Protein 8YI8 (pdb70)

Radius of gyration: 24.71 Å; Cα contacts (8 Å, |Δi|>4): 1166; chains: 4; bounding box: 57×62×88 Å

Solvent-accessible surface area: 26124 Å² total; per-residue (Å²): 157,39,144,53,38,41,86,0,13,64,31,0,40,115,0,5,103,7,19,27,49,60,56,49,128,88,1,26,102,2,1,6,112,87,0,115,15,27,1,8,109,63,155,18,64,12,22,94,72,4,36,91,36,32,102,68,56,23,111,215,68,108,34,33,65,30,44,47,13,29,62,20,8,6,46,15,121,111,30,0,0,0,0,0,2,19,5,10,6,11,33,120,103,79,75,19,98,28,12,23,0,12,0,0,0,0,1,31,36,34,109,168,78,11,62,1,79,45,0,29,18,8,32,9,52,61,22,40,119,64,54,202,41,156,59,58,107,81,0,51,56,34,2,17,116,0,10,45,4,22,35,53,60,54,47,125,74,0,26,123,0,1,10,102,96,0,99,18,25,2,9,112,62,156,18,57,13,22,94,78,4,39,93,36,31,100,61,45,22,106,186,50,98,30,30,105,21,43,22,6,16,52,31,21,4,43,15,120,106,31,0,0,1,1,2,0,27,2,22,8,14,17,126,104,88,95,76,88,81,11,59,0,6,6,0,0,1,0,38,38,35,115,164,87,30,61,0,85,47,1,27,16,7,43,8,59,61,22,30,92,56,21,146,182,34,123,57,71,114,82,0,46,64,40,1,24,97,0,12,99,1,16,32,61,51,55,45,127,82,0,25,93,8,0,12,101,84,0,78,26,43,2,10,90,75,101,18,38,18,18,109,87,6,23,90,39,29,98,54,41,42,138,207,44,53,42,27,86,31,55,32,51,57,111,54,14,9,46,16,120,62,35,0,0,0,1,0,0,59,2,34,6,11,4,92,20,12,90,80,70,76,11,58,0,8,3,0,0,1,1,39,46,18,93,149,88,30,57,0,30,42,2,13,18,11,49,8,61,55,29,22,113,50,18,66,132,22,125,95,88,121,180,43,52,192,199,40,146,58,60,121,86,0,61,66,33,0,33,107,0,12,103,0,22,34,63,51,57,49,125,88,0,24,90,2,0,13,99,79,0,32,17,24,0,9,105,76,50,12,18,12,23,94,55,4,25,86,24,33,80,39,19,38,132,158,46,55,40,25,86,30,55,35,58,62,110,44,15,5,40,15,114,51,31,0,0,3,6,0,2,58,3,36,5,10,6,95,18,12,89,79,72,76,10,59,0,8,13,0,2,1,1,24,33,38,76,79,88,29,62,0,52,22,2,21,20,8,42,8,60,51,27,25,111,50,20,65,129,18,124,95,89,116,188,45,51,197

InterPro domains:
  IPR032710 NTF2-like domain superfamily [SSF54427] (9-138)
  IPR037401 SnoaL-like domain [PF12680] (16-123)

Sequence (547 aa):
EIQTPDQAEAFVAKVFDVLDSYDYTRFGEVLSTDLKYEGGLQKTSGLDNFINDIKASTQRMPGLQTSHSRRYRTELTAEGTIYSEGHSNASLESNPGKVVTVPMIGVFKLDSEDGKIKEMRIYKDRLLPFLALEIQTPDQAEAFVAKVFDVLDSYDYTRFGEEVLSTDDLKYEEGGLQKTSSGLDNFINDIKASTQRRMPGLQTSHSRYRRTELTAEGTIYSEGHSSNASLESNPGKVVTVPMMIGVFKLDSEDGKIKEMRIIYKDRLPFLALHEIQTPDQAEAFVAKVFDVLDSYDYTRFGEVLSSTDLKYEGGLQKTSGLDNFINDIKASTQRMPGLQTSHSRYRTELTAEGTIYSEGHSNASLESNPGKVVTVPMMIGVFKLDSEDGKIKEMRIYKKDRLPFLALHQALPGMKANNNEIQTPDQAEAFVAKVFDVLDSYDYTRFGEVLSTDLKYEGGLQKTSSGLDNFINDIKASTQRMPGLQTSHSRYRTELTAEGTIYSEGHSNASSLESNPGKVVTVPMMIGVFKLDSEDGKIKEMRIYKDRLPFLALHQALPGMKANN

B-factor: mean 21.16, std 9.91, range [7.85, 90.9]

Secondary structure (P-SEA, 3-state):
ccccaaaaaaaaaaaaaaaaacccccccccccccccccccccccccaaaaaaaaaaaaccccbbbbbbbbcbbbbcccbbbbbbbbbbbbbcccccbbbbbbbccccccccccccccbbbbbccccccccc/ccccaaaaaaaaaaaaaaaaacccccccccccccccccccccccccaaaaaaaaaaaaccccbbbbbbcccbbbbcccbbbbbbbbbbbbbcccccbbbbbbbccccccccccccccbbbbbcccccccccc/ccccaaaaaaaaaaaaaaaaacccccccccccccccccccccccccaaaaaaaaaaaaaacccccbbbbbcbbbbcccbbbbbbbbbbbbbcccccbbbbbbbbbbbbbccccccccbbbbbccccccccbbbbcccccccc/ccccaaaaaaaaaaaaaaaaaccccccccccccbbbbbccccccccaaaaaaaaaaaaaacccccbbbbbccccccccbbbbbbbbbbbbbcccccbbbbbbbbbbbbbccccccccbbbbbccccccccbbbbcccccccc

Foldseek 3Di:
DDDFFVSVQVLVQVLQVVVQVLPLVCNVVAADQQAWEAEPPDTDTGSVRVNVVVVVVCPVPAQKGKHWDWDDWGQDPVGKIKTKTKIWIDGNVCRVDIDIWIKIWIFHADPVPRHTRYIYMYTDCVSVVVD/DDDFQVSVVVLVQVQVVVVQVLPLVCNVVAAPQQAWEAEPPDTDGGSVRVNVVSVVVCVVQAQKGKDWDWDDWDQDPVRKIKTKTKIWIAHPVCRVDIDMWIKIWIFHADPPPGHTRYIYIYTDCVSVVVRD/DDDFQVSLQVLVQVQQVVVQVLPLVCNVVAAPQQAFEAEPPDTDGGSVRVNVVVVVVCVVQPQKGKHWDWDDWDQDPVRKIKTKTKIWIAHPQAVVDIDIWIKIWIFHADPPNGHTRYIYMYTDCVSVVPHDDDHRPDDDDD/DPDFQVSVVVLVQVQQVVVQVLPLVCNVVAAPQQAWEAEPPDTDGGSVVVNVVVVVVCVVQPQKGKHWDWDDWDQDPVRKIKTKTKIWIAHPQAVVDIDIWIKIWIFHADPVNGHTRYIYIYTDCVSVVPHDDDHRPDDDDD

Structure (mmCIF, N/CA/C/O backbone):
data_8YI8
#
_entry.id   8YI8
#
_cell.length_a   91.870
_cell.length_b   101.230
_cell.length_c   121.420
_cell.angle_alpha   90.000
_cell.angle_beta   90.000
_cell.angle_gamma   90.000
#
_symmetry.space_group_name_H-M   'C 2 2 21'
#
loop_
_entity.id
_entity.type
_entity.pdbx_description
1 polymer 'Sordarin/hypoxysordarin biosynthesis cluster protein G'
2 non-polymer deoxysordaricin
3 non-polymer '(5R)-5-methyl-5-[[(1R,2R,5R)-2-methyl-5-(3-oxidanylideneprop-1-en-2-yl)cyclopentyl]methyl]-2-propan-2-yl-cyclopenta-1,3-diene-1-carboxylic acid'
4 water water
#
loop_
_atom_site.group_PDB
_atom_site.id
_atom_site.type_symbol
_atom_site.label_atom_id
_atom_site.label_alt_id
_atom_site.label_comp_id
_atom_site.label_asym_id
_atom_site.label_entity_id
_atom_site.label_seq_id
_atom_site.pdbx_PDB_ins_code
_atom_site.Cartn_x
_atom_site.Cartn_y
_atom_site.Cartn_z
_atom_site.occupancy
_atom_site.B_iso_or_equiv
_atom_site.auth_seq_id
_atom_site.auth_comp_id
_atom_site.auth_asym_id
_atom_site.auth_atom_id
_atom_site.pdbx_PDB_model_num
ATOM 1 N N . GLU A 1 5 ? -34.13400 -6.89900 1.45200 1.000 44.98688 5 GLU A N 1
ATOM 2 C CA . GLU A 1 5 ? -33.92300 -6.34800 0.11900 1.000 36.65259 5 GLU A CA 1
ATOM 3 C C . GLU A 1 5 ? -32.42400 -6.27100 -0.22000 1.000 42.58704 5 GLU A C 1
ATOM 4 O O . GLU A 1 5 ? -31.55600 -6.39300 0.64200 1.000 35.20537 5 GLU A O 1
ATOM 10 N N . ILE A 1 6 ? -32.12900 -6.04400 -1.48900 1.000 29.22974 6 ILE A N 1
ATOM 11 C CA . ILE A 1 6 ? -30.76900 -6.18700 -2.00000 1.000 32.46687 6 ILE A CA 1
ATOM 12 C C . ILE A 1 6 ? -29.96300 -4.92100 -1.71900 1.000 28.44190 6 ILE A C 1
ATOM 13 O O . ILE A 1 6 ? -30.38000 -3.81700 -2.08000 1.000 37.84212 6 ILE A O 1
ATOM 18 N N . GLN A 1 7 ? -28.78800 -5.08100 -1.09600 1.000 23.77622 7 GLN A N 1
ATOM 19 C CA . GLN A 1 7 ? -27.88400 -3.96400 -0.83300 1.000 23.04562 7 GLN A CA 1
ATOM 20 C C . GLN A 1 7 ? -26.44900 -4.16600 -1.30100 1.000 28.65300 7 GLN A C 1
ATOM 21 O O . GLN A 1 7 ? -25.71300 -3.17800 -1.40000 1.000 25.60250 7 GLN A O 1
ATOM 27 N N . THR A 1 8 ? -26.01700 -5.38500 -1.59000 1.000 21.83128 8 THR A N 1
ATOM 28 C CA . THR A 1 8 ? -24.64400 -5.66400 -1.96500 1.000 19.37884 8 THR A CA 1
ATOM 29 C C . THR A 1 8 ? -24.64800 -6.46900 -3.25700 1.000 18.89082 8 THR A C 1
ATOM 30 O O . THR A 1 8 ? -25.64800 -7.12700 -3.58100 1.000 18.98204 8 THR A O 1
ATOM 34 N N . PRO A 1 9 ? -23.52900 -6.48400 -3.98000 1.000 18.66500 9 PRO A N 1
ATOM 35 C CA . PRO A 1 9 ? -23.45900 -7.32800 -5.18000 1.000 16.81441 9 PRO A CA 1
ATOM 36 C C . PRO A 1 9 ? -23.58800 -8.80600 -4.88200 1.000 21.86204 9 PRO A C 1
ATOM 37 O O . PRO A 1 9 ? -24.19300 -9.54200 -5.67200 1.000 20.47682 9 PRO A O 1
ATOM 41 N N . ASP A 1 10 ? -23.04500 -9.29000 -3.76000 1.000 21.24218 10 ASP A N 1
ATOM 42 C CA . ASP A 1 10 ? -23.19700 -10.71300 -3.46300 1.000 23.36077 10 ASP A CA 1
ATOM 43 C C . ASP A 1 10 ? -24.67700 -11.05800 -3.20400 1.000 21.21103 10 ASP A C 1
ATOM 44 O O . ASP A 1 10 ? -25.18200 -12.11800 -3.62600 1.000 19.71301 10 ASP A O 1
ATOM 49 N N . GLN A 1 11 ? -25.41300 -10.14500 -2.57200 1.000 19.18988 11 GLN A N 1
ATOM 50 C CA . GLN A 1 11 ? -26.84700 -10.31300 -2.40900 1.000 18.46615 11 GLN A CA 1
ATOM 51 C C . GLN A 1 11 ? -27.59000 -10.24800 -3.74800 1.000 17.69931 11 GLN A C 1
ATOM 52 O O . GLN A 1 11 ? -28.55000 -10.99500 -3.98000 1.000 18.23352 11 GLN A O 1
ATOM 58 N N . ALA A 1 12 ? -27.18900 -9.32600 -4.62500 1.000 17.66274 12 ALA A N 1
ATOM 59 C CA . ALA A 1 12 ? -27.78700 -9.27100 -5.96200 1.000 16.95162 12 ALA A CA 1
ATOM 60 C C . ALA A 1 12 ? -27.56000 -10.57600 -6.70900 1.000 14.86556 12 ALA A C 1
ATOM 61 O O . ALA A 1 12 ? -28.48200 -11.09000 -7.36100 1.000 15.89569 12 ALA A O 1
ATOM 63 N N . GLU A 1 13 ? -26.35700 -11.12400 -6.61900 1.000 15.49087 13 GLU A N 1
ATOM 64 C CA . GLU A 1 13 ? -26.04200 -12.38200 -7.29900 1.000 16.59257 13 GLU A CA 1
ATOM 65 C C . GLU A 1 13 ? -26.90200 -13.52700 -6.78400 1.000 17.98254 13 GLU A C 1
ATOM 66 O O . GLU A 1 13 ? -27.40200 -14.34300 -7.56200 1.000 17.90182 13 GLU A O 1
ATOM 72 N N . ALA A 1 14 ? -27.11600 -13.58500 -5.46300 1.000 17.81491 14 ALA A N 1
ATOM 73 C CA . ALA A 1 14 ? -27.95300 -14.63900 -4.89300 1.000 17.53420 14 ALA A CA 1
ATOM 74 C C . ALA A 1 14 ? -29.38500 -14.51800 -5.36300 1.000 16.95282 14 ALA A C 1
ATOM 75 O O . ALA A 1 14 ? -30.05800 -15.53700 -5.61100 1.000 18.90056 14 ALA A O 1
ATOM 77 N N . PHE A 1 15 ? -29.85900 -13.29200 -5.56000 1.000 15.53994 15 PHE A N 1
ATOM 78 C CA . PHE A 1 15 ? -31.21400 -13.11800 -6.05400 1.000 15.82078 15 PHE A CA 1
ATOM 79 C C . PHE A 1 15 ? -31.31900 -13.55800 -7.51100 1.000 15.99343 15 PHE A C 1
ATOM 80 O O . PHE A 1 15 ? -32.28600 -14.22400 -7.90000 1.000 16.48752 15 PHE A O 1
ATOM 88 N N . VAL A 1 16 ? -30.34000 -13.18400 -8.34000 1.000 14.78407 16 VAL A N 1
ATOM 89 C CA . VAL A 1 16 ? -30.37300 -13.63600 -9.72700 1.000 16.52853 16 VAL A CA 1
ATOM 90 C C . VAL A 1 16 ? -30.37500 -15.15800 -9.78600 1.000 15.19431 16 VAL A C 1
ATOM 91 O O . VAL A 1 16 ? -31.09000 -15.75000 -10.60400 1.000 14.85450 16 VAL A O 1
ATOM 95 N N . ALA A 1 17 ? -29.59000 -15.82000 -8.92500 1.000 16.44692 17 ALA A N 1
ATOM 96 C CA . ALA A 1 17 ? -29.61400 -17.27900 -8.90300 1.000 15.52266 17 ALA A CA 1
ATOM 97 C C . ALA A 1 17 ? -31.00500 -17.82000 -8.59300 1.000 16.53209 17 ALA A C 1
ATOM 98 O O . ALA A 1 17 ? -31.46400 -18.79800 -9.21400 1.000 17.17280 17 ALA A O 1
ATOM 100 N N . LYS A 1 18 ? -31.67400 -17.22200 -7.61500 1.000 17.58325 18 LYS A N 1
ATOM 101 C CA . LYS A 1 18 ? -33.01600 -17.63800 -7.25500 1.000 17.41460 18 LYS A CA 1
ATOM 102 C C . LYS A 1 18 ? -33.98700 -17.39800 -8.40000 1.000 16.48566 18 LYS A C 1
ATOM 103 O O . LYS A 1 18 ? -34.85000 -18.23900 -8.67800 1.000 18.41137 18 LYS A O 1
ATOM 109 N N . VAL A 1 19 ? -33.86200 -16.25400 -9.07700 1.000 15.69373 19 VAL A N 1
ATOM 110 C CA . VAL A 1 19 ? -34.68800 -15.98700 -10.25300 1.000 14.88605 19 VAL A CA 1
ATOM 111 C C . VAL A 1 19 ? -34.52100 -17.08900 -11.29500 1.000 16.80943 19 VAL A C 1
ATOM 112 O O . VAL A 1 19 ? -35.51200 -17.60200 -11.83200 1.000 15.80662 19 VAL A O 1
ATOM 116 N N . PHE A 1 20 ? -33.26700 -17.41000 -11.66900 1.000 14.89283 20 PHE A N 1
ATOM 117 C CA . PHE A 1 20 ? -33.08500 -18.44500 -12.68700 1.000 13.96450 20 PHE A CA 1
ATOM 118 C C . PHE A 1 20 ? -33.55800 -19.80600 -12.20800 1.000 17.02978 20 PHE A C 1
ATOM 119 O O . PHE A 1 20 ? -34.02700 -20.59400 -13.02200 1.000 15.14558 20 PHE A O 1
ATOM 127 N N . ASP A 1 21 ? -33.44900 -20.10700 -10.90800 1.000 15.66484 21 ASP A N 1
ATOM 128 C CA . ASP A 1 21 ? -34.03000 -21.36500 -10.43300 1.000 17.03119 21 ASP A CA 1
ATOM 129 C C . ASP A 1 21 ? -35.53100 -21.41700 -10.70800 1.000 17.13252 21 ASP A C 1
ATOM 130 O O . ASP A 1 21 ? -36.05300 -22.46400 -11.11000 1.000 20.00020 21 ASP A O 1
ATOM 135 N N . VAL A 1 22 ? -36.23600 -20.30400 -10.52600 1.000 15.45472 22 VAL A N 1
ATOM 136 C CA . VAL A 1 22 ? -37.65700 -20.25900 -10.89400 1.000 18.17032 22 VAL A CA 1
ATOM 137 C C . VAL A 1 22 ? -37.83000 -20.40800 -12.40100 1.000 16.36941 22 VAL A C 1
ATOM 138 O O . VAL A 1 22 ? -38.61900 -21.22700 -12.88300 1.000 16.15629 22 VAL A O 1
ATOM 142 N N . LEU A 1 23 ? -37.08200 -19.62400 -13.18600 1.000 13.65838 23 LEU A N 1
ATOM 143 C CA . LEU A 1 23 ? -37.29800 -19.66900 -14.62700 1.000 13.64160 23 LEU A CA 1
ATOM 144 C C . LEU A 1 23 ? -37.02900 -21.06400 -15.19800 1.000 13.48506 23 LEU A C 1
ATOM 145 O O . LEU A 1 23 ? -37.78700 -21.57800 -16.03700 1.000 14.32338 23 LEU A O 1
ATOM 150 N N . ASP A 1 24 ? -35.95500 -21.69600 -14.74800 1.000 13.14070 24 ASP A N 1
ATOM 151 C CA . ASP A 1 24 ? -35.52000 -23.00500 -15.21900 1.000 12.92845 24 ASP A CA 1
ATOM 152 C C . ASP A 1 24 ? -36.44800 -24.12700 -14.78700 1.000 14.18812 24 ASP A C 1
ATOM 153 O O . ASP A 1 24 ? -36.30800 -25.24500 -15.27400 1.000 15.33582 24 ASP A O 1
ATOM 158 N N . SER A 1 25 ? -37.41000 -23.84700 -13.90600 1.000 13.09407 25 SER A N 1
ATOM 159 C CA . SER A 1 25 ? -38.42700 -24.85100 -13.58300 1.000 13.40643 25 SER A CA 1
ATOM 160 C C . SER A 1 25 ? -39.52600 -24.89900 -14.63300 1.000 13.01155 25 SER A C 1
ATOM 161 O O . SER A 1 25 ? -40.22500 -25.91300 -14.73100 1.000 14.76563 25 SER A O 1
ATOM 164 N N . TYR A 1 26 ? -39.69300 -23.83800 -15.42100 1.000 12.82262 26 TYR A N 1
ATOM 165 C CA . TYR A 1 26 ? -40.80200 -23.70000 -16.36900 1.000 13.80893 26 TYR A CA 1
ATOM 166 C C . TYR A 1 26 ? -42.15400 -23.78300 -15.66300 1.000 14.74548 26 TYR A C 1
ATOM 167 O O . TYR A 1 26 ? -43.18300 -24.00500 -16.30900 1.000 16.50722 26 TYR A O 1
ATOM 176 N N . ASP A 1 27 ? -42.17400 -23.58300 -14.35200 1.000 13.95003 27 ASP A N 1
ATOM 177 C CA . ASP A 1 27 ? -43.45900 -23.60200 -13.63400 1.000 14.50297 27 ASP A CA 1
ATOM 178 C C . ASP A 1 27 ? -43.96900 -22.16800 -13.64000 1.000 13.36293 27 ASP A C 1
ATOM 179 O O . ASP A 1 27 ? -43.63700 -21.36100 -12.78800 1.000 12.59614 27 ASP A O 1
ATOM 184 N N . TYR A 1 28 ? -44.77100 -21.87500 -14.66700 1.000 13.02899 28 TYR A N 1
ATOM 185 C CA . TYR A 1 28 ? -45.18100 -20.50100 -14.90600 1.000 12.96972 28 TYR A CA 1
ATOM 186 C C . TYR A 1 28 ? -46.04900 -19.96400 -13.77500 1.000 13.40559 28 TYR A C 1
ATOM 187 O O . TYR A 1 28 ? -46.14200 -18.75000 -13.59900 1.000 14.22826 28 TYR A O 1
ATOM 196 N N . THR A 1 29 ? -46.63900 -20.86900 -12.97100 1.000 12.58621 29 THR A N 1
ATOM 197 C CA . THR A 1 29 ? -47.44400 -20.42800 -11.82600 1.000 12.29057 29 THR A CA 1
ATOM 198 C C . THR A 1 29 ? -46.60300 -19.74400 -10.77600 1.000 13.90175 29 THR A C 1
ATOM 199 O O . THR A 1 29 ? -47.18100 -19.07900 -9.91000 1.000 15.31272 29 THR A O 1
ATOM 203 N N . ARG A 1 30 ? -45.27300 -19.86600 -10.85400 1.000 14.11862 30 ARG A N 1
ATOM 204 C CA . ARG A 1 30 ? -44.38600 -19.24700 -9.87800 1.000 14.99285 30 ARG A CA 1
ATOM 205 C C . ARG A 1 30 ? -43.63900 -18.04800 -10.43600 1.000 15.63262 30 ARG A C 1
ATOM 206 O O . ARG A 1 30 ? -42.91000 -17.39400 -9.68100 1.000 16.38710 30 ARG A O 1
ATOM 214 N N . PHE A 1 31 ? -43.77600 -17.74100 -11.73000 1.000 14.62609 31 PHE A N 1
ATOM 215 C CA . PHE A 1 31 ? -42.95200 -16.67100 -12.28900 1.000 16.25908 31 PHE A CA 1
ATOM 216 C C . PHE A 1 31 ? -43.20700 -15.33000 -11.61800 1.000 15.95137 31 PHE A C 1
ATOM 217 O O . PHE A 1 31 ? -42.26800 -14.53200 -11.42600 1.000 16.63854 31 PHE A O 1
ATOM 225 N N . GLY A 1 32 ? -44.44200 -15.09500 -11.15700 1.000 16.81343 32 GLY A N 1
ATOM 226 C CA . GLY A 1 32 ? -44.77300 -13.86800 -10.46500 1.000 19.29116 32 GLY A CA 1
ATOM 227 C C . GLY A 1 32 ? -44.19700 -13.76200 -9.08400 1.000 15.67235 32 GLY A C 1
ATOM 228 O O . GLY A 1 32 ? -44.28000 -12.67000 -8.50600 1.000 20.80471 32 GLY A O 1
ATOM 229 N N . GLU A 1 33 ? -43.60900 -14.82400 -8.53700 1.000 16.72978 33 GLU A N 1
ATOM 230 C CA . GLU A 1 33 ? -42.87600 -14.66800 -7.27300 1.000 19.14100 33 GLU A CA 1
ATOM 231 C C . GLU A 1 33 ? -41.71600 -13.68500 -7.42700 1.000 23.00098 33 GLU A C 1
ATOM 232 O O . GLU A 1 33 ? -41.35500 -12.99200 -6.46600 1.000 22.99071 33 GLU A O 1
ATOM 238 N N . VAL A 1 34 ? -41.10500 -13.63100 -8.61500 1.000 18.93284 34 VAL A N 1
ATOM 239 C CA . VAL A 1 34 ? -39.88500 -12.85400 -8.82500 1.000 20.20852 34 VAL A CA 1
ATOM 240 C C . VAL A 1 34 ? -39.98400 -11.85100 -9.95800 1.000 16.44646 34 VAL A C 1
ATOM 241 O O . VAL A 1 34 ? -39.11900 -10.95500 -10.05600 1.000 18.29706 34 VAL A O 1
ATOM 245 N N . LEU A 1 35 ? -40.95700 -11.93100 -10.85900 1.000 17.22926 35 LEU A N 1
ATOM 246 C CA . LEU A 1 35 ? -41.04500 -11.03900 -12.00000 1.000 17.72022 35 LEU A CA 1
ATOM 247 C C . LEU A 1 35 ? -42.24900 -10.13800 -11.82600 1.000 20.99687 35 LEU A C 1
ATOM 248 O O . LEU A 1 35 ? -43.31800 -10.60100 -11.42400 1.000 20.24336 35 LEU A O 1
ATOM 253 N N . SER A 1 36 ? -42.07700 -8.88200 -12.18000 1.000 18.92356 36 SER A N 1
ATOM 254 C CA . SER A 1 36 ? -43.14100 -7.90500 -12.06300 1.000 17.54542 36 SER A CA 1
ATOM 255 C C . SER A 1 36 ? -44.20500 -8.15800 -13.11400 1.000 18.11120 36 SER A C 1
ATOM 256 O O . SER A 1 36 ? -43.92800 -8.64000 -14.22400 1.000 17.23717 36 SER A O 1
ATOM 259 N N . THR A 1 37 ? -45.45500 -7.80900 -12.77800 1.000 21.56328 37 THR A N 1
ATOM 260 C CA . THR A 1 37 ? -46.53900 -7.89000 -13.74700 1.000 18.63109 37 THR A CA 1
ATOM 261 C C . THR A 1 37 ? -46.24900 -7.08100 -15.01400 1.000 18.83223 37 THR A C 1
ATOM 262 O O . THR A 1 37 ? -46.75800 -7.40700 -16.08700 1.000 19.27875 37 THR A O 1
ATOM 266 N N . ASP A 1 38 ? -45.46800 -6.01200 -14.91800 1.000 20.88491 38 ASP A N 1
ATOM 267 C CA . ASP A 1 38 ? -45.22100 -5.18000 -16.08900 1.000 24.41457 38 ASP A CA 1
ATOM 268 C C . ASP A 1 38 ? -43.81200 -5.37700 -16.64300 1.000 25.16314 38 ASP A C 1
ATOM 269 O O . ASP A 1 38 ? -43.25400 -4.46900 -17.27200 1.000 23.70283 38 ASP A O 1
ATOM 274 N N . LEU A 1 39 ? -43.26500 -6.58000 -16.44100 1.000 21.54293 39 LEU A N 1
ATOM 275 C CA . LEU A 1 39 ? -41.91600 -6.93700 -16.90000 1.000 17.15948 39 LEU A CA 1
ATOM 276 C C . LEU A 1 39 ? -41.66000 -6.49600 -18.33900 1.000 17.12911 39 LEU A C 1
ATOM 277 O O . LEU A 1 39 ? -42.41900 -6.80900 -19.25300 1.000 18.46721 39 LEU A O 1
ATOM 282 N N . LYS A 1 40 ? -40.52000 -5.83600 -18.54400 1.000 18.72485 40 LYS A N 1
ATOM 283 C CA . LYS A 1 40 ? -40.02100 -5.58100 -19.89900 1.000 16.59948 40 LYS A CA 1
ATOM 284 C C . LYS A 1 40 ? -38.80900 -6.48500 -20.12200 1.000 15.05634 40 LYS A C 1
ATOM 285 O O . LYS A 1 40 ? -37.77200 -6.31700 -19.46400 1.000 15.73801 40 LYS A O 1
ATOM 291 N N . TYR A 1 41 ? -38.96300 -7.44600 -21.02700 1.000 14.99892 41 TYR A N 1
ATOM 292 C CA . TYR A 1 41 ? -37.95100 -8.47300 -21.26400 1.000 13.57648 41 TYR A CA 1
ATOM 293 C C . TYR A 1 41 ? -37.42600 -8.33100 -22.67500 1.000 13.33184 41 TYR A C 1
ATOM 294 O O . TYR A 1 41 ? -38.19700 -8.11800 -23.63500 1.000 13.31429 41 TYR A O 1
ATOM 303 N N . GLU A 1 42 ? -36.11000 -8.48700 -22.81900 1.000 11.71574 42 GLU A N 1
ATOM 304 C CA . GLU A 1 42 ? -35.52600 -8.64700 -24.14700 1.000 11.37772 42 GLU A CA 1
ATOM 305 C C . GLU A 1 42 ? -34.47900 -9.74500 -24.07800 1.000 12.08397 42 GLU A C 1
ATOM 306 O O . GLU A 1 42 ? -33.66200 -9.75300 -23.14500 1.000 11.70696 42 GLU A O 1
ATOM 312 N N . GLY A 1 43 ? -34.50700 -10.65900 -25.05300 1.000 12.01990 43 GLY A N 1
ATOM 313 C CA . GLY A 1 43 ? -33.51600 -11.72200 -25.15700 1.000 11.35650 43 GLY A CA 1
ATOM 314 C C . GLY A 1 43 ? -33.18100 -11.90100 -26.62200 1.000 10.19151 43 GLY A C 1
ATOM 315 O O . GLY A 1 43 ? -33.80300 -12.73200 -27.28900 1.000 11.66461 43 GLY A O 1
ATOM 316 N N . GLY A 1 44 ? -32.20000 -11.13500 -27.11500 1.000 10.28720 44 GLY A N 1
ATOM 317 C CA . GLY A 1 44 ? -31.93900 -11.09400 -28.55000 1.000 11.08204 44 GLY A CA 1
ATOM 318 C C . GLY A 1 44 ? -33.14600 -10.51000 -29.27600 1.000 12.72841 44 GLY A C 1
ATOM 319 O O . GLY A 1 44 ? -33.68300 -9.46900 -28.88700 1.000 12.56764 44 GLY A O 1
ATOM 320 N N . LEU A 1 45 ? -33.65000 -11.25600 -30.26200 1.000 11.60995 45 LEU A N 1
ATOM 321 C CA . LEU A 1 45 ? -34.83300 -10.83000 -31.01500 1.000 12.02491 45 LEU A CA 1
ATOM 322 C C . LEU A 1 45 ? -36.13800 -11.18500 -30.31300 1.000 13.13622 45 LEU A C 1
ATOM 323 O O . LEU A 1 45 ? -37.20700 -10.82100 -30.82600 1.000 15.45976 45 LEU A O 1
ATOM 328 N N . GLN A 1 46 ? -36.09200 -11.84600 -29.13900 1.000 13.02441 46 GLN A N 1
ATOM 329 C CA . GLN A 1 46 ? -37.29500 -12.01500 -28.32500 1.000 11.38036 46 GLN A CA 1
ATOM 330 C C . GLN A 1 46 ? -37.49400 -10.74700 -27.50600 1.000 13.23898 46 GLN A C 1
ATOM 331 O O . GLN A 1 46 ? -36.56400 -10.25300 -26.88600 1.000 13.58605 46 GLN A O 1
ATOM 337 N N . LYS A 1 47 ? -38.70900 -10.21700 -27.47400 1.000 14.36882 47 LYS A N 1
ATOM 338 C CA . LYS A 1 47 ? -38.94200 -8.98800 -26.72000 1.000 14.58987 47 LYS A CA 1
ATOM 339 C C . LYS A 1 47 ? -40.40500 -8.97600 -26.31100 1.000 14.41938 47 LYS A C 1
ATOM 340 O O . LYS A 1 47 ? -41.27300 -9.11800 -27.18500 1.000 17.15970 47 LYS A O 1
ATOM 346 N N . THR A 1 48 ? -40.66500 -8.84600 -25.01700 1.000 15.60358 48 THR A N 1
ATOM 347 C CA . THR A 1 48 ? -42.03900 -8.86400 -24.52000 1.000 16.62246 48 THR A CA 1
ATOM 348 C C . THR A 1 48 ? -42.25000 -7.75400 -23.51000 1.000 15.73035 48 THR A C 1
ATOM 349 O O . THR A 1 48 ? -41.34700 -7.35000 -22.79600 1.000 16.63113 48 THR A O 1
ATOM 353 N N . SER A 1 49 ? -43.52100 -7.33700 -23.36700 1.000 17.86576 49 SER A N 1
ATOM 354 C CA . SER A 1 49 ? -43.91700 -6.41600 -22.30500 1.000 18.81753 49 SER A CA 1
ATOM 355 C C . SER A 1 49 ? -45.10700 -7.02300 -21.58700 1.000 17.83768 49 SER A C 1
ATOM 356 O O . SER A 1 49 ? -46.06100 -7.44600 -22.25100 1.000 20.46454 49 SER A O 1
ATOM 359 N N . GLY A 1 50 ? -45.02500 -7.07400 -20.25900 1.000 17.65799 50 GLY A N 1
ATOM 360 C CA . GLY A 1 50 ? -46.02100 -7.74000 -19.42900 1.000 18.07639 50 GLY A CA 1
ATOM 361 C C . GLY A 1 50 ? -45.64300 -9.18000 -19.10600 1.000 17.99114 50 GLY A C 1
ATOM 362 O O . GLY A 1 50 ? -45.14300 -9.91300 -19.95700 1.000 17.85645 50 GLY A O 1
ATOM 363 N N . LEU A 1 51 ? -45.88700 -9.59700 -17.87300 1.000 18.56745 51 LEU A N 1
ATOM 364 C CA . LEU A 1 51 ? -45.55900 -10.94700 -17.43200 1.000 18.23264 51 LEU A CA 1
ATOM 365 C C . LEU A 1 51 ? -46.34700 -12.00300 -18.19000 1.000 17.36262 51 LEU A C 1
ATOM 366 O O . LEU A 1 51 ? -45.80900 -13.06100 -18.53400 1.000 16.79047 51 LEU A O 1
ATOM 371 N N . ASP A 1 52 ? -47.62900 -11.73100 -18.48200 1.000 19.32029 52 ASP A N 1
ATOM 372 C CA . ASP A 1 52 ? -48.42200 -12.66000 -19.28500 1.000 20.94527 52 ASP A CA 1
ATOM 373 C C . ASP A 1 52 ? -47.77500 -12.92000 -20.64900 1.000 17.09379 52 ASP A C 1
ATOM 374 O O . ASP A 1 52 ? -47.65500 -14.06600 -21.07300 1.000 18.51754 52 ASP A O 1
ATOM 379 N N . ASN A 1 53 ? -47.30900 -11.86700 -21.31400 1.000 19.15349 53 ASN A N 1
ATOM 380 C CA . ASN A 1 53 ? -46.67400 -12.01900 -22.61400 1.000 18.13903 53 ASN A CA 1
ATOM 381 C C . ASN A 1 53 ? -45.31500 -12.70500 -22.52300 1.000 15.87612 53 ASN A C 1
ATOM 382 O O . ASN A 1 53 ? -44.97700 -13.48700 -23.41300 1.000 16.59222 53 ASN A O 1
ATOM 387 N N . PHE A 1 54 ? -44.58100 -12.47400 -21.44000 1.000 15.47950 54 PHE A N 1
ATOM 388 C CA . PHE A 1 54 ? -43.32800 -13.18800 -21.22000 1.000 14.45595 54 PHE A CA 1
ATOM 389 C C . PHE A 1 54 ? -43.57300 -14.68100 -21.09600 1.000 13.64558 54 PHE A C 1
ATOM 390 O O . PHE A 1 54 ? -42.97600 -15.49000 -21.81200 1.000 14.67425 54 PHE A O 1
ATOM 398 N N . ILE A 1 55 ? -44.52800 -15.06800 -20.23300 1.000 14.67123 55 ILE A N 1
ATOM 399 C CA . ILE A 1 55 ? -44.85100 -16.47500 -20.07300 1.000 15.32277 55 ILE A CA 1
ATOM 400 C C . ILE A 1 55 ? -45.23900 -17.10100 -21.41400 1.000 13.25554 55 ILE A C 1
ATOM 401 O O . ILE A 1 55 ? -44.78600 -18.19500 -21.77000 1.000 14.38615 55 ILE A O 1
ATOM 406 N N . ASN A 1 56 ? -46.12800 -16.42300 -22.15600 1.000 14.77804 56 ASN A N 1
ATOM 407 C CA . ASN A 1 56 ? -46.60700 -16.99000 -23.40800 1.000 15.84240 56 ASN A CA 1
ATOM 408 C C . ASN A 1 56 ? -45.47700 -17.13600 -24.42500 1.000 15.57769 56 ASN A C 1
ATOM 409 O O . ASN A 1 56 ? -45.46300 -18.10500 -25.19400 1.000 16.27113 56 ASN A O 1
ATOM 414 N N . ASP A 1 57 ? -44.49900 -16.22400 -24.39400 1.000 16.84819 57 ASP A N 1
ATOM 415 C CA . ASP A 1 57 ? -43.38500 -16.30200 -25.34000 1.000 17.04042 57 ASP A CA 1
ATOM 416 C C . ASP A 1 57 ? -42.45900 -17.45200 -24.98600 1.000 15.59792 57 ASP A C 1
ATOM 417 O O . ASP A 1 57 ? -42.02100 -18.18400 -25.87600 1.000 16.36076 57 ASP A O 1
ATOM 422 N N . ILE A 1 58 ? -42.18000 -17.65600 -23.69100 1.000 15.50668 58 ILE A N 1
ATOM 423 C CA . ILE A 1 58 ? -41.36100 -18.80200 -23.27200 1.000 15.65698 58 ILE A CA 1
ATOM 424 C C . ILE A 1 58 ? -42.07900 -20.10600 -23.58500 1.000 14.90131 58 ILE A C 1
ATOM 425 O O . ILE A 1 58 ? -41.48200 -21.05200 -24.12400 1.000 17.66490 58 ILE A O 1
ATOM 430 N N . LYS A 1 59 ? -43.37000 -20.16700 -23.26000 1.000 17.41611 59 LYS A N 1
ATOM 431 C CA . LYS A 1 59 ? -44.18500 -21.34000 -23.56200 1.000 19.57245 59 LYS A CA 1
ATOM 432 C C . LYS A 1 59 ? -44.10300 -21.66100 -25.05900 1.000 17.18548 59 LYS A C 1
ATOM 433 O O . LYS A 1 59 ? -43.83900 -22.80400 -25.44700 1.000 23.06836 59 LYS A O 1
ATOM 439 N N . ALA A 1 60 ? -44.25500 -20.64300 -25.91400 1.000 18.42950 60 ALA A N 1
ATOM 440 C CA . ALA A 1 60 ? -44.25000 -20.87500 -27.35700 1.000 16.44325 60 ALA A CA 1
ATOM 441 C C . ALA A 1 60 ? -42.86500 -21.29300 -27.84500 1.000 19.29871 60 ALA A C 1
ATOM 442 O O . ALA A 1 60 ? -42.74800 -22.23300 -28.64600 1.000 23.96894 60 ALA A O 1
ATOM 444 N N . SER A 1 61 ? -41.80200 -20.63400 -27.34500 1.000 17.36513 61 SER A N 1
ATOM 445 C CA . SER A 1 61 ? -40.43100 -20.90100 -27.77700 1.000 19.76250 61 SER A CA 1
ATOM 446 C C . SER A 1 61 ? -39.96300 -22.28800 -27.40200 1.000 23.47169 61 SER A C 1
ATOM 447 O O . SER A 1 61 ? -39.02100 -22.80500 -28.02500 1.000 25.83627 61 SER A O 1
ATOM 450 N N . THR A 1 62 ? -40.50000 -22.84100 -26.32100 1.000 19.63045 62 THR A N 1
ATOM 451 C CA . THR A 1 62 ? -40.07800 -24.14300 -25.82100 1.000 21.09884 62 THR A CA 1
ATOM 452 C C . THR A 1 62 ? -40.97100 -25.26600 -26.30500 1.000 22.38946 62 THR A C 1
ATOM 453 O O . THR A 1 62 ? -40.59900 -26.41900 -26.14800 1.000 21.45752 62 THR A O 1
ATOM 457 N N . GLN A 1 63 ? -42.11500 -24.96100 -26.93200 1.000 22.72325 63 GLN A N 1
ATOM 458 C CA . GLN A 1 63 ? -43.01300 -26.03200 -27.37200 1.000 21.92957 63 GLN A CA 1
ATOM 459 C C . GLN A 1 63 ? -42.33700 -26.95000 -28.38000 1.000 24.18224 63 GLN A C 1
ATOM 460 O O . GLN A 1 63 ? -42.65700 -28.13900 -28.43400 1.000 27.82514 63 GLN A O 1
ATOM 466 N N . ARG A 1 64 ? -41.40300 -26.43300 -29.18800 1.000 25.69893 64 ARG A N 1
ATOM 467 C CA . ARG A 1 64 ? -40.62300 -27.27000 -30.09300 1.000 34.19929 64 ARG A CA 1
ATOM 468 C C . ARG A 1 64 ? -39.31600 -27.76200 -29.48700 1.000 39.46390 64 ARG A C 1
ATOM 469 O O . ARG A 1 64 ? -38.41400 -28.17000 -30.23000 1.000 44.73052 64 ARG A O 1
ATOM 477 N N . MET A 1 65 ? -39.20100 -27.75800 -28.16300 1.000 28.69029 65 MET A N 1
ATOM 478 C CA . MET A 1 65 ? -38.07200 -28.36800 -27.46300 1.000 27.29590 65 MET A CA 1
ATOM 479 C C . MET A 1 65 ? -38.58600 -29.23000 -26.32300 1.000 26.50760 65 MET A C 1
ATOM 480 O O . MET A 1 65 ? -38.31300 -28.98200 -25.14300 1.000 29.12221 65 MET A O 1
ATOM 485 N N . PRO A 1 66 ? -39.37700 -30.25000 -26.64100 1.000 36.98603 66 PRO A N 1
ATOM 486 C CA . PRO A 1 66 ? -39.84300 -31.14300 -25.58400 1.000 26.50960 66 PRO A CA 1
ATOM 487 C C . PRO A 1 66 ? -38.64900 -31.80100 -24.89900 1.000 21.71026 66 PRO A C 1
ATOM 488 O O . PRO A 1 66 ? -37.65700 -32.16500 -25.54600 1.000 36.54594 66 PRO A O 1
ATOM 492 N N . GLY A 1 67 ? -38.76300 -31.95800 -23.59000 1.000 27.72773 67 GLY A N 1
ATOM 493 C CA . GLY A 1 67 ? -37.68600 -32.49500 -22.79200 1.000 27.86035 67 GLY A CA 1
ATOM 494 C C . GLY A 1 67 ? -36.58400 -31.51500 -22.46600 1.000 27.51723 67 GLY A C 1
ATOM 495 O O . GLY A 1 67 ? -35.57700 -31.92200 -21.86400 1.000 22.85299 67 GLY A O 1
ATOM 496 N N . LEU A 1 68 ? -36.75400 -30.23400 -22.80500 1.000 22.86032 68 LEU A N 1
ATOM 497 C CA . LEU A 1 68 ? -35.73000 -29.23900 -22.50300 1.000 23.09746 68 LEU A CA 1
ATOM 498 C C . LEU A 1 68 ? -35.46000 -29.17400 -21.01300 1.000 22.59482 68 LEU A C 1
ATOM 499 O O . LEU A 1 68 ? -36.37800 -29.14600 -20.19500 1.000 21.88579 68 LEU A O 1
ATOM 504 N N . GLN A 1 69 ? -34.17800 -29.10100 -20.66700 1.000 19.60676 69 GLN A N 1
ATOM 505 C CA . GLN A 1 69 ? -33.72000 -28.96900 -19.29600 1.000 18.84672 69 GLN A CA 1
ATOM 506 C C . GLN A 1 69 ? -32.70300 -27.84500 -19.31600 1.000 16.99225 69 GLN A C 1
ATOM 507 O O . GLN A 1 69 ? -31.76600 -27.88800 -20.11000 1.000 17.69222 69 GLN A O 1
ATOM 513 N N . THR A 1 70 ? -32.88400 -26.83900 -18.47300 1.000 13.99426 70 THR A N 1
ATOM 514 C CA . THR A 1 70 ? -31.91900 -25.75500 -18.39300 1.000 14.32072 70 THR A CA 1
ATOM 515 C C . THR A 1 70 ? -31.49800 -25.51600 -16.95400 1.000 15.06797 70 THR A C 1
ATOM 516 O O . THR A 1 70 ? -32.22700 -25.80200 -16.00300 1.000 15.32841 70 THR A O 1
ATOM 520 N N . SER A 1 71 ? -30.29900 -24.97100 -16.80000 1.000 13.56101 71 SER A N 1
ATOM 521 C CA . SER A 1 71 ? -29.83000 -24.47100 -15.52700 1.000 14.47712 71 SER A CA 1
ATOM 522 C C . SER A 1 71 ? -28.87800 -23.31800 -15.81000 1.000 12.72466 71 SER A C 1
ATOM 523 O O . SER A 1 71 ? -28.42700 -23.13000 -16.93900 1.000 12.62418 71 SER A O 1
ATOM 526 N N . HIS A 1 72 ? -28.56800 -22.55500 -14.77300 1.000 12.54320 72 HIS A N 1
ATOM 527 C CA . HIS A 1 72 ? -27.70700 -21.39100 -14.87700 1.000 12.77310 72 HIS A CA 1
ATOM 528 C C . HIS A 1 72 ? -26.72200 -21.38500 -13.73900 1.000 12.83559 72 HIS A C 1
ATOM 529 O O . HIS A 1 72 ? -27.02200 -21.84900 -12.63300 1.000 14.69562 72 HIS A O 1
ATOM 536 N N . SER A 1 73 ? -25.57700 -20.79700 -13.99100 1.000 12.28271 73 SER A N 1
ATOM 537 C CA . SER A 1 73 ? -24.59500 -20.51600 -12.96000 1.000 12.98436 73 SER A CA 1
ATOM 538 C C . SER A 1 73 ? -24.20400 -19.05500 -13.05400 1.000 12.36524 73 SER A C 1
ATOM 539 O O . SER A 1 73 ? -24.36800 -18.41100 -14.09400 1.000 12.61963 73 SER A O 1
ATOM 542 N N A ARG A 1 74 ? -23.66100 -18.54900 -11.94300 0.463 13.05817 74 ARG A N 1
ATOM 543 N N B ARG A 1 74 ? -23.68900 -18.49900 -11.95700 0.537 12.97658 74 ARG A N 1
ATOM 544 C CA A ARG A 1 74 ? -23.22500 -17.17000 -11.79500 0.463 14.54940 74 ARG A CA 1
ATOM 545 C CA B ARG A 1 74 ? -23.24900 -17.11100 -11.95600 0.537 14.07991 74 ARG A CA 1
ATOM 546 C C A ARG A 1 74 ? -21.70300 -17.12600 -11.76000 0.463 14.11350 74 ARG A C 1
ATOM 547 C C B ARG A 1 74 ? -21.76800 -17.02600 -11.66200 0.537 14.25994 74 ARG A C 1
ATOM 548 O O A ARG A 1 74 ? -21.06400 -18.00700 -11.16200 0.463 19.12159 74 ARG A O 1
ATOM 549 O O B ARG A 1 74 ? -21.24600 -17.76800 -10.80700 0.537 14.41875 74 ARG A O 1
ATOM 564 N N . TYR A 1 75 ? -21.12600 -16.06900 -12.32800 1.000 16.04607 75 TYR A N 1
ATOM 565 C CA . TYR A 1 75 ? -19.68800 -15.83600 -12.28300 1.000 21.59465 75 TYR A CA 1
ATOM 566 C C . TYR A 1 75 ? -19.34600 -14.50200 -11.62700 1.000 18.81830 75 TYR A C 1
ATOM 567 O O . TYR A 1 75 ? -18.56700 -14.46100 -10.67300 1.000 22.01302 75 TYR A O 1
ATOM 576 N N . ARG A 1 76 ? -19.88800 -13.39400 -12.11800 1.000 15.66082 76 ARG A N 1
ATOM 577 C CA . ARG A 1 76 ? -19.41400 -12.07200 -11.71900 1.000 16.47890 76 ARG A CA 1
ATOM 578 C C . ARG A 1 76 ? -20.57900 -11.10700 -11.82300 1.000 15.09571 76 ARG A C 1
ATOM 579 O O . ARG A 1 76 ? -21.09600 -10.86000 -12.93500 1.000 15.44915 76 ARG A O 1
ATOM 587 N N . THR A 1 77 ? -20.98600 -10.52900 -10.68700 1.000 14.89005 77 THR A N 1
ATOM 588 C CA . THR A 1 77 ? -22.14100 -9.65800 -10.58100 1.000 14.29865 77 THR A CA 1
ATOM 589 C C . THR A 1 77 ? -21.76900 -8.31600 -9.96300 1.000 15.51097 77 THR A C 1
ATOM 590 O O . THR A 1 77 ? -21.03200 -8.26800 -8.97100 1.000 17.62337 77 THR A O 1
ATOM 594 N N . GLU A 1 78 ? -22.27900 -7.23600 -10.53500 1.000 14.91070 78 GLU A N 1
ATOM 595 C CA . GLU A 1 78 ? -22.17200 -5.90500 -9.96100 1.000 15.95481 78 GLU A CA 1
ATOM 596 C C . GLU A 1 78 ? -23.56000 -5.34200 -9.74200 1.000 15.56630 78 GLU A C 1
ATOM 597 O O . GLU A 1 78 ? -24.52800 -5.66200 -10.45000 1.000 16.28118 78 GLU A O 1
ATOM 603 N N . LEU A 1 79 ? -23.66600 -4.53400 -8.68700 1.000 17.85524 79 LEU A N 1
ATOM 604 C CA . LEU A 1 79 ? -24.86400 -3.79600 -8.32500 1.000 17.07299 79 LEU A CA 1
ATOM 605 C C . LEU A 1 79 ? -24.45600 -2.33000 -8.34000 1.000 18.68493 79 LEU A C 1
ATOM 606 O O . LEU A 1 79 ? -23.58600 -1.92200 -7.56200 1.000 19.32396 79 LEU A O 1
ATOM 611 N N . THR A 1 80 ? -25.03100 -1.55000 -9.23100 1.000 15.72700 80 THR A N 1
ATOM 612 C CA . THR A 1 80 ? -24.54400 -0.18400 -9.41500 1.000 16.96994 80 THR A CA 1
ATOM 613 C C . THR A 1 80 ? -25.27600 0.79200 -8.49800 1.000 17.99132 80 THR A C 1
ATOM 614 O O . THR A 1 80 ? -26.30600 0.47200 -7.89400 1.000 18.07845 80 THR A O 1
ATOM 618 N N . ALA A 1 81 ? -24.75700 2.02700 -8.45500 1.000 21.14292 81 ALA A N 1
ATOM 619 C CA . ALA A 1 81 ? -25.30600 3.00800 -7.52500 1.000 22.72647 81 ALA A CA 1
ATOM 620 C C . ALA A 1 81 ? -26.77900 3.25000 -7.80600 1.000 25.84107 81 ALA A C 1
ATOM 621 O O . ALA A 1 81 ? -27.59100 3.36000 -6.87700 1.000 27.34944 81 ALA A O 1
ATOM 623 N N . GLU A 1 82 ? -27.16400 3.22600 -9.08200 1.000 22.65599 82 GLU A N 1
ATOM 624 C CA . GLU A 1 82 ? -28.53400 3.44800 -9.49500 1.000 21.62861 82 GLU A CA 1
ATOM 625 C C . GLU A 1 82 ? -29.37800 2.17800 -9.48000 1.000 18.48890 82 GLU A C 1
ATOM 626 O O . GLU A 1 82 ? -30.53500 2.21400 -9.90900 1.000 24.95280 82 GLU A O 1
ATOM 632 N N . GLY A 1 83 ? -28.82500 1.07600 -8.98800 1.000 18.63755 83 GLY A N 1
ATOM 633 C CA . GLY A 1 83 ? -29.61800 -0.11000 -8.74500 1.000 20.29333 83 GLY A CA 1
ATOM 634 C C . GLY A 1 83 ? -29.63000 -1.12900 -9.85700 1.000 18.16633 83 GLY A C 1
ATOM 635 O O . GLY A 1 83 ? -30.39000 -2.09700 -9.77600 1.000 20.35372 83 GLY A O 1
ATOM 636 N N . THR A 1 84 ? -28.80400 -0.96700 -10.88000 1.000 17.85758 84 THR A N 1
ATOM 637 C CA . THR A 1 84 ? -28.80300 -1.96100 -11.94400 1.000 15.58971 84 THR A CA 1
ATOM 638 C C . THR A 1 84 ? -28.01700 -3.16500 -11.47300 1.000 16.33621 84 THR A C 1
ATOM 639 O O . THR A 1 84 ? -26.94400 -3.04000 -10.88000 1.000 16.76846 84 THR A O 1
ATOM 643 N N . ILE A 1 85 ? -28.53300 -4.35800 -11.76800 1.000 14.46469 85 ILE A N 1
ATOM 644 C CA . ILE A 1 85 ? -27.76900 -5.58100 -11.55700 1.000 14.79600 85 ILE A CA 1
ATOM 645 C C . ILE A 1 85 ? -27.24800 -6.04900 -12.90700 1.000 12.91614 85 ILE A C 1
ATOM 646 O O . ILE A 1 85 ? -28.04300 -6.26700 -13.84100 1.000 13.80520 85 ILE A O 1
ATOM 651 N N . TYR A 1 86 ? -25.93500 -6.20400 -13.00500 1.000 12.61917 86 TYR A N 1
ATOM 652 C CA . TYR A 1 86 ? -25.28800 -6.80900 -14.17100 1.000 11.43788 86 TYR A CA 1
ATOM 653 C C . TYR A 1 86 ? -24.69700 -8.12200 -13.69900 1.000 13.78350 86 TYR A C 1
ATOM 654 O O . TYR A 1 86 ? -23.77700 -8.13000 -12.85600 1.000 14.63394 86 TYR A O 1
ATOM 663 N N . SER A 1 87 ? -25.22100 -9.25500 -14.18300 1.000 12.42368 87 SER A N 1
ATOM 664 C CA . SER A 1 87 ? -24.76200 -10.53700 -13.66300 1.000 12.91186 87 SER A CA 1
ATOM 665 C C . SER A 1 87 ? -24.28400 -11.43800 -14.79400 1.000 11.64347 87 SER A C 1
ATOM 666 O O . SER A 1 87 ? -25.10900 -11.91100 -15.59400 1.000 12.14645 87 SER A O 1
ATOM 669 N N . GLU A 1 88 ? -22.99100 -11.65300 -14.87300 1.000 11.80995 88 GLU A N 1
ATOM 670 C CA . GLU A 1 88 ? -22.39600 -12.54900 -15.86600 1.000 11.69458 88 GLU A CA 1
ATOM 671 C C . GLU A 1 88 ? -22.35900 -13.95600 -15.31000 1.000 13.11723 88 GLU A C 1
ATOM 672 O O . GLU A 1 88 ? -22.04000 -14.17000 -14.11800 1.000 13.83474 88 GLU A O 1
ATOM 678 N N . GLY A 1 89 ? -22.66500 -14.92100 -16.16100 1.000 11.56472 89 GLY A N 1
ATOM 679 C CA . GLY A 1 89 ? -22.66000 -16.31400 -15.77200 1.000 12.36691 89 GLY A CA 1
ATOM 680 C C . GLY A 1 89 ? -22.69900 -17.17800 -16.99900 1.000 11.63362 89 GLY A C 1
ATOM 681 O O . GLY A 1 89 ? -22.17000 -16.81100 -18.04600 1.000 11.65868 89 GLY A O 1
ATOM 682 N N . HIS A 1 90 ? -23.32100 -18.33300 -16.87000 1.000 11.29905 90 HIS A N 1
ATOM 683 C CA . HIS A 1 90 ? -23.43600 -19.28800 -17.96800 1.000 11.60285 90 HIS A CA 1
ATOM 684 C C . HIS A 1 90 ? -24.83000 -19.88900 -17.96500 1.000 10.71239 90 HIS A C 1
ATOM 685 O O . HIS A 1 90 ? -25.46300 -20.06100 -16.90800 1.000 12.29294 90 HIS A O 1
ATOM 692 N N . SER A 1 91 ? -25.28000 -20.26300 -19.15900 1.000 11.65250 91 SER A N 1
ATOM 693 C CA . SER A 1 91 ? -26.56600 -20.89300 -19.39500 1.000 10.76842 91 SER A CA 1
ATOM 694 C C . SER A 1 91 ? -26.30100 -22.29100 -19.94300 1.000 10.96495 91 SER A C 1
ATOM 695 O O . SER A 1 91 ? -25.53900 -22.45600 -20.92300 1.000 11.59915 91 SER A O 1
ATOM 698 N N . ASN A 1 92 ? -26.89700 -23.31400 -19.30200 1.000 11.32467 92 ASN A N 1
ATOM 699 C CA . ASN A 1 92 ? -26.70500 -24.70600 -19.70900 1.000 11.42563 92 ASN A CA 1
ATOM 700 C C . ASN A 1 92 ? -28.02000 -25.27400 -20.21200 1.000 12.39921 92 ASN A C 1
ATOM 701 O O . ASN A 1 92 ? -29.06300 -25.02600 -19.61300 1.000 14.10860 92 ASN A O 1
ATOM 706 N N . ALA A 1 93 ? -27.99600 -26.05000 -21.29000 1.000 11.79566 93 ALA A N 1
ATOM 707 C CA . ALA A 1 93 ? -29.22600 -26.67500 -21.78800 1.000 11.92823 93 ALA A CA 1
ATOM 708 C C . ALA A 1 93 ? -28.93200 -28.09400 -22.26600 1.000 12.43967 93 ALA A C 1
ATOM 709 O O . ALA A 1 93 ? -27.87300 -28.35600 -22.84500 1.000 12.72320 93 ALA A O 1
ATOM 711 N N . SER A 1 94 ? -29.89100 -28.99600 -22.06600 1.000 13.97786 94 SER A N 1
ATOM 712 C CA . SER A 1 94 ? -29.81000 -30.36500 -22.56300 1.000 14.31328 94 SER A CA 1
ATOM 713 C C . SER A 1 94 ? -31.24900 -30.82200 -22.77800 1.000 16.78280 94 SER A C 1
ATOM 714 O O . SER A 1 94 ? -32.21000 -30.15200 -22.38100 1.000 16.38953 94 SER A O 1
ATOM 717 N N . LEU A 1 95 ? -31.39300 -31.97800 -23.41500 1.000 15.34666 95 LEU A N 1
ATOM 718 C CA . LEU A 1 95 ? -32.69300 -32.60400 -23.61900 1.000 17.47157 95 LEU A CA 1
ATOM 719 C C . LEU A 1 95 ? -32.77400 -33.88200 -22.80500 1.000 18.14262 95 LEU A C 1
ATOM 720 O O . LEU A 1 95 ? -31.80400 -34.64300 -22.72900 1.000 19.23073 95 LEU A O 1
ATOM 725 N N . GLU A 1 96 ? -33.95200 -34.12600 -22.22300 1.000 18.05131 96 GLU A N 1
ATOM 726 C CA . GLU A 1 96 ? -34.17800 -35.31900 -21.41900 1.000 23.00054 96 GLU A CA 1
ATOM 727 C C . GLU A 1 96 ? -33.87400 -36.59800 -22.19700 1.000 20.01045 96 GLU A C 1
ATOM 728 O O . GLU A 1 96 ? -33.43200 -37.58700 -21.60100 1.000 23.47572 96 GLU A O 1
ATOM 734 N N . SER A 1 97 ? -34.05600 -36.58800 -23.51500 1.000 18.12833 97 SER A N 1
ATOM 735 C CA . SER A 1 97 ? -33.77800 -37.75200 -24.34100 1.000 22.58244 97 SER A CA 1
ATOM 736 C C . SER A 1 97 ? -32.29000 -38.03100 -24.46400 1.000 27.11128 97 SER A C 1
ATOM 737 O O . SER A 1 97 ? -31.91100 -39.11300 -24.93200 1.000 29.02006 97 SER A O 1
ATOM 740 N N . ASN A 1 98 ? -31.43700 -37.09300 -24.05800 1.000 20.42373 98 ASN A N 1
ATOM 741 C CA . ASN A 1 98 ? -30.00000 -37.28700 -24.22900 1.000 21.85032 98 ASN A CA 1
ATOM 742 C C . ASN A 1 98 ? -29.32600 -36.35800 -23.22300 1.000 17.43610 98 ASN A C 1
ATOM 743 O O . ASN A 1 98 ? -28.69300 -35.37300 -23.62100 1.000 17.78927 98 ASN A O 1
ATOM 748 N N . PRO A 1 99 ? -29.45400 -36.64100 -21.93000 1.000 17.63424 99 PRO A N 1
ATOM 749 C CA . PRO A 1 99 ? -29.06400 -35.64800 -20.91100 1.000 16.94441 99 PRO A CA 1
ATOM 750 C C . PRO A 1 99 ? -27.57400 -35.41600 -20.84600 1.000 16.83615 99 PRO A C 1
ATOM 751 O O . PRO A 1 99 ? -27.13500 -34.39200 -20.31800 1.000 19.99154 99 PRO A O 1
ATOM 755 N N . GLY A 1 100 ? -26.78000 -36.31700 -21.36700 1.000 16.31122 100 GLY A N 1
ATOM 756 C CA . GLY A 1 100 ? -25.33500 -36.11300 -21.30600 1.000 16.16097 100 GLY A CA 1
ATOM 757 C C . GLY A 1 100 ? -24.80700 -35.11900 -22.31500 1.000 14.52931 100 GLY A C 1
ATOM 758 O O . GLY A 1 100 ? -23.64200 -34.70800 -22.23700 1.000 15.31631 100 GLY A O 1
ATOM 759 N N . LYS A 1 101 ? -25.64200 -34.72600 -23.28600 1.000 14.38715 101 LYS A N 1
ATOM 760 C CA . LYS A 1 101 ? -25.24100 -33.72500 -24.27300 1.000 15.24368 101 LYS A CA 1
ATOM 761 C C . LYS A 1 101 ? -25.70500 -32.36300 -23.77300 1.000 13.39152 101 LYS A C 1
ATOM 762 O O . LYS A 1 101 ? -26.88800 -32.01400 -23.86000 1.000 15.27007 101 LYS A O 1
ATOM 768 N N . VAL A 1 102 ? -24.79100 -31.60600 -23.21600 1.000 12.89237 102 VAL A N 1
ATOM 769 C CA . VAL A 1 102 ? -25.08700 -30.32600 -22.60000 1.000 12.95453 102 VAL A CA 1
ATOM 770 C C . VAL A 1 102 ? -24.41100 -29.23400 -23.40300 1.000 12.02101 102 VAL A C 1
ATOM 771 O O . VAL A 1 102 ? -23.22700 -29.32600 -23.73100 1.000 14.30283 102 VAL A O 1
ATOM 775 N N . VAL A 1 103 ? -25.15800 -28.18100 -23.71600 1.000 12.23515 103 VAL A N 1
ATOM 776 C CA . VAL A 1 103 ? -24.60600 -26.99900 -24.37100 1.000 12.36634 103 VAL A CA 1
ATOM 777 C C . VAL A 1 103 ? -24.56800 -25.89200 -23.33200 1.000 11.59717 103 VAL A C 1
ATOM 778 O O . VAL A 1 103 ? -25.60000 -25.53700 -22.75000 1.000 12.35254 103 VAL A O 1
ATOM 782 N N . THR A 1 104 ? -23.38500 -25.34600 -23.09300 1.000 10.90158 104 THR A N 1
ATOM 783 C CA . THR A 1 104 ? -23.20500 -24.26000 -22.14200 1.000 11.83371 104 THR A CA 1
ATOM 784 C C . THR A 1 104 ? -22.60800 -23.06400 -22.86700 1.000 11.53719 104 THR A C 1
ATOM 785 O O . THR A 1 104 ? -21.59600 -23.19400 -23.56000 1.000 12.91164 104 THR A O 1
ATOM 789 N N . VAL A 1 105 ? -23.22200 -21.90400 -22.67100 1.000 11.60028 105 VAL A N 1
ATOM 790 C CA . VAL A 1 105 ? -22.67700 -20.68000 -23.25400 1.000 10.90345 105 VAL A CA 1
ATOM 791 C C . VAL A 1 105 ? -22.58600 -19.61400 -22.17900 1.000 10.77736 105 VAL A C 1
ATOM 792 O O . VAL A 1 105 ? -23.39100 -19.61700 -21.22400 1.000 11.09765 105 VAL A O 1
ATOM 796 N N . PRO A 1 106 ? -21.65600 -18.67300 -22.30800 1.000 10.93825 106 PRO A N 1
ATOM 797 C CA . PRO A 1 106 ? -21.69100 -17.51500 -21.41000 1.000 10.10204 106 PRO A CA 1
ATOM 798 C C . PRO A 1 106 ? -22.97100 -16.69900 -21.59900 1.000 10.76555 106 PRO A C 1
ATOM 799 O O . PRO A 1 106 ? -23.56600 -16.65300 -22.67700 1.000 11.37322 106 PRO A O 1
ATOM 803 N N . MET A 1 107 ? -23.37900 -16.02100 -20.53800 1.000 10.42218 107 MET A N 1
ATOM 804 C CA . MET A 1 107 ? -24.51900 -15.11700 -20.62500 1.000 10.90556 107 MET A CA 1
ATOM 805 C C . MET A 1 107 ? -24.30600 -13.95100 -19.69100 1.000 9.65548 107 MET A C 1
ATOM 806 O O . MET A 1 107 ? -23.46400 -14.02300 -18.76300 1.000 11.57159 107 MET A O 1
ATOM 811 N N . ILE A 1 108 ? -25.04200 -12.88700 -19.92500 1.000 10.39900 108 ILE A N 1
ATOM 812 C CA . ILE A 1 108 ? -25.14500 -11.82000 -18.93200 1.000 11.05791 108 ILE A CA 1
ATOM 813 C C . ILE A 1 108 ? -26.58500 -11.40800 -18.86000 1.000 11.01874 108 ILE A C 1
ATOM 814 O O . ILE A 1 108 ? -27.27900 -11.30400 -19.87700 1.000 11.34530 108 ILE A O 1
ATOM 819 N N . GLY A 1 109 ? -27.05400 -11.12600 -17.66000 1.000 11.08466 109 GLY A N 1
ATOM 820 C CA . GLY A 1 109 ? -28.36500 -10.54600 -17.46700 1.000 11.48952 109 GLY A CA 1
ATOM 821 C C . GLY A 1 109 ? -28.23700 -9.14700 -16.90400 1.000 12.62546 109 GLY A C 1
ATOM 822 O O . GLY A 1 109 ? -27.38200 -8.89400 -16.03200 1.000 12.49172 109 GLY A O 1
ATOM 823 N N . VAL A 1 110 ? -29.08200 -8.25600 -17.40200 1.000 11.41502 110 VAL A N 1
ATOM 824 C CA . VAL A 1 110 ? -29.20500 -6.88900 -16.90600 1.000 12.32499 110 VAL A CA 1
ATOM 825 C C . VAL A 1 110 ? -30.57600 -6.78300 -16.29600 1.000 12.96262 110 VAL A C 1
ATOM 826 O O . VAL A 1 110 ? -31.57700 -7.09800 -16.94400 1.000 12.86257 110 VAL A O 1
ATOM 830 N N . PHE A 1 111 ? -30.62700 -6.37500 -15.03100 1.000 13.11473 111 PHE A N 1
ATOM 831 C CA . PHE A 1 111 ? -31.89800 -6.35900 -14.29900 1.000 13.60395 111 PHE A CA 1
ATOM 832 C C . PHE A 1 111 ? -32.09300 -5.01400 -13.59300 1.000 14.37002 111 PHE A C 1
ATOM 833 O O . PHE A 1 111 ? -31.13900 -4.42300 -13.04400 1.000 14.43453 111 PHE A O 1
ATOM 841 N N . LYS A 1 112 ? -33.34200 -4.57900 -13.59200 1.000 16.36257 112 LYS A N 1
ATOM 842 C CA . LYS A 1 112 ? -33.80200 -3.48100 -12.74500 1.000 17.94910 112 LYS A CA 1
ATOM 843 C C . LYS A 1 112 ? -34.99400 -3.97200 -11.94700 1.000 18.67868 112 LYS A C 1
ATOM 844 O O . LYS A 1 112 ? -35.83300 -4.73000 -12.46400 1.000 20.00926 112 LYS A O 1
ATOM 850 N N . LEU A 1 113 ? -35.06100 -3.52800 -10.69300 1.000 18.54586 113 LEU A N 1
ATOM 851 C CA . LEU A 1 113 ? -36.05100 -4.01000 -9.74900 1.000 22.62747 113 LEU A CA 1
ATOM 852 C C . LEU A 1 113 ? -37.13000 -2.96300 -9.52200 1.000 25.00996 113 LEU A C 1
ATOM 853 O O . LEU A 1 113 ? -36.89400 -1.75600 -9.62000 1.000 24.19491 113 LEU A O 1
ATOM 858 N N . ASP A 1 114 ? -38.31800 -3.46000 -9.20500 1.000 22.96124 114 ASP A N 1
ATOM 859 C CA . ASP A 1 114 ? -39.40000 -2.61600 -8.71700 1.000 26.08886 114 ASP A CA 1
ATOM 860 C C . ASP A 1 114 ? -39.09700 -2.17000 -7.29200 1.000 22.03003 114 ASP A C 1
ATOM 861 O O . ASP A 1 114 ? -38.88200 -3.00000 -6.40700 1.000 27.14201 114 ASP A O 1
ATOM 866 N N . SER A 1 115 ? -39.08500 -0.85200 -7.07700 1.000 32.38765 115 SER A N 1
ATOM 867 C CA . SER A 1 115 ? -38.75200 -0.32600 -5.75300 1.000 38.08293 115 SER A CA 1
ATOM 868 C C . SER A 1 115 ? -39.79000 -0.70600 -4.69400 1.000 38.39579 115 SER A C 1
ATOM 869 O O . SER A 1 115 ? -39.44700 -0.81900 -3.51100 1.000 45.93422 115 SER A O 1
ATOM 872 N N . GLU A 1 116 ? -41.04500 -0.93500 -5.08700 1.000 35.63885 116 GLU A N 1
ATOM 873 C CA . GLU A 1 116 ? -42.07100 -1.27100 -4.10000 1.000 37.23533 116 GLU A CA 1
ATOM 874 C C . GLU A 1 116 ? -41.92800 -2.70300 -3.59300 1.000 40.20980 116 GLU A C 1
ATOM 875 O O . GLU A 1 116 ? -41.97900 -2.94800 -2.38100 1.000 42.28126 116 GLU A O 1
ATOM 881 N N . ASP A 1 117 ? -41.76500 -3.67900 -4.49500 1.000 28.22667 117 ASP A N 1
ATOM 882 C CA . ASP A 1 117 ? -41.74700 -5.06900 -4.04900 1.000 33.45275 117 ASP A CA 1
ATOM 883 C C . ASP A 1 117 ? -40.47600 -5.85300 -4.35600 1.000 24.10008 117 ASP A C 1
ATOM 884 O O . ASP A 1 117 ? -40.42000 -7.04500 -4.02100 1.000 28.56418 117 ASP A O 1
ATOM 889 N N . GLY A 1 118 ? -39.46000 -5.23800 -4.97600 1.000 28.83707 118 GLY A N 1
ATOM 890 C CA . GLY A 1 118 ? -38.21300 -5.95200 -5.23900 1.000 27.55377 118 GLY A CA 1
ATOM 891 C C . GLY A 1 118 ? -38.25000 -6.98200 -6.35600 1.000 25.67142 118 GLY A C 1
ATOM 892 O O . GLY A 1 118 ? -37.28100 -7.73300 -6.49800 1.000 22.48630 118 GLY A O 1
ATOM 893 N N . LYS A 1 119 ? -39.34800 -7.06700 -7.10100 1.000 19.90983 119 LYS A N 1
ATOM 894 C CA . LYS A 1 119 ? -39.44900 -7.96500 -8.24700 1.000 20.35822 119 LYS A CA 1
ATOM 895 C C . LYS A 1 119 ? -38.73900 -7.34700 -9.44500 1.000 22.30763 119 LYS A C 1
ATOM 896 O O . LYS A 1 119 ? -38.48400 -6.14400 -9.50700 1.000 19.35761 119 LYS A O 1
ATOM 902 N N . ILE A 1 120 ? -38.46600 -8.18600 -10.43500 1.000 19.41611 120 ILE A N 1
ATOM 903 C CA . ILE A 1 120 ? -37.73300 -7.74800 -11.62200 1.000 19.17425 120 ILE A CA 1
ATOM 904 C C . ILE A 1 120 ? -38.69000 -7.04000 -12.54900 1.000 18.99992 120 ILE A C 1
ATOM 905 O O . ILE A 1 120 ? -39.64400 -7.64300 -13.03800 1.000 19.05122 120 ILE A O 1
ATOM 910 N N . LYS A 1 121 ? -38.39500 -5.77400 -12.85900 1.000 18.45957 121 LYS A N 1
ATOM 911 C CA . LYS A 1 121 ? -39.22400 -5.02300 -13.77300 1.000 17.33140 121 LYS A CA 1
ATOM 912 C C . LYS A 1 121 ? -38.62600 -4.88900 -15.16600 1.000 15.82757 121 LYS A C 1
ATOM 913 O O . LYS A 1 121 ? -39.36100 -4.69800 -16.12000 1.000 17.35753 121 LYS A O 1
ATOM 919 N N . GLU A 1 122 ? -37.30500 -5.01300 -15.28000 1.000 17.81633 122 GLU A N 1
ATOM 920 C CA . GLU A 1 122 ? -36.63800 -5.06700 -16.57500 1.000 15.99226 122 GLU A CA 1
ATOM 921 C C . GLU A 1 122 ? -35.64400 -6.20100 -16.52200 1.000 13.33419 122 GLU A C 1
ATOM 922 O O . GLU A 1 122 ? -34.89800 -6.33900 -15.55600 1.000 15.1969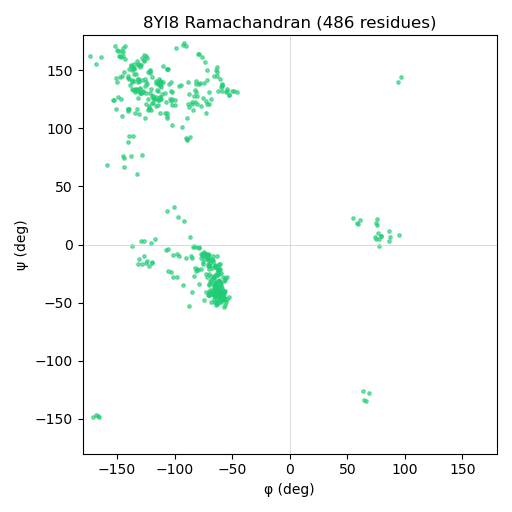5 122 GLU A O 1
ATOM 928 N N . MET A 1 123 ? -35.65600 -7.02200 -17.58700 1.000 13.79667 123 MET A N 1
ATOM 929 C CA . MET A 1 123 ? -34.73100 -8.14500 -17.68100 1.000 13.54978 123 MET A CA 1
ATOM 930 C C . MET A 1 123 ? -34.25500 -8.26400 -19.11300 1.000 11.89548 123 MET A C 1
ATOM 931 O O . MET A 1 123 ? -35.05800 -8.56900 -19.99900 1.000 12.58349 123 MET A O 1
ATOM 936 N N . ARG A 1 124 ? -32.94900 -8.03900 -19.32600 1.000 11.83422 124 ARG A N 1
ATOM 937 C CA . ARG A 1 124 ? -32.35000 -8.13300 -20.65400 1.000 11.65494 124 ARG A CA 1
ATOM 938 C C . ARG A 1 124 ? -31.24300 -9.17500 -20.57600 1.000 12.00651 124 ARG A C 1
ATOM 939 O O . ARG A 1 124 ? -30.26500 -9.00000 -19.83400 1.000 12.35157 124 ARG A O 1
ATOM 947 N N . ILE A 1 125 ? -31.41000 -10.26000 -21.31600 1.000 11.05987 125 ILE A N 1
ATOM 948 C CA . ILE A 1 125 ? -30.50100 -11.39700 -21.27000 1.000 11.28600 125 ILE A CA 1
ATOM 949 C C . ILE A 1 125 ? -29.76800 -11.48900 -22.59000 1.000 10.65102 125 ILE A C 1
ATOM 950 O O . ILE A 1 125 ? -30.39600 -11.47200 -23.65700 1.000 11.12897 125 ILE A O 1
ATOM 955 N N . TYR A 1 126 ? -28.45700 -11.53700 -22.52800 1.000 9.99865 126 TYR A N 1
ATOM 956 C CA . TYR A 1 126 ? -27.63000 -11.58900 -23.72500 1.000 9.61620 126 TYR A CA 1
ATOM 957 C C . TYR A 1 126 ? -26.79700 -12.85900 -23.70500 1.000 11.10809 126 TYR A C 1
ATOM 958 O O . TYR A 1 126 ? -26.10200 -13.15700 -22.71200 1.000 11.05616 126 TYR A O 1
ATOM 967 N N . LYS A 1 127 ? -26.77700 -13.55300 -24.84300 1.000 11.94562 127 LYS A N 1
ATOM 968 C CA . LYS A 1 127 ? -25.98700 -14.77200 -25.02200 1.000 11.50202 127 LYS A CA 1
ATOM 969 C C . LYS A 1 127 ? -26.09900 -15.18400 -26.48400 1.000 12.00803 127 LYS A C 1
ATOM 970 O O . LYS A 1 127 ? -27.03900 -14.77200 -27.19500 1.000 11.41688 127 LYS A O 1
ATOM 976 N N . ASP A 1 128 ? -25.18000 -16.03600 -26.90400 1.000 11.34648 128 ASP A N 1
ATOM 977 C CA . ASP A 1 128 ? -25.22800 -16.61800 -28.24800 1.000 10.56125 128 ASP A CA 1
ATOM 978 C C . ASP A 1 128 ? -26.08000 -17.87400 -28.24800 1.000 11.62648 128 ASP A C 1
ATOM 979 O O . ASP A 1 128 ? -25.77000 -18.84400 -27.55300 1.000 12.50992 128 ASP A O 1
ATOM 984 N N . ARG A 1 129 ? -27.17000 -17.87000 -29.00900 1.000 9.74212 129 ARG A N 1
ATOM 985 C CA . ARG A 1 129 ? -27.99700 -19.05500 -29.14400 1.000 11.86329 129 ARG A CA 1
ATOM 986 C C . ARG A 1 129 ? -27.55500 -20.00800 -30.24600 1.000 11.46096 129 ARG A C 1
ATOM 987 O O . ARG A 1 129 ? -28.07600 -21.13600 -30.29300 1.000 11.94108 129 ARG A O 1
ATOM 995 N N A LEU A 1 130 ? -26.64300 -19.60300 -31.12900 0.556 11.37178 130 LEU A N 1
ATOM 996 N N B LEU A 1 130 ? -26.62100 -19.61100 -31.12000 0.444 11.29162 130 LEU A N 1
ATOM 997 C CA A LEU A 1 130 ? -26.25200 -20.50400 -32.21000 0.556 11.70069 130 LEU A CA 1
ATOM 998 C CA B LEU A 1 130 ? -26.20000 -20.48600 -32.21800 0.444 11.67017 130 LEU A CA 1
ATOM 999 C C A LEU A 1 130 ? -25.82700 -21.87300 -31.68300 0.556 12.02807 130 LEU A C 1
ATOM 1000 C C B LEU A 1 130 ? -25.71100 -21.85600 -31.74400 0.444 12.54272 130 LEU A C 1
ATOM 1001 O O A LEU A 1 130 ? -26.30500 -22.88700 -32.22700 0.556 11.82722 130 LEU A O 1
ATOM 1002 O O B LEU A 1 130 ? -25.97200 -22.85400 -32.43400 0.444 13.65862 130 LEU A O 1
ATOM 1011 N N . PRO A 1 131 ? -25.01200 -21.98200 -30.61700 1.000 12.63290 131 PRO A N 1
ATOM 1012 C CA . PRO A 1 131 ? -24.60600 -23.31500 -30.14400 1.000 13.22821 131 PRO A CA 1
ATOM 1013 C C . PRO A 1 131 ? -25.76400 -24.19900 -29.78200 1.000 14.42910 131 PRO A C 1
ATOM 1014 O O . PRO A 1 131 ? -25.62600 -25.43300 -29.85200 1.000 15.27669 131 PRO A O 1
ATOM 1018 N N . PHE A 1 132 ? -26.92400 -23.64800 -29.45300 1.000 12.26679 132 PHE A N 1
ATOM 1019 C CA . PHE A 1 132 ? -28.07400 -24.47800 -29.10800 1.000 14.27157 132 PHE A CA 1
ATOM 1020 C C . PHE A 1 132 ? -28.67000 -25.22500 -30.29700 1.000 18.57231 132 PHE A C 1
ATOM 1021 O O . PHE A 1 132 ? -29.52400 -26.09800 -30.08800 1.000 18.58532 132 PHE A O 1
ATOM 1029 N N . LEU A 1 133 ? -28.27700 -24.90600 -31.52100 1.000 15.00528 133 LEU A N 1
ATOM 1030 C CA . LEU A 1 133 ? -28.75700 -25.69800 -32.68700 1.000 17.01024 133 LEU A CA 1
ATOM 1031 C C . LEU A 1 133 ? -28.29200 -27.15300 -32.54900 1.000 21.99139 133 LEU A C 1
ATOM 1032 O O . LEU A 1 133 ? -28.91900 -28.02500 -33.17200 1.000 24.14077 133 LEU A O 1
ATOM 1037 N N . ALA A 1 134 ? -27.24400 -27.39300 -31.77600 1.000 20.98692 134 ALA A N 1
ATOM 1038 C CA . ALA A 1 134 ? -26.69200 -28.76100 -31.60900 1.000 22.10558 134 ALA A CA 1
ATOM 1039 C C . ALA A 1 134 ? -27.61600 -29.65300 -30.78200 1.000 29.45084 134 ALA A C 1
ATOM 1040 O O . ALA A 1 134 ? -27.39400 -30.86900 -30.80300 1.000 36.00559 134 ALA A O 1
ATOM 1042 N N . LEU A 1 135 ? -28.60500 -29.10400 -30.11200 1.000 25.88687 135 LEU A N 1
ATOM 1043 C CA . LEU A 1 135 ? -29.44600 -29.97200 -29.27000 1.000 31.28207 135 LEU A CA 1
ATOM 1044 C C . LEU A 1 135 ? -30.35400 -30.80800 -30.18200 1.000 44.33871 135 LEU A C 1
ATOM 1045 O O . LEU A 1 135 ? -30.30300 -32.03800 -29.98300 1.000 44.84421 135 LEU A O 1
ATOM 1050 N N . GLU B 1 5 ? -5.55500 -37.35000 -29.87700 1.000 53.47029 5 GLU B N 1
ATOM 1051 C CA . GLU B 1 5 ? -6.53700 -36.65200 -30.70500 1.000 55.90283 5 GLU B CA 1
ATOM 1052 C C . GLU B 1 5 ? -6.93500 -35.31300 -30.08700 1.000 45.32389 5 GLU B C 1
ATOM 1053 O O . GLU B 1 5 ? -7.42300 -34.42400 -30.77400 1.000 43.09156 5 GLU B O 1
ATOM 1059 N N . ILE B 1 6 ? -6.71900 -35.16100 -28.78500 1.000 33.31046 6 ILE B N 1
ATOM 1060 C CA . ILE B 1 6 ? -7.16500 -33.97300 -28.06700 1.000 27.13174 6 ILE B CA 1
ATOM 1061 C C . ILE B 1 6 ? -6.06000 -32.91300 -28.12500 1.000 23.61720 6 ILE B C 1
ATOM 1062 O O . ILE B 1 6 ? -5.01400 -33.05700 -27.48600 1.000 30.82840 6 ILE B O 1
ATOM 1067 N N . GLN B 1 7 ? -6.28800 -31.84200 -28.89700 1.000 25.00245 7 GLN B N 1
ATOM 1068 C CA . GLN B 1 7 ? -5.29000 -30.79300 -29.06700 1.000 23.88996 7 GLN B CA 1
ATOM 1069 C C . GLN B 1 7 ? -5.73500 -29.41600 -28.61600 1.000 26.00956 7 GLN B C 1
ATOM 1070 O O . GLN B 1 7 ? -4.87800 -28.54600 -28.41200 1.000 30.36425 7 GLN B O 1
ATOM 1076 N N . THR B 1 8 ? -7.02900 -29.19600 -28.41900 1.000 23.44837 8 THR B N 1
ATOM 1077 C CA . THR B 1 8 ? -7.58400 -27.89900 -28.07600 1.000 22.59465 8 THR B CA 1
ATOM 1078 C C . THR B 1 8 ? -8.43300 -28.01100 -26.81800 1.000 21.69979 8 THR B C 1
ATOM 1079 O O . THR B 1 8 ? -8.91700 -29.09900 -26.46500 1.000 21.98200 8 THR B O 1
ATOM 1083 N N . PRO B 1 9 ? -8.65500 -26.89600 -26.13700 1.000 20.53675 9 PRO B N 1
ATOM 1084 C CA . PRO B 1 9 ? -9.56000 -26.93700 -24.97300 1.000 23.84062 9 PRO B CA 1
ATOM 1085 C C . PRO B 1 9 ? -10.95900 -27.38500 -25.33900 1.000 24.19447 9 PRO B C 1
ATOM 1086 O O . PRO B 1 9 ? -11.60100 -28.06300 -24.53000 1.000 20.08982 9 PRO B O 1
ATOM 1090 N N . ASP B 1 10 ? -11.46100 -27.04700 -26.53500 1.000 20.08549 10 ASP B N 1
ATOM 1091 C CA . ASP B 1 10 ? -12.80500 -27.47900 -26.90400 1.000 20.67135 10 ASP B CA 1
ATOM 1092 C C . ASP B 1 10 ? -12.86600 -28.99400 -27.08300 1.000 19.68221 10 ASP B C 1
ATOM 1093 O O . ASP B 1 10 ? -13.84400 -29.63300 -26.67400 1.000 17.85694 10 ASP B O 1
ATOM 1098 N N . GLN B 1 11 ? -11.83900 -29.59300 -27.68000 1.000 18.66600 11 GLN B N 1
ATOM 1099 C CA . GLN B 1 11 ? -11.80100 -31.03900 -27.76300 1.000 18.04756 11 GLN B CA 1
ATOM 1100 C C . GLN B 1 11 ? -11.66900 -31.65900 -26.37400 1.000 17.40007 11 GLN B C 1
ATOM 1101 O O . GLN B 1 11 ? -12.25700 -32.71400 -26.11100 1.000 17.49592 11 GLN B O 1
ATOM 1107 N N . ALA B 1 12 ? -10.86900 -31.03400 -25.49900 1.000 17.21617 12 ALA B N 1
ATOM 1108 C CA . ALA B 1 12 ? -10.75900 -31.50700 -24.12100 1.000 15.06024 12 ALA B CA 1
ATOM 1109 C C . ALA B 1 12 ? -12.10800 -31.49200 -23.42100 1.000 15.61834 12 ALA B C 1
ATOM 1110 O O . ALA B 1 12 ? -12.50900 -32.48800 -22.79300 1.000 14.44272 12 ALA B O 1
ATOM 1112 N N . GLU B 1 13 ? -12.83000 -30.38400 -23.53500 1.000 14.52708 13 GLU B N 1
ATOM 1113 C CA . GLU B 1 13 ? -14.12500 -30.29600 -22.89200 1.000 17.32915 13 GLU B CA 1
ATOM 1114 C C . GLU B 1 13 ? -15.07100 -31.34200 -23.44200 1.000 16.48908 13 GLU B C 1
ATOM 1115 O O . GLU B 1 13 ? -15.86500 -31.90800 -22.68600 1.000 16.40038 13 GLU B O 1
ATOM 1121 N N . ALA B 1 14 ? -15.07800 -31.54200 -24.76000 1.000 17.47855 14 ALA B N 1
ATOM 1122 C CA . ALA B 1 14 ? -15.99400 -32.51900 -25.33600 1.000 15.64386 14 ALA B CA 1
ATOM 1123 C C . ALA B 1 14 ? -15.72500 -33.91800 -24.79500 1.000 14.67677 14 ALA B C 1
ATOM 1124 O O . ALA B 1 14 ? -16.65000 -34.69800 -24.58100 1.000 15.54321 14 ALA B O 1
ATOM 1126 N N . PHE B 1 15 ? -14.45100 -34.27500 -24.61400 1.000 15.01679 15 PHE B N 1
ATOM 1127 C CA . PHE B 1 15 ? -14.16600 -35.59500 -24.08400 1.000 13.62786 15 PHE B CA 1
ATOM 1128 C C . PHE B 1 15 ? -14.56800 -35.69500 -22.61100 1.000 12.82312 15 PHE B C 1
ATOM 1129 O O . PHE B 1 15 ? -15.15600 -36.69500 -22.21100 1.000 14.14452 15 PHE B O 1
ATOM 1137 N N . VAL B 1 16 ? -14.31000 -34.65200 -21.80600 1.000 13.57948 16 VAL B N 1
ATOM 1138 C CA . VAL B 1 16 ? -14.81400 -34.65400 -20.42500 1.000 13.31015 16 VAL B CA 1
ATOM 1139 C C . VAL B 1 16 ? -16.33100 -34.81100 -20.40400 1.000 12.41380 16 VAL B C 1
ATOM 1140 O O . VAL B 1 16 ? -16.88600 -35.57600 -19.59700 1.000 13.09152 16 VAL B O 1
ATOM 1144 N N . ALA B 1 17 ? -17.03200 -34.14100 -21.33600 1.000 13.28858 17 ALA B N 1
ATOM 1145 C CA . ALA B 1 17 ? -18.48100 -34.28600 -21.40100 1.000 13.14734 17 ALA B CA 1
ATOM 1146 C C . ALA B 1 17 ? -18.87900 -35.73500 -21.68900 1.000 13.41472 17 ALA B C 1
ATOM 1147 O O . ALA B 1 17 ? -19.83900 -36.25600 -21.09100 1.000 14.38158 17 ALA B O 1
ATOM 1149 N N . LYS B 1 18 ? -18.13300 -36.39600 -22.57500 1.000 14.31109 18 LYS B N 1
ATOM 1150 C CA . LYS B 1 18 ? -18.39200 -37.79500 -22.86900 1.000 16.44865 18 LYS B CA 1
ATOM 1151 C C . LYS B 1 18 ? -18.16000 -38.66800 -21.63300 1.000 14.00118 18 LYS B C 1
ATOM 1152 O O . LYS B 1 18 ? -18.96800 -39.57000 -21.32500 1.000 15.75583 18 LYS B O 1
ATOM 1158 N N . VAL B 1 19 ? -17.08800 -38.38100 -20.90500 1.000 13.24695 19 VAL B N 1
ATOM 1159 C CA . VAL B 1 19 ? -16.79600 -39.10600 -19.66500 1.000 14.20547 19 VAL B CA 1
ATOM 1160 C C . VAL B 1 19 ? -17.93100 -38.97000 -18.66200 1.000 13.55704 19 VAL B C 1
ATOM 1161 O O . VAL B 1 19 ? -18.38600 -39.95000 -18.06000 1.000 13.08696 19 VAL B O 1
ATOM 1165 N N . PHE B 1 20 ? -18.44100 -37.74900 -18.48200 1.000 13.15961 20 PHE B N 1
ATOM 1166 C CA . PHE B 1 20 ? -19.53700 -37.56600 -17.54000 1.000 11.24611 20 PHE B CA 1
ATOM 1167 C C . PHE B 1 20 ? -20.87100 -38.12900 -18.02900 1.000 12.53977 20 PHE B C 1
ATOM 1168 O O . PHE B 1 20 ? -21.68700 -38.53400 -17.19300 1.000 13.32944 20 PHE B O 1
ATOM 1176 N N . ASP B 1 21 ? -21.09500 -38.19900 -19.35100 1.000 12.36888 21 ASP B N 1
ATOM 1177 C CA . ASP B 1 21 ? -22.26800 -38.91600 -19.83200 1.000 14.18813 21 ASP B CA 1
ATOM 1178 C C . ASP B 1 21 ? -22.23600 -40.36400 -19.33400 1.000 12.60915 21 ASP B C 1
ATOM 1179 O O . ASP B 1 21 ? -23.25500 -40.89400 -18.87300 1.000 15.05681 21 ASP B O 1
ATOM 1184 N N . VAL B 1 22 ? -21.07800 -41.01500 -19.44100 1.000 13.29743 22 VAL B N 1
ATOM 1185 C CA . VAL B 1 22 ? -20.91500 -42.37700 -18.92100 1.000 12.78152 22 VAL B CA 1
ATOM 1186 C C . VAL B 1 22 ? -21.09900 -42.39800 -17.40300 1.000 11.88989 22 VAL B C 1
ATOM 1187 O O . VAL B 1 22 ? -21.89400 -43.18600 -16.86100 1.000 12.69778 22 VAL B O 1
ATOM 1191 N N . LEU B 1 23 ? -20.39900 -41.52100 -16.68700 1.000 12.14905 23 LEU B N 1
ATOM 1192 C CA . LEU B 1 23 ? -20.47700 -41.57100 -15.22200 1.000 12.19048 23 LEU B CA 1
ATOM 1193 C C . LEU B 1 23 ? -21.90200 -41.35100 -14.73100 1.000 12.31949 23 LEU B C 1
ATOM 1194 O O . LEU B 1 23 ? -22.38900 -42.09500 -13.86600 1.000 12.77575 23 LEU B O 1
ATOM 1199 N N . ASP B 1 24 ? -22.60200 -40.34500 -15.28800 1.000 11.78570 24 ASP B N 1
ATOM 1200 C CA . ASP B 1 24 ? -23.93600 -40.02000 -14.79700 1.000 11.90790 24 ASP B CA 1
ATOM 1201 C C . ASP B 1 24 ? -24.98300 -41.04400 -15.21000 1.000 12.98318 24 ASP B C 1
ATOM 1202 O O . ASP B 1 24 ? -26.07800 -41.05500 -14.65600 1.000 13.34230 24 ASP B O 1
ATOM 1207 N N . SER B 1 25 ? -24.63800 -41.97000 -16.09100 1.000 12.52031 25 SER B N 1
ATOM 1208 C CA . SER B 1 25 ? -25.54800 -43.05400 -16.40700 1.000 12.51209 25 SER B CA 1
ATOM 1209 C C . SER B 1 25 ? -25.45100 -44.15800 -15.38200 1.000 11.73089 25 SER B C 1
ATOM 1210 O O . SER B 1 25 ? -26.38200 -44.96500 -15.28000 1.000 13.71610 25 SER B O 1
ATOM 1213 N N . TYR B 1 26 ? -24.34000 -44.22500 -14.62600 1.000 12.36057 26 TYR B N 1
ATOM 1214 C CA . TYR B 1 26 ? -24.06300 -45.35200 -13.72000 1.000 11.06068 26 TYR B CA 1
ATOM 1215 C C . TYR B 1 26 ? -24.10100 -46.68700 -14.46000 1.000 13.00236 26 TYR B C 1
ATOM 1216 O O . TYR B 1 26 ? -24.33600 -47.73100 -13.84900 1.000 14.04789 26 TYR B O 1
ATOM 1225 N N . ASP B 1 27 ? -23.89500 -46.67100 -15.78000 1.000 12.55326 27 ASP B N 1
ATOM 1226 C CA . ASP B 1 27 ? -23.85300 -47.91700 -16.54200 1.000 14.03153 27 ASP B CA 1
ATOM 1227 C C . ASP B 1 27 ? -22.41600 -48.40300 -16.54600 1.000 12.81327 27 ASP B C 1
ATOM 1228 O O . ASP B 1 27 ? -21.61600 -48.02500 -17.39500 1.000 13.07653 27 ASP B O 1
ATOM 1233 N N . TYR B 1 28 ? -22.08500 -49.22600 -15.54500 1.000 11.52651 28 TYR B N 1
ATOM 1234 C CA . TYR B 1 28 ? -20.70200 -49.64600 -15.33900 1.000 12.12750 28 TYR B CA 1
ATOM 1235 C C . TYR B 1 28 ? -20.15600 -50.44000 -16.50600 1.000 11.85346 28 TYR B C 1
ATOM 1236 O O . TYR B 1 28 ? -18.94400 -50.48000 -16.66500 1.000 11.69433 28 TYR B O 1
ATOM 1245 N N . THR B 1 29 ? -21.03500 -50.99000 -17.35400 1.000 10.63150 29 THR B N 1
ATOM 1246 C CA . THR B 1 29 ? -20.56400 -51.73000 -18.52200 1.000 11.83949 29 THR B CA 1
ATOM 1247 C C . THR B 1 29 ? -19.91500 -50.82800 -19.54500 1.000 12.83905 29 THR B C 1
ATOM 1248 O O . THR B 1 29 ? -19.20800 -51.34800 -20.40900 1.000 13.45518 29 THR B O 1
ATOM 1252 N N . ARG B 1 30 ? -20.07900 -49.50100 -19.43800 1.000 12.26357 30 ARG B N 1
ATOM 1253 C CA . ARG B 1 30 ? -19.48200 -48.51100 -20.33000 1.000 13.60043 30 ARG B CA 1
ATOM 1254 C C . ARG B 1 30 ? -18.26700 -47.82600 -19.74500 1.000 12.79002 30 ARG B C 1
ATOM 1255 O O . ARG B 1 30 ? -17.59400 -47.07800 -20.44900 1.000 14.35181 30 ARG B O 1
ATOM 1263 N N . PHE B 1 31 ? -17.97100 -48.03000 -18.45400 1.000 13.00979 31 PHE B N 1
ATOM 1264 C CA . PHE B 1 31 ? -16.92900 -47.22900 -17.80800 1.000 13.15589 31 PHE B CA 1
ATOM 1265 C C . PHE B 1 31 ? -15.58200 -47.41000 -18.49100 1.000 13.27672 31 PHE B C 1
ATOM 1266 O O . PHE B 1 31 ? -14.85900 -46.44300 -18.73800 1.000 15.37550 31 PHE B O 1
ATOM 1274 N N . GLY B 1 32 ? -15.27000 -48.64800 -18.88900 1.000 13.89846 32 GLY B N 1
ATOM 1275 C CA . GLY B 1 32 ? -14.04000 -48.96500 -19.58600 1.000 15.64504 32 GLY B CA 1
ATOM 1276 C C . GLY B 1 32 ? -13.93300 -48.39300 -20.98600 1.000 16.32393 32 GLY B C 1
ATOM 1277 O O . GLY B 1 32 ? -12.83100 -48.39200 -21.53500 1.000 17.06013 32 GLY B O 1
ATOM 1278 N N A GLU B 1 33 ? -15.01100 -47.87000 -21.55100 0.575 15.43019 33 GLU B N 1
ATOM 1279 N N B GLU B 1 33 ? -15.03900 -47.91100 -21.56800 0.425 15.41295 33 GLU B N 1
ATOM 1280 C CA A GLU B 1 33 ? -14.89600 -47.23100 -22.85500 0.575 16.42886 33 GLU B CA 1
ATOM 1281 C CA B GLU B 1 33 ? -14.97600 -47.17100 -22.83100 0.425 16.33741 33 GLU B CA 1
ATOM 1282 C C A GLU B 1 33 ? -14.18700 -45.88500 -22.77100 0.575 16.76798 33 GLU B C 1
ATOM 1283 C C B GLU B 1 33 ? -14.04300 -45.97800 -22.70400 0.425 16.39905 33 GLU B C 1
ATOM 1284 O O A GLU B 1 33 ? -13.63300 -45.42700 -23.77900 0.575 17.43177 33 GLU B O 1
ATOM 1285 O O B GLU B 1 33 ? -13.24500 -45.68800 -23.60700 0.425 17.14715 33 GLU B O 1
ATOM 1296 N N . VAL B 1 34 ? -14.15600 -45.25600 -21.59400 1.000 16.15875 34 VAL B N 1
ATOM 1297 C CA . VAL B 1 34 ? -13.50800 -43.96100 -21.42900 1.000 17.94377 34 VAL B CA 1
ATOM 1298 C C . VAL B 1 34 ? -12.48700 -43.92700 -20.30300 1.000 16.04197 34 VAL B C 1
ATOM 1299 O O . VAL B 1 34 ? -11.69800 -42.96700 -20.24600 1.000 16.58332 34 VAL B O 1
ATOM 1303 N N . LEU B 1 35 ? -12.46500 -44.91400 -19.39400 1.000 14.39096 35 LEU B N 1
ATOM 1304 C CA . LEU B 1 35 ? -11.55100 -44.95000 -18.25700 1.000 14.38142 35 LEU B CA 1
ATOM 1305 C C . LEU B 1 35 ? -10.53700 -46.08000 -18.41600 1.000 16.82722 35 LEU B C 1
ATOM 1306 O O . LEU B 1 35 ? -10.92200 -47.20400 -18.73700 1.000 15.69200 35 LEU B O 1
ATOM 1311 N N . SER B 1 36 ? -9.27400 -45.79300 -18.14700 1.000 15.67616 36 SER B N 1
ATOM 1312 C CA . SER B 1 36 ? -8.21500 -46.78800 -18.22100 1.000 15.22204 36 SER B CA 1
ATOM 1313 C C . SER B 1 36 ? -8.42700 -47.90900 -17.20600 1.000 15.92310 36 SER B C 1
ATOM 1314 O O . SER B 1 36 ? -8.94200 -47.71300 -16.09800 1.000 16.65587 36 SER B O 1
ATOM 1317 N N . THR B 1 37 ? -7.97300 -49.11400 -17.57000 1.000 16.30511 37 THR B N 1
ATOM 1318 C CA . THR B 1 37 ? -7.98900 -50.23000 -16.64000 1.000 16.27355 37 THR B CA 1
ATOM 1319 C C . THR B 1 37 ? -7.17400 -49.93300 -15.40000 1.000 16.55414 37 THR B C 1
ATOM 1320 O O . THR B 1 37 ? -7.44000 -50.50100 -14.33600 1.000 16.95920 37 THR B O 1
ATOM 1324 N N A ASP B 1 38 ? -6.19700 -49.02900 -15.51800 0.617 16.81937 38 ASP B N 1
ATOM 1325 N N B ASP B 1 38 ? -6.16600 -49.06100 -15.51100 0.383 17.14587 38 ASP B N 1
ATOM 1326 C CA A ASP B 1 38 ? -5.29000 -48.68400 -14.43500 0.617 17.57428 38 ASP B CA 1
ATOM 1327 C CA B ASP B 1 38 ? -5.30800 -48.68500 -14.39200 0.383 17.91874 38 ASP B CA 1
ATOM 1328 C C A ASP B 1 38 ? -5.62500 -47.33900 -13.79900 0.617 16.80903 38 ASP B C 1
ATOM 1329 C C B ASP B 1 38 ? -5.60000 -47.26700 -13.91200 0.383 17.15593 38 ASP B C 1
ATOM 1330 O O A ASP B 1 38 ? -4.78400 -46.76100 -13.10700 0.617 18.52794 38 ASP B O 1
ATOM 1331 O O B ASP B 1 38 ? -4.70100 -46.53900 -13.49800 0.383 17.90686 38 ASP B O 1
ATOM 1340 N N . LEU B 1 39 ? -6.86700 -46.86700 -13.98800 1.000 16.97173 39 LEU B N 1
ATOM 1341 C CA . LEU B 1 39 ? -7.29000 -45.55000 -13.49600 1.000 14.49039 39 LEU B CA 1
ATOM 1342 C C . LEU B 1 39 ? -6.87300 -45.30200 -12.05300 1.000 13.73883 39 LEU B C 1
ATOM 1343 O O . LEU B 1 39 ? -7.08100 -46.14000 -11.17500 1.000 14.32777 39 LEU B O 1
ATOM 1348 N N . LYS B 1 40 ? -6.30700 -44.13700 -11.82400 1.000 14.91510 40 LYS B N 1
ATOM 1349 C CA . LYS B 1 40 ? -6.06500 -43.63200 -10.48200 1.000 15.49174 40 LYS B CA 1
ATOM 1350 C C . LYS B 1 40 ? -7.08000 -42.52000 -10.24400 1.000 13.51960 40 LYS B C 1
ATOM 1351 O O . LYS B 1 40 ? -7.01000 -41.46000 -10.89600 1.000 14.20035 40 LYS B O 1
ATOM 1357 N N . TYR B 1 41 ? -7.99700 -42.77400 -9.32600 1.000 13.99217 41 TYR B N 1
ATOM 1358 C CA . TYR B 1 41 ? -9.08600 -41.84900 -9.02100 1.000 11.52895 41 TYR B CA 1
ATOM 1359 C C . TYR B 1 41 ? -8.95800 -41.32200 -7.59700 1.000 12.04836 41 TYR B C 1
ATOM 1360 O O . TYR B 1 41 ? -8.62600 -42.06600 -6.66600 1.000 12.05457 41 TYR B O 1
ATOM 1369 N N A GLU B 1 42 ? -9.24900 -40.04100 -7.42000 0.592 11.69887 42 GLU B N 1
ATOM 1370 N N B GLU B 1 42 ? -9.22300 -40.03000 -7.44200 0.408 11.74479 42 GLU B N 1
ATOM 1371 C CA A GLU B 1 42 ? -9.42400 -39.48400 -6.08100 0.592 10.68419 42 GLU B CA 1
ATOM 1372 C CA B GLU B 1 42 ? -9.41800 -39.40600 -6.14100 0.408 10.78328 42 GLU B CA 1
ATOM 1373 C C A GLU B 1 42 ? -10.54900 -38.46500 -6.11600 0.592 10.56596 42 GLU B C 1
ATOM 1374 C C B GLU B 1 42 ? -10.65500 -38.52400 -6.20500 0.408 9.59289 42 GLU B C 1
ATOM 1375 O O A GLU B 1 42 ? -10.56900 -37.56000 -6.96100 0.592 11.08376 42 GLU B O 1
ATOM 1376 O O B GLU B 1 42 ? -10.86900 -37.78000 -7.17200 0.408 10.13192 42 GLU B O 1
ATOM 1387 N N . GLY B 1 43 ? -11.44800 -38.58700 -5.14400 1.000 11.47024 43 GLY B N 1
ATOM 1388 C CA . GLY B 1 43 ? -12.57100 -37.67500 -4.96900 1.000 12.06344 43 GLY B CA 1
ATOM 1389 C C . GLY B 1 43 ? -12.73200 -37.43000 -3.47300 1.000 11.33759 43 GLY B C 1
ATOM 1390 O O . GLY B 1 43 ? -13.47100 -38.14100 -2.75800 1.000 11.92507 43 GLY B O 1
ATOM 1391 N N . GLY B 1 44 ? -11.96800 -36.47000 -2.98000 1.000 11.00225 44 GLY B N 1
ATOM 1392 C CA . GLY B 1 44 ? -11.93100 -36.23800 -1.51800 1.000 12.70534 44 GLY B CA 1
ATOM 1393 C C . GLY B 1 44 ? -11.23700 -37.40200 -0.84100 1.000 12.66792 44 GLY B C 1
ATOM 1394 O O . GLY B 1 44 ? -10.17400 -37.82000 -1.28200 1.000 13.06839 44 GLY B O 1
ATOM 1395 N N . LEU B 1 45 ? -11.89600 -37.98300 0.16200 1.000 11.80193 45 LEU B N 1
ATOM 1396 C CA . LEU B 1 45 ? -11.38500 -39.17100 0.83500 1.000 12.30508 45 LEU B CA 1
ATOM 1397 C C . LEU B 1 45 ? -11.67800 -40.45800 0.08600 1.000 14.52492 45 LEU B C 1
ATOM 1398 O O . LEU B 1 45 ? -11.22100 -41.51900 0.52800 1.000 15.77555 45 LEU B O 1
ATOM 1403 N N . GLN B 1 46 ? -12.38600 -40.41900 -1.04500 1.000 12.50357 46 GLN B N 1
ATOM 1404 C CA . GLN B 1 46 ? -12.49900 -41.61100 -1.89800 1.000 11.52301 46 GLN B CA 1
ATOM 1405 C C . GLN B 1 46 ? -11.24400 -41.69900 -2.74800 1.000 13.00627 46 GLN B C 1
ATOM 1406 O O . GLN B 1 46 ? -10.84700 -40.72300 -3.37000 1.000 13.08535 46 GLN B O 1
ATOM 1412 N N . LYS B 1 47 ? -10.60900 -42.87500 -2.80000 1.000 13.36783 47 LYS B N 1
ATOM 1413 C CA . LYS B 1 47 ? -9.38500 -43.03800 -3.56400 1.000 13.84592 47 LYS B CA 1
ATOM 1414 C C . LYS B 1 47 ? -9.24900 -44.48200 -4.02000 1.000 14.47021 47 LYS B C 1
ATOM 1415 O O . LYS B 1 47 ? -9.35300 -45.40000 -3.20300 1.000 16.47388 47 LYS B O 1
ATOM 1421 N N . THR B 1 48 ? -9.09600 -44.68300 -5.32700 1.000 13.05693 48 THR B N 1
ATOM 1422 C CA . THR B 1 48 ? -9.03000 -46.03400 -5.85800 1.000 13.64477 48 THR B CA 1
ATOM 1423 C C . THR B 1 48 ? -7.94900 -46.12900 -6.91800 1.000 15.06221 48 THR B C 1
ATOM 1424 O O . THR B 1 48 ? -7.61700 -45.15900 -7.60500 1.000 14.87000 48 THR B O 1
ATOM 1428 N N A SER B 1 49 ? -7.44400 -47.34600 -7.10000 0.604 15.50885 49 SER B N 1
ATOM 1429 N N B SER B 1 49 ? -7.43800 -47.35100 -7.06400 0.396 15.58188 49 SER B N 1
ATOM 1430 C CA A SER B 1 49 ? -6.48800 -47.64900 -8.14900 0.604 15.25184 49 SER B CA 1
ATOM 1431 C CA B SER B 1 49 ? -6.51400 -47.73100 -8.11600 0.396 15.35486 49 SER B CA 1
ATOM 1432 C C A SER B 1 49 ? -6.99400 -48.88800 -8.87500 0.604 15.64723 49 SER B C 1
ATOM 1433 C C B SER B 1 49 ? -7.11200 -48.90800 -8.87300 0.396 15.70685 49 SER B C 1
ATOM 1434 O O A SER B 1 49 ? -7.22300 -49.91700 -8.24300 0.604 15.75287 49 SER B O 1
ATOM 1435 O O B SER B 1 49 ? -7.53400 -49.89800 -8.26600 0.396 16.40120 49 SER B O 1
ATOM 1440 N N . GLY B 1 50 ? -7.14800 -48.80200 -10.19200 1.000 13.73202 50 GLY B N 1
ATOM 1441 C CA . GLY B 1 50 ? -7.71600 -49.87400 -11.00300 1.000 14.64180 50 GLY B CA 1
ATOM 1442 C C . GLY B 1 50 ? -9.18400 -49.62500 -11.30300 1.000 13.75859 50 GLY B C 1
ATOM 1443 O O . GLY B 1 50 ? -9.94500 -49.16000 -10.43000 1.000 14.32532 50 GLY B O 1
ATOM 1444 N N . LEU B 1 51 ? -9.61400 -49.92200 -12.52600 1.000 14.11207 51 LEU B N 1
ATOM 1445 C CA . LEU B 1 51 ? -11.02300 -49.66400 -12.93300 1.000 14.20802 51 LEU B CA 1
ATOM 1446 C C . LEU B 1 51 ? -12.00700 -50.51800 -12.10800 1.000 14.90155 51 LEU B C 1
ATOM 1447 O O . LEU B 1 51 ? -13.06300 -50.02300 -11.74700 1.000 13.81220 51 LEU B O 1
ATOM 1452 N N . ASP B 1 52 ? -11.64700 -51.76700 -11.86400 1.000 13.79483 52 ASP B N 1
ATOM 1453 C CA . ASP B 1 52 ? -12.51700 -52.66200 -11.05500 1.000 14.86756 52 ASP B CA 1
ATOM 1454 C C . ASP B 1 52 ? -12.79300 -51.99200 -9.70500 1.000 12.48864 52 ASP B C 1
ATOM 1455 O O . ASP B 1 52 ? -13.95000 -51.94600 -9.29100 1.000 14.27490 52 ASP B O 1
ATOM 1460 N N . ASN B 1 53 ? -11.72800 -51.52600 -9.05300 1.000 12.77425 53 ASN B N 1
ATOM 1461 C CA . ASN B 1 53 ? -11.89300 -50.90000 -7.74300 1.000 13.75387 53 ASN B CA 1
ATOM 1462 C C . ASN B 1 53 ? -12.69700 -49.59500 -7.82600 1.000 13.54617 53 ASN B C 1
ATOM 1463 O O . ASN B 1 53 ? -13.49000 -49.28700 -6.92100 1.000 12.70667 53 ASN B O 1
ATOM 1468 N N . PHE B 1 54 ? -12.54500 -48.83400 -8.91400 1.000 12.87485 54 PHE B N 1
ATOM 1469 C CA . PHE B 1 54 ? -13.34700 -47.61800 -9.09100 1.000 11.43423 54 PHE B CA 1
ATOM 1470 C C . PHE B 1 54 ? -14.81600 -47.95400 -9.22100 1.000 11.61568 54 PHE B C 1
ATOM 1471 O O . PHE B 1 54 ? -15.64900 -47.39500 -8.49200 1.000 12.25060 54 PHE B O 1
ATOM 1479 N N . ILE B 1 55 ? -15.14300 -48.91200 -10.09700 1.000 11.60779 55 ILE B N 1
ATOM 1480 C CA . ILE B 1 55 ? -16.53500 -49.31000 -10.27900 1.000 12.95276 55 ILE B CA 1
ATOM 1481 C C . ILE B 1 55 ? -17.11300 -49.75600 -8.94700 1.000 13.04400 55 ILE B C 1
ATOM 1482 O O . ILE B 1 55 ? -18.22500 -49.38300 -8.57800 1.000 12.53848 55 ILE B O 1
ATOM 1487 N N . ASN B 1 56 ? -16.37800 -50.59300 -8.21600 1.000 13.19303 56 ASN B N 1
ATOM 1488 C CA . ASN B 1 56 ? -16.94800 -51.11900 -6.98700 1.000 12.62913 56 ASN B CA 1
ATOM 1489 C C . ASN B 1 56 ? -17.11100 -50.01700 -5.93800 1.000 12.16789 56 ASN B C 1
ATOM 1490 O O . ASN B 1 56 ? -18.07400 -50.05300 -5.16500 1.000 13.36740 56 ASN B O 1
ATOM 1495 N N . ASP B 1 57 ? -16.23600 -49.00100 -5.95300 1.000 12.42006 57 ASP B N 1
ATOM 1496 C CA . ASP B 1 57 ? -16.36600 -47.90500 -4.98800 1.000 12.98659 57 ASP B CA 1
ATOM 1497 C C . ASP B 1 57 ? -17.58700 -47.05700 -5.31000 1.000 13.17717 57 ASP B C 1
ATOM 1498 O O . ASP B 1 57 ? -18.35900 -46.69100 -4.40900 1.000 13.36529 57 ASP B O 1
ATOM 1503 N N . ILE B 1 58 ? -17.80000 -46.74800 -6.60000 1.000 11.99845 58 ILE B N 1
ATOM 1504 C CA . ILE B 1 58 ? -18.97100 -45.96200 -7.00100 1.000 13.16359 58 ILE B CA 1
ATOM 1505 C C . ILE B 1 58 ? -20.24800 -46.73600 -6.71500 1.000 11.24799 58 ILE B C 1
ATOM 1506 O O . ILE B 1 58 ? -21.21800 -46.18200 -6.17500 1.000 12.90333 58 ILE B O 1
ATOM 1511 N N . LYS B 1 59 ? -20.25000 -48.02500 -7.03800 1.000 13.53782 59 LYS B N 1
ATOM 1512 C CA . LYS B 1 59 ? -21.39200 -48.89400 -6.76800 1.000 13.98635 59 LYS B CA 1
ATOM 1513 C C . LYS B 1 59 ? -21.72300 -48.87500 -5.28700 1.000 16.57313 59 LYS B C 1
ATOM 1514 O O . LYS B 1 59 ? -22.88500 -48.72200 -4.90300 1.000 17.80825 59 LYS B O 1
ATOM 1520 N N . ALA B 1 60 ? -20.69900 -49.00100 -4.43800 1.000 15.62382 60 ALA B N 1
ATOM 1521 C CA . ALA B 1 60 ? -20.93300 -49.08700 -3.00500 1.000 16.36123 60 ALA B CA 1
ATOM 1522 C C . ALA B 1 60 ? -21.42100 -47.75100 -2.47700 1.000 15.63987 60 ALA B C 1
ATOM 1523 O O . ALA B 1 60 ? -22.38100 -47.71000 -1.71200 1.000 17.83284 60 ALA B O 1
ATOM 1525 N N . SER B 1 61 ? -20.81600 -46.64300 -2.91700 1.000 14.29756 61 SER B N 1
ATOM 1526 C CA . SER B 1 61 ? -21.23900 -45.30800 -2.47000 1.000 14.64347 61 SER B CA 1
ATOM 1527 C C . SER B 1 61 ? -22.68400 -45.02600 -2.87100 1.000 19.52194 61 SER B C 1
ATOM 1528 O O . SER B 1 61 ? -23.50300 -44.56800 -2.07000 1.000 23.17371 61 SER B O 1
ATOM 1531 N N . THR B 1 62 ? -23.02900 -45.30000 -4.11100 1.000 14.80603 62 THR B N 1
ATOM 1532 C CA . THR B 1 62 ? -24.38300 -44.99000 -4.57100 1.000 15.36151 62 THR B CA 1
ATOM 1533 C C . THR B 1 62 ? -25.45500 -45.86500 -3.93900 1.000 18.45011 62 THR B C 1
ATOM 1534 O O . THR B 1 62 ? -26.63200 -45.47900 -3.98400 1.000 15.33538 62 THR B O 1
ATOM 1538 N N . GLN B 1 63 ? -25.07000 -47.00300 -3.31800 1.000 19.43543 63 GLN B N 1
ATOM 1539 C CA . GLN B 1 63 ? -26.07600 -47.91100 -2.76900 1.000 18.76064 63 GLN B CA 1
ATOM 1540 C C . GLN B 1 63 ? -26.92400 -47.22700 -1.71900 1.000 19.70902 63 GLN B C 1
ATOM 1541 O O . GLN B 1 63 ? -28.08200 -47.57900 -1.56800 1.000 19.93648 63 GLN B O 1
ATOM 1547 N N A ARG B 1 64 ? -26.36000 -46.22900 -1.03700 0.501 21.93562 64 ARG B N 1
ATOM 1548 N N B ARG B 1 64 ? -26.39500 -46.24500 -0.97000 0.499 21.99427 64 ARG B N 1
ATOM 1549 C CA A ARG B 1 64 ? -27.02000 -45.43300 -0.01300 0.501 22.84604 64 ARG B CA 1
ATOM 1550 C CA B ARG B 1 64 ? -27.23700 -45.51500 -0.01200 0.499 23.27609 64 ARG B CA 1
ATOM 1551 C C A ARG B 1 64 ? -27.79000 -44.23100 -0.58200 0.501 27.42220 64 ARG B C 1
ATOM 1552 C C B ARG B 1 64 ? -27.88600 -44.26000 -0.59100 0.499 27.61917 64 ARG B C 1
ATOM 1553 O O A ARG B 1 64 ? -28.36100 -43.44300 0.18700 0.501 26.63817 64 ARG B O 1
ATOM 1554 O O B ARG B 1 64 ? -28.45700 -43.45200 0.15900 0.499 26.25954 64 ARG B O 1
ATOM 1569 N N . MET B 1 65 ? -27.84900 -44.09000 -1.90700 1.000 18.57684 65 MET B N 1
ATOM 1570 C CA . MET B 1 65 ? -28.60800 -43.04900 -2.59800 1.000 23.01957 65 MET B CA 1
ATOM 1571 C C . MET B 1 65 ? -29.53100 -43.72700 -3.60200 1.000 20.20854 65 MET B C 1
ATOM 1572 O O . MET B 1 65 ? -29.39900 -43.56300 -4.82400 1.000 18.62058 65 MET B O 1
ATOM 1577 N N . PRO B 1 66 ? -30.50700 -44.49600 -3.11500 1.000 23.82532 66 PRO B N 1
ATOM 1578 C CA . PRO B 1 66 ? -31.44500 -45.11400 -4.04900 1.000 23.89137 66 PRO B CA 1
ATOM 1579 C C . PRO B 1 66 ? -32.14000 -44.02800 -4.84800 1.000 20.14057 66 PRO B C 1
ATOM 1580 O O . PRO B 1 66 ? -32.52900 -42.99800 -4.30600 1.000 27.68048 66 PRO B O 1
ATOM 1584 N N . GLY B 1 67 ? -32.27700 -44.26500 -6.13700 1.000 23.00116 67 GLY B N 1
ATOM 1585 C CA . GLY B 1 67 ? -32.95800 -43.30900 -6.98800 1.000 22.62235 67 GLY B CA 1
ATOM 1586 C C . GLY B 1 67 ? -32.11600 -42.10000 -7.29900 1.000 19.48304 67 GLY B C 1
ATOM 1587 O O . GLY B 1 67 ? -32.65600 -41.07500 -7.71900 1.000 21.24077 67 GLY B O 1
ATOM 1588 N N . LEU B 1 68 ? -30.79500 -42.18500 -7.08900 1.000 22.91706 68 LEU B N 1
ATOM 1589 C CA . LEU B 1 68 ? -29.90100 -41.07400 -7.40800 1.000 19.36264 68 LEU B CA 1
ATOM 1590 C C . LEU B 1 68 ? -30.00700 -40.72900 -8.87900 1.000 17.52148 68 LEU B C 1
ATOM 1591 O O . LEU B 1 68 ? -30.01500 -41.60500 -9.74700 1.000 20.99370 68 LEU B O 1
ATOM 1596 N N . GLN B 1 69 ? -30.03400 -39.41800 -9.15700 1.000 15.95267 69 GLN B N 1
ATOM 1597 C CA . GLN B 1 69 ? -29.84100 -38.87300 -10.48700 1.000 16.91804 69 GLN B CA 1
ATOM 1598 C C . GLN B 1 69 ? -28.83200 -37.73600 -10.34200 1.000 15.64161 69 GLN B C 1
ATOM 1599 O O . GLN B 1 69 ? -28.92800 -36.89700 -9.43400 1.000 14.99376 69 GLN B O 1
ATOM 1605 N N . THR B 1 70 ? -27.86100 -37.73000 -11.22800 1.000 13.41620 70 THR B N 1
ATOM 1606 C CA . THR B 1 70 ? -26.85600 -36.68700 -11.23300 1.000 13.14772 70 THR B CA 1
ATOM 1607 C C . THR B 1 70 ? -26.72900 -36.13100 -12.63900 1.000 13.08185 70 THR B C 1
ATOM 1608 O O . THR B 1 70 ? -26.98900 -36.81200 -13.63800 1.000 13.91764 70 THR B O 1
ATOM 1612 N N . SER B 1 71 ? -26.28300 -34.87800 -12.70300 1.000 13.42913 71 SER B N 1
ATOM 1613 C CA . SER B 1 71 ? -25.98200 -34.22100 -13.96500 1.000 12.68097 71 SER B CA 1
ATOM 1614 C C . SER B 1 71 ? -24.85200 -33.24000 -13.72000 1.000 11.90436 71 SER B C 1
ATOM 1615 O O . SER B 1 71 ? -24.57000 -32.86200 -12.56500 1.000 12.53395 71 SER B O 1
ATOM 1618 N N . HIS B 1 72 ? -24.21400 -32.82600 -14.81900 1.000 11.12408 72 HIS B N 1
ATOM 1619 C CA . HIS B 1 72 ? -23.05800 -31.95000 -14.74100 1.000 11.83425 72 HIS B CA 1
ATOM 1620 C C . HIS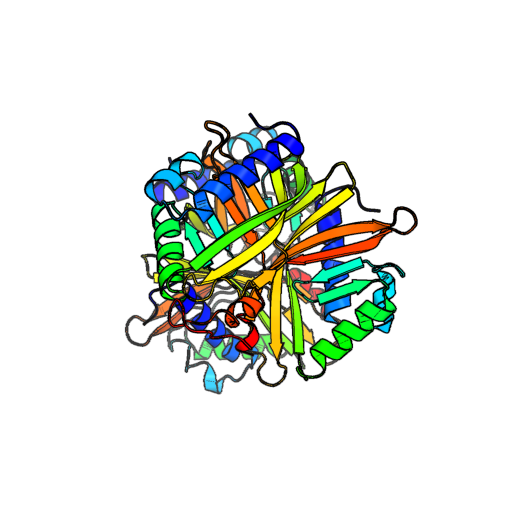 B 1 72 ? -23.06100 -30.95000 -15.87200 1.000 12.97069 72 HIS B C 1
ATOM 1621 O O . HIS B 1 72 ? -23.66400 -31.15900 -16.93500 1.000 13.71558 72 HIS B O 1
ATOM 1628 N N . SER B 1 73 ? -22.32200 -29.87800 -15.66600 1.000 11.77995 73 SER B N 1
ATOM 1629 C CA . SER B 1 73 ? -22.05800 -28.89600 -16.70000 1.000 11.22471 73 SER B CA 1
ATOM 1630 C C . SER B 1 73 ? -20.64500 -28.40500 -16.47500 1.000 12.16708 73 SER B C 1
ATOM 1631 O O . SER B 1 73 ? -20.11100 -28.53200 -15.36000 1.000 11.24741 73 SER B O 1
ATOM 1634 N N . ARG B 1 74 ? -20.06700 -27.77800 -17.49300 1.000 11.69884 74 ARG B N 1
ATOM 1635 C CA . ARG B 1 74 ? -18.73100 -27.20800 -17.41800 1.000 12.23164 74 ARG B CA 1
ATOM 1636 C C . ARG B 1 74 ? -18.77600 -25.84900 -18.08200 1.000 11.36896 74 ARG B C 1
ATOM 1637 O O . ARG B 1 74 ? -19.43800 -25.69200 -19.12400 1.000 13.43822 74 ARG B O 1
ATOM 1645 N N . TYR B 1 75 ? -18.09300 -24.87800 -17.52000 1.000 11.41673 75 TYR B N 1
ATOM 1646 C CA . TYR B 1 75 ? -18.03200 -23.54700 -18.12600 1.000 13.72092 75 TYR B CA 1
ATOM 1647 C C . TYR B 1 75 ? -16.64000 -23.08800 -18.48200 1.000 14.10473 75 TYR B C 1
ATOM 1648 O O . TYR B 1 75 ? -16.51500 -22.13500 -19.26000 1.000 14.44060 75 TYR B O 1
ATOM 1657 N N A ARG B 1 76 ? -15.59700 -23.73100 -17.96700 0.409 13.44143 76 ARG B N 1
ATOM 1658 N N B ARG B 1 76 ? -15.57800 -23.71000 -17.97300 0.591 13.56077 76 ARG B N 1
ATOM 1659 C CA A ARG B 1 76 ? -14.22400 -23.36100 -18.28100 0.409 16.52545 76 ARG B CA 1
ATOM 1660 C CA B ARG B 1 76 ? -14.26100 -23.32600 -18.48600 0.591 14.65335 76 ARG B CA 1
ATOM 1661 C C A ARG B 1 76 ? -13.42800 -24.65600 -18.41500 0.409 14.23139 76 ARG B C 1
ATOM 1662 C C B ARG B 1 76 ? -13.25200 -24.45000 -18.30900 0.591 15.32377 76 ARG B C 1
ATOM 1663 O O A ARG B 1 76 ? -13.60300 -25.58600 -17.63300 0.409 12.34113 76 ARG B O 1
ATOM 1664 O O B ARG B 1 76 ? -13.06500 -24.99600 -17.19200 0.591 12.45617 76 ARG B O 1
ATOM 1679 N N . THR B 1 77 ? -12.56600 -24.73800 -19.40400 1.000 13.84513 77 THR B N 1
ATOM 1680 C CA . THR B 1 77 ? -11.70600 -25.89800 -19.54900 1.000 14.69946 77 THR B CA 1
ATOM 1681 C C . THR B 1 77 ? -10.37100 -25.44100 -20.10800 1.000 15.71321 77 THR B C 1
ATOM 1682 O O . THR B 1 77 ? -10.35200 -24.65700 -21.06800 1.000 16.72468 77 THR B O 1
ATOM 1686 N N . GLU B 1 78 ? -9.26100 -25.90500 -19.54900 1.000 15.23398 78 GLU B N 1
ATOM 1687 C CA . GLU B 1 78 ? -7.93800 -25.69100 -20.12300 1.000 14.64860 78 GLU B CA 1
ATOM 1688 C C . GLU B 1 78 ? -7.28000 -27.03200 -20.39100 1.000 16.17207 78 GLU B C 1
ATOM 1689 O O . GLU B 1 78 ? -7.50700 -28.03500 -19.68300 1.000 15.14204 78 GLU B O 1
ATOM 1695 N N . LEU B 1 79 ? -6.43700 -27.04200 -21.41700 1.000 15.87942 79 LEU B N 1
ATOM 1696 C CA . LEU B 1 79 ? -5.63000 -28.18700 -21.79500 1.000 17.04121 79 LEU B CA 1
ATOM 1697 C C . LEU B 1 79 ? -4.19900 -27.68500 -21.77200 1.000 17.91604 79 LEU B C 1
ATOM 1698 O O . LEU B 1 79 ? -3.85900 -26.75600 -22.52800 1.000 18.69147 79 LEU B O 1
ATOM 1703 N N . THR B 1 80 ? -3.37600 -28.22700 -20.88200 1.000 16.46003 80 THR B N 1
ATOM 1704 C CA . THR B 1 80 ? -2.05900 -27.63600 -20.68900 1.000 18.88463 80 THR B CA 1
ATOM 1705 C C . THR B 1 80 ? -1.03500 -28.30800 -21.60300 1.000 19.99085 80 THR B C 1
ATOM 1706 O O . THR B 1 80 ? -1.30900 -29.31800 -22.24700 1.000 20.86983 80 THR B O 1
ATOM 1710 N N . ALA B 1 81 ? 0.18900 -27.75400 -21.60200 1.000 18.99832 81 ALA B N 1
ATOM 1711 C CA . ALA B 1 81 ? 1.23600 -28.32800 -22.45200 1.000 23.07195 81 ALA B CA 1
ATOM 1712 C C . ALA B 1 81 ? 1.68200 -29.69000 -21.94200 1.000 27.89560 81 ALA B C 1
ATOM 1713 O O . ALA B 1 81 ? 2.17900 -30.50400 -22.72800 1.000 36.83593 81 ALA B O 1
ATOM 1715 N N . GLU B 1 82 ? 1.51500 -29.94500 -20.63900 1.000 26.97640 82 GLU B N 1
ATOM 1716 C CA . GLU B 1 82 ? 1.73000 -31.24900 -20.01300 1.000 28.77833 82 GLU B CA 1
ATOM 1717 C C . GLU B 1 82 ? 0.64800 -32.25700 -20.39700 1.000 24.64386 82 GLU B C 1
ATOM 1718 O O . GLU B 1 82 ? 0.79500 -33.44400 -20.09000 1.000 32.99718 82 GLU B O 1
ATOM 1724 N N . GLY B 1 83 ? -0.41200 -31.81500 -21.07600 1.000 20.59349 83 GLY B N 1
ATOM 1725 C CA . GLY B 1 83 ? -1.52900 -32.67100 -21.42800 1.000 22.31071 83 GLY B CA 1
ATOM 1726 C C . GLY B 1 83 ? -2.59300 -32.79400 -20.35900 1.000 17.86091 83 GLY B C 1
ATOM 1727 O O . GLY B 1 83 ? -3.46300 -33.66200 -20.46900 1.000 21.73364 83 GLY B O 1
ATOM 1728 N N . THR B 1 84 ? -2.54100 -31.96400 -19.33800 1.000 15.26953 84 THR B N 1
ATOM 1729 C CA . THR B 1 84 ? -3.52300 -32.05100 -18.25900 1.000 17.31981 84 THR B CA 1
ATOM 1730 C C . THR B 1 84 ? -4.77800 -31.32700 -18.70700 1.000 16.60106 84 THR B C 1
ATOM 1731 O O . THR B 1 84 ? -4.71800 -30.23700 -19.31000 1.000 16.27237 84 THR B O 1
ATOM 1735 N N . ILE B 1 85 ? -5.93000 -31.89600 -18.37500 1.000 14.88962 85 ILE B N 1
ATOM 1736 C CA . ILE B 1 85 ? -7.20000 -31.19800 -18.55300 1.000 14.61991 85 ILE B CA 1
ATOM 1737 C C . ILE B 1 85 ? -7.68400 -30.72200 -17.19400 1.000 12.73245 85 ILE B C 1
ATOM 1738 O O . ILE B 1 85 ? -7.77000 -31.52600 -16.24700 1.000 14.02162 85 ILE B O 1
ATOM 1743 N N . TYR B 1 86 ? -7.95600 -29.43300 -17.06200 1.000 12.95303 86 TYR B N 1
ATOM 1744 C CA . TYR B 1 86 ? -8.65000 -28.88700 -15.90600 1.000 11.58065 86 TYR B CA 1
ATOM 1745 C C . TYR B 1 86 ? -10.00300 -28.37700 -16.38600 1.000 12.39710 86 TYR B C 1
ATOM 1746 O O . TYR B 1 86 ? -10.06900 -27.54800 -17.32300 1.000 14.06679 86 TYR B O 1
ATOM 1755 N N . SER B 1 87 ? -11.09200 -28.83100 -15.77700 1.000 11.77850 87 SER B N 1
ATOM 1756 C CA . SER B 1 87 ? -12.42100 -28.44500 -16.25500 1.000 13.71534 87 SER B CA 1
ATOM 1757 C C . SER B 1 87 ? -13.30400 -28.05600 -15.07900 1.000 11.81236 87 SER B C 1
ATOM 1758 O O . SER B 1 87 ? -13.58600 -28.90900 -14.22300 1.000 12.12544 87 SER B O 1
ATOM 1761 N N . GLU B 1 88 ? -13.67600 -26.77800 -14.98700 1.000 11.76736 88 GLU B N 1
ATOM 1762 C CA . GLU B 1 88 ? -14.49300 -26.23900 -13.91500 1.000 10.90992 88 GLU B CA 1
ATOM 1763 C C . GLU B 1 88 ? -15.94200 -26.18800 -14.33500 1.000 10.90655 88 GLU B C 1
ATOM 1764 O O . GLU B 1 88 ? -16.27800 -25.80400 -15.48500 1.000 11.55679 88 GLU B O 1
ATOM 1770 N N . GLY B 1 89 ? -16.81200 -26.58900 -13.42300 1.000 10.79573 89 GLY B N 1
ATOM 1771 C CA . GLY B 1 89 ? -18.22600 -26.63900 -13.68900 1.000 11.62168 89 GLY B CA 1
ATOM 1772 C C . GLY B 1 89 ? -19.03400 -26.84000 -12.44100 1.000 11.08831 89 GLY B C 1
ATOM 1773 O O . GLY B 1 89 ? -18.66800 -26.33000 -11.36800 1.000 11.23241 89 GLY B O 1
ATOM 1774 N N . HIS B 1 90 ? -20.13500 -27.53500 -12.58000 1.000 10.61810 90 HIS B N 1
ATOM 1775 C CA . HIS B 1 90 ? -21.06000 -27.75200 -11.48700 1.000 11.42158 90 HIS B CA 1
ATOM 1776 C C . HIS B 1 90 ? -21.57900 -29.17300 -11.52100 1.000 11.36127 90 HIS B C 1
ATOM 1777 O O . HIS B 1 90 ? -21.70000 -29.79600 -12.57600 1.000 12.73897 90 HIS B O 1
ATOM 1784 N N A SER B 1 91 ? -21.89900 -29.66500 -10.33500 0.663 12.07178 91 SER B N 1
ATOM 1785 N N B SER B 1 91 ? -21.85700 -29.68700 -10.32600 0.337 11.97309 91 SER B N 1
AT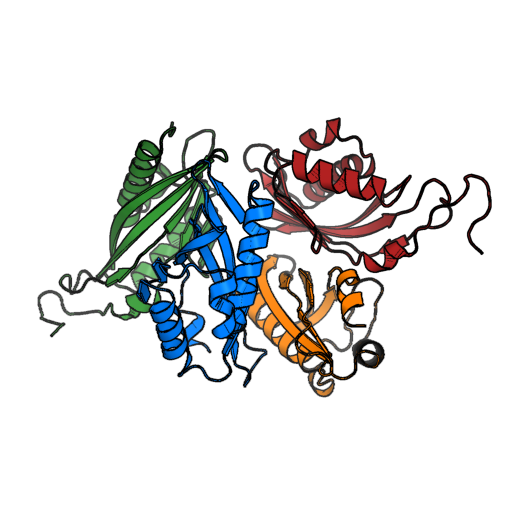OM 1786 C CA A SER B 1 91 ? -22.40500 -31.01400 -10.11800 0.663 12.95084 91 SER B CA 1
ATOM 1787 C CA B SER B 1 91 ? -22.41300 -31.01800 -10.11200 0.337 12.73378 91 SER B CA 1
ATOM 1788 C C A SER B 1 91 ? -23.76400 -30.91300 -9.43500 0.663 11.55229 91 SER B C 1
ATOM 1789 C C B SER B 1 91 ? -23.78600 -30.86900 -9.46800 0.337 11.42630 91 SER B C 1
ATOM 1790 O O A SER B 1 91 ? -23.88800 -30.20200 -8.42900 0.663 11.58611 91 SER B O 1
ATOM 1791 O O B SER B 1 91 ? -23.94100 -30.09300 -8.52000 0.337 11.82578 91 SER B O 1
ATOM 1796 N N . ASN B 1 92 ? -24.77200 -31.60900 -9.97100 1.000 11.90546 92 ASN B N 1
ATOM 1797 C CA . ASN B 1 92 ? -26.13800 -31.57600 -9.44300 1.000 11.31501 92 ASN B CA 1
ATOM 1798 C C . ASN B 1 92 ? -26.56000 -32.97900 -9.05500 1.000 12.32022 92 ASN B C 1
ATOM 1799 O O . ASN B 1 92 ? -26.28300 -33.92700 -9.77900 1.000 12.79840 92 ASN B O 1
ATOM 1804 N N . ALA B 1 93 ? -27.29400 -33.11400 -7.94600 1.000 12.68653 93 ALA B N 1
ATOM 1805 C CA . ALA B 1 93 ? -27.77600 -34.42600 -7.51000 1.000 12.58123 93 ALA B CA 1
ATOM 1806 C C . ALA B 1 93 ? -29.14000 -34.29500 -6.85200 1.000 13.73335 93 ALA B C 1
ATOM 1807 O O . ALA B 1 93 ? -29.43100 -33.30900 -6.15800 1.000 13.99248 93 ALA B O 1
ATOM 1809 N N . SER B 1 94 ? -29.95000 -35.32000 -7.07700 1.000 14.61186 94 SER B N 1
ATOM 1810 C CA . SER B 1 94 ? -31.23700 -35.42500 -6.40200 1.000 16.05505 94 SER B CA 1
ATOM 1811 C C . SER B 1 94 ? -31.56100 -36.89900 -6.25100 1.000 16.25452 94 SER B C 1
ATOM 1812 O O . SER B 1 94 ? -30.93100 -37.76400 -6.86600 1.000 16.89634 94 SER B O 1
ATOM 1815 N N . LEU B 1 95 ? -32.57600 -37.18600 -5.43100 1.000 18.75904 95 LEU B N 1
ATOM 1816 C CA . LEU B 1 95 ? -33.07500 -38.54300 -5.25200 1.000 21.20943 95 LEU B CA 1
ATOM 1817 C C . LEU B 1 95 ? -34.48800 -38.62800 -5.81100 1.000 23.52561 95 LEU B C 1
ATOM 1818 O O . LEU B 1 95 ? -35.28400 -37.68800 -5.65600 1.000 23.66660 95 LEU B O 1
ATOM 1823 N N . GLU B 1 96 ? -34.80400 -39.76800 -6.44500 1.000 25.53892 96 GLU B N 1
ATOM 1824 C CA . GLU B 1 96 ? -36.10400 -39.91900 -7.10700 1.000 28.45670 96 GLU B CA 1
ATOM 1825 C C . GLU B 1 96 ? -37.26700 -39.81400 -6.12700 1.000 27.02770 96 GLU B C 1
ATOM 1826 O O . GLU B 1 96 ? -38.37300 -39.42100 -6.52000 1.000 34.89917 96 GLU B O 1
ATOM 1832 N N . SER B 1 97 ? -37.03700 -40.12400 -4.85900 1.000 26.48561 97 SER B N 1
ATOM 1833 C CA . SER B 1 97 ? -38.09400 -40.06800 -3.86000 1.000 34.11533 97 SER B CA 1
ATOM 1834 C C . SER B 1 97 ? -38.43800 -38.64200 -3.44900 1.000 39.59054 97 SER B C 1
ATOM 1835 O O . SER B 1 97 ? -39.50600 -38.41900 -2.87000 1.000 35.14000 97 SER B O 1
ATOM 1838 N N . ASN B 1 98 ? -37.57200 -37.67400 -3.74400 1.000 24.44587 98 ASN B N 1
ATOM 1839 C CA . ASN B 1 98 ? -37.80500 -36.26800 -3.41400 1.000 23.71071 98 ASN B CA 1
ATOM 1840 C C . ASN B 1 98 ? -37.24000 -35.42800 -4.55000 1.000 20.75196 98 ASN B C 1
ATOM 1841 O O . ASN B 1 98 ? -36.28000 -34.65800 -4.36500 1.000 19.26161 98 ASN B O 1
ATOM 1846 N N . PRO B 1 99 ? -37.84600 -35.51900 -5.72900 1.000 20.42224 99 PRO B N 1
ATOM 1847 C CA . PRO B 1 99 ? -37.20800 -34.96500 -6.93100 1.000 20.82093 99 PRO B CA 1
ATOM 1848 C C . PRO B 1 99 ? -37.16300 -33.45200 -6.95400 1.000 22.62842 99 PRO B C 1
ATOM 1849 O O . PRO B 1 99 ? -36.39000 -32.87100 -7.72900 1.000 23.98868 99 PRO B O 1
ATOM 1853 N N . GLY B 1 100 ? -37.96500 -32.78300 -6.13800 1.000 22.16785 100 GLY B N 1
ATOM 1854 C CA . GLY B 1 100 ? -37.93200 -31.34300 -6.07300 1.000 21.46068 100 GLY B CA 1
ATOM 1855 C C . GLY B 1 100 ? -36.73100 -30.78900 -5.34400 1.000 23.45302 100 GLY B C 1
ATOM 1856 O O . GLY B 1 100 ? -36.48200 -29.58400 -5.44600 1.000 27.38466 100 GLY B O 1
ATOM 1857 N N . LYS B 1 101 ? -35.97800 -31.63400 -4.63400 1.000 18.87700 101 LYS B N 1
ATOM 1858 C CA . LYS B 1 101 ? -34.81800 -31.19700 -3.84200 1.000 20.00082 101 LYS B CA 1
ATOM 1859 C C . LYS B 1 101 ? -33.54100 -31.52800 -4.61700 1.000 17.28388 101 LYS B C 1
ATOM 1860 O O . LYS B 1 101 ? -33.12600 -32.68900 -4.68800 1.000 17.40737 101 LYS B O 1
ATOM 1866 N N . VAL B 1 102 ? -32.94400 -30.51500 -5.23800 1.000 17.00675 102 VAL B N 1
ATOM 1867 C CA . VAL B 1 102 ? -31.72300 -30.70300 -6.03400 1.000 15.38955 102 VAL B CA 1
ATOM 1868 C C . VAL B 1 102 ? -30.62600 -29.94100 -5.34300 1.000 15.40197 102 VAL B C 1
ATOM 1869 O O . VAL B 1 102 ? -30.82100 -28.79900 -4.95100 1.000 18.18790 102 VAL B O 1
ATOM 1873 N N . VAL B 1 103 ? -29.48200 -30.57000 -5.16500 1.000 13.82788 103 VAL B N 1
ATOM 1874 C CA . VAL B 1 103 ? -28.31700 -29.91500 -4.58900 1.000 14.22777 103 VAL B CA 1
ATOM 1875 C C . VAL B 1 103 ? -27.31000 -29.70800 -5.71300 1.000 12.38051 103 VAL B C 1
ATOM 1876 O O . VAL B 1 103 ? -27.00100 -30.64700 -6.47000 1.000 13.27541 103 VAL B O 1
ATOM 1880 N N . THR B 1 104 ? -26.80300 -28.48500 -5.81200 1.000 12.49517 104 THR B N 1
ATOM 1881 C CA . THR B 1 104 ? -25.83600 -28.09900 -6.83900 1.000 12.09658 104 THR B CA 1
ATOM 1882 C C . THR B 1 104 ? -24.60200 -27.51200 -6.17900 1.000 13.44440 104 THR B C 1
ATOM 1883 O O . THR B 1 104 ? -24.72700 -26.60300 -5.36100 1.000 15.93893 104 THR B O 1
ATOM 1887 N N . VAL B 1 105 ? -23.41800 -27.98200 -6.55400 1.000 11.37356 105 VAL B N 1
ATOM 1888 C CA . VAL B 1 105 ? -22.16600 -27.38700 -6.04700 1.000 12.09976 105 VAL B CA 1
ATOM 1889 C C . VAL B 1 105 ? -21.18700 -27.10900 -7.18900 1.000 10.78556 105 VAL B C 1
ATOM 1890 O O . VAL B 1 105 ? -21.21000 -27.83900 -8.19300 1.000 11.41508 105 VAL B O 1
ATOM 1894 N N . PRO B 1 106 ? -20.26800 -26.15500 -7.05200 1.000 10.53992 106 PRO B N 1
ATOM 1895 C CA . PRO B 1 106 ? -19.15300 -26.06500 -7.99400 1.000 11.15736 106 PRO B CA 1
ATOM 1896 C C . PRO B 1 106 ? -18.26900 -27.28600 -7.90000 1.000 10.80887 106 PRO B C 1
ATOM 1897 O O . PRO B 1 106 ? -18.18400 -27.95500 -6.85000 1.000 11.76375 106 PRO B O 1
ATOM 1901 N N A MET B 1 107 ? -17.62800 -27.60100 -9.01100 0.575 11.03646 107 MET B N 1
ATOM 1902 N N B MET B 1 107 ? -17.59100 -27.59300 -8.99600 0.425 11.08734 107 MET B N 1
ATOM 1903 C CA A MET B 1 107 ? -16.64100 -28.67100 -9.01800 0.575 11.24174 107 MET B CA 1
ATOM 1904 C CA B MET B 1 107 ? -16.66700 -28.72300 -9.00200 0.425 11.22643 107 MET B CA 1
ATOM 1905 C C A MET B 1 107 ? -15.52500 -28.30900 -9.97700 0.575 11.50465 107 MET B C 1
ATOM 1906 C C B MET B 1 107 ? -15.61300 -28.50400 -10.07400 0.425 10.40976 107 MET B C 1
ATOM 1907 O O A MET B 1 107 ? -15.66000 -27.39300 -10.81100 0.575 10.20570 107 MET B O 1
ATOM 1908 O O B MET B 1 107 ? -15.86500 -27.82200 -11.07300 0.425 11.27778 107 MET B O 1
ATOM 1917 N N . ILE B 1 108 ? -14.40900 -29.02800 -9.85000 1.000 10.80523 108 ILE B N 1
ATOM 1918 C CA . ILE B 1 108 ? -13.37900 -29.06300 -10.87700 1.000 11.46885 108 ILE B CA 1
ATOM 1919 C C . ILE B 1 108 ? -12.91600 -30.49300 -11.05100 1.000 11.67429 108 ILE B C 1
ATOM 1920 O O . ILE B 1 108 ? -12.80600 -31.24800 -10.07700 1.000 11.27869 108 ILE B O 1
ATOM 1925 N N . GLY B 1 109 ? -12.66700 -30.89100 -12.27800 1.000 11.62362 109 GLY B N 1
ATOM 1926 C CA . GLY B 1 109 ? -12.02900 -32.16900 -12.59500 1.000 11.78573 109 GLY B CA 1
ATOM 1927 C C . GLY B 1 109 ? -10.63100 -31.93300 -13.13600 1.000 12.24545 109 GLY B C 1
ATOM 1928 O O . GLY B 1 109 ? -10.40000 -31.00100 -13.93500 1.000 12.53012 109 GLY B O 1
ATOM 1929 N N . VAL B 1 110 ? -9.71400 -32.78500 -12.72200 1.000 11.79130 110 VAL B N 1
ATOM 1930 C CA . VAL B 1 110 ? -8.34300 -32.82000 -13.20800 1.000 11.96267 110 VAL B CA 1
ATOM 1931 C C . VAL B 1 110 ? -8.13600 -34.17800 -13.84600 1.000 12.62369 110 VAL B C 1
ATOM 1932 O O . VAL B 1 110 ? -8.39600 -35.21600 -13.21800 1.000 12.59057 110 VAL B O 1
ATOM 1936 N N . PHE B 1 111 ? -7.68600 -34.19000 -15.10400 1.000 12.33298 111 PHE B N 1
ATOM 1937 C CA . PHE B 1 111 ? -7.59100 -35.44700 -15.84600 1.000 12.74514 111 PHE B CA 1
ATOM 1938 C C . PHE B 1 111 ? -6.26100 -35.53800 -16.58300 1.000 14.16808 111 PHE B C 1
ATOM 1939 O O . PHE B 1 111 ? -5.76900 -34.53900 -17.12300 1.000 15.03929 111 PHE B O 1
ATOM 1947 N N . LYS B 1 112 ? -5.68800 -36.73600 -16.59200 1.000 14.54776 112 LYS B N 1
ATOM 1948 C CA . LYS B 1 112 ? -4.57900 -37.04500 -17.48500 1.000 15.93455 112 LYS B CA 1
ATOM 1949 C C . LYS B 1 112 ? -4.99800 -38.24100 -18.30700 1.000 15.64658 112 LYS B C 1
ATOM 1950 O O . LYS B 1 112 ? -5.73000 -39.10900 -17.82700 1.000 17.85372 112 LYS B O 1
ATOM 1956 N N . LEU B 1 113 ? -4.50700 -38.29000 -19.53900 1.000 18.17977 113 LEU B N 1
ATOM 1957 C CA . LEU B 1 113 ? -4.93000 -39.29500 -20.50000 1.000 17.01431 113 LEU B CA 1
ATOM 1958 C C . LEU B 1 113 ? -3.81100 -40.29300 -20.77500 1.000 17.53061 113 LEU B C 1
ATOM 1959 O O . LEU B 1 113 ? -2.62000 -39.99500 -20.62800 1.000 19.89867 113 LEU B O 1
ATOM 1964 N N . ASP B 1 114 ? -4.22800 -41.48000 -21.16000 1.000 18.06876 114 ASP B N 1
ATOM 1965 C CA . ASP B 1 114 ? -3.31400 -42.52400 -21.60000 1.000 19.59249 114 ASP B CA 1
ATOM 1966 C C . ASP B 1 114 ? -2.84200 -42.18900 -23.00300 1.000 20.67595 114 ASP B C 1
ATOM 1967 O O . ASP B 1 114 ? -3.65500 -41.97900 -23.89300 1.000 22.74550 114 ASP B O 1
ATOM 1972 N N . SER B 1 115 ? -1.51700 -42.15000 -23.17600 1.000 27.10042 115 SER B N 1
ATOM 1973 C CA . SER B 1 115 ? -0.93800 -41.76500 -24.45800 1.000 30.12201 115 SER B CA 1
ATOM 1974 C C . SER B 1 115 ? -1.28700 -42.75100 -25.56500 1.000 32.89058 115 SER B C 1
ATOM 1975 O O . SER B 1 115 ? -1.30700 -42.37500 -26.74500 1.000 35.07771 115 SER B O 1
ATOM 1978 N N . GLU B 1 116 ? -1.57000 -44.00400 -25.21000 1.000 24.33637 116 GLU B N 1
ATOM 1979 C CA . GLU B 1 116 ? -1.78700 -45.04400 -26.21700 1.000 28.62113 116 GLU B CA 1
ATOM 1980 C C . GLU B 1 116 ? -3.22300 -45.07700 -26.74000 1.000 35.05084 116 GLU B C 1
ATOM 1981 O O . GLU B 1 116 ? -3.43400 -45.25800 -27.94100 1.000 34.30419 116 GLU B O 1
ATOM 1987 N N . ASP B 1 117 ? -4.23700 -44.91300 -25.87800 1.000 24.73232 117 ASP B N 1
ATOM 1988 C CA . ASP B 1 117 ? -5.60900 -45.03500 -26.34800 1.000 24.58061 117 ASP B CA 1
ATOM 1989 C C . ASP B 1 117 ? -6.52300 -43.87500 -25.97700 1.000 18.17613 117 ASP B C 1
ATOM 1990 O O . ASP B 1 117 ? -7.70900 -43.92300 -26.30800 1.000 21.78441 117 ASP B O 1
ATOM 1995 N N . GLY B 1 118 ? -6.00600 -42.84100 -25.31900 1.000 22.08092 118 GLY B N 1
ATOM 1996 C CA . GLY B 1 118 ? -6.76400 -41.64600 -25.02000 1.000 19.66890 118 GLY B CA 1
ATOM 1997 C C . GLY B 1 118 ? -7.73300 -41.75900 -23.85700 1.000 18.36178 118 GLY B C 1
ATOM 1998 O O . GLY B 1 118 ? -8.47300 -40.80300 -23.61100 1.000 20.07387 118 GLY B O 1
ATOM 1999 N N . LYS B 1 119 ? -7.75500 -42.87500 -23.13700 1.000 16.28926 119 LYS B N 1
ATOM 2000 C CA . LYS B 1 119 ? -8.66900 -43.02500 -22.01700 1.000 17.10554 119 LYS B CA 1
ATOM 2001 C C . LYS B 1 119 ? -8.14500 -42.22500 -20.83800 1.000 18.67627 119 LYS B C 1
ATOM 2002 O O . LYS B 1 119 ? -6.96400 -41.88700 -20.75600 1.000 15.79148 119 LYS B O 1
ATOM 2008 N N . ILE B 1 120 ? -9.04400 -41.95000 -19.89100 1.000 16.87073 120 ILE B N 1
ATOM 2009 C CA . ILE B 1 120 ? -8.65700 -41.25100 -18.67500 1.000 16.30808 120 ILE B CA 1
ATOM 2010 C C . ILE B 1 120 ? -7.82800 -42.19400 -17.81600 1.000 14.99389 120 ILE B C 1
ATOM 2011 O O . ILE B 1 120 ? -8.31400 -43.24300 -17.37600 1.000 16.90113 120 ILE B O 1
ATOM 2016 N N . LYS B 1 121 ? -6.58300 -41.80800 -17.51500 1.000 15.59734 121 LYS B N 1
ATOM 2017 C CA . LYS B 1 121 ? -5.71000 -42.59100 -16.65200 1.000 16.13726 121 LYS B CA 1
ATOM 2018 C C . LYS B 1 121 ? -5.62000 -42.05800 -15.21800 1.000 14.20305 121 LYS B C 1
ATOM 2019 O O . LYS B 1 121 ? -5.31700 -42.82600 -14.30000 1.000 15.50936 121 LYS B O 1
ATOM 2025 N N . GLU B 1 122 ? -5.82000 -40.75300 -15.03500 1.000 15.34051 122 GLU B N 1
ATOM 2026 C CA . GLU B 1 122 ? -5.89400 -40.12600 -13.72600 1.000 14.59204 122 GLU B CA 1
ATOM 2027 C C . GLU B 1 122 ? -7.10800 -39.23500 -13.74800 1.000 13.26705 122 GLU B C 1
ATOM 2028 O O . GLU B 1 122 ? -7.30300 -38.48000 -14.71200 1.000 13.55869 122 GLU B O 1
ATOM 2034 N N . MET B 1 123 ? -7.92300 -39.31900 -12.69300 1.000 12.24101 123 MET B N 1
ATOM 2035 C CA . MET B 1 123 ? -9.11000 -38.48400 -12.56000 1.000 12.66451 123 MET B CA 1
ATOM 2036 C C . MET B 1 123 ? -9.21600 -38.04800 -11.11000 1.000 11.70569 123 MET B C 1
ATOM 2037 O O . MET B 1 123 ? -9.39300 -38.90100 -10.21500 1.000 12.85750 123 MET B O 1
ATOM 2042 N N . ARG B 1 124 ? -9.11400 -36.75200 -10.87400 1.000 11.59109 124 ARG B N 1
ATOM 2043 C CA . ARG B 1 124 ? -9.23300 -36.19700 -9.53000 1.000 12.12221 124 ARG B CA 1
ATOM 2044 C C . ARG B 1 124 ? -10.34600 -35.17100 -9.57100 1.000 10.75095 124 ARG B C 1
ATOM 2045 O O . ARG B 1 124 ? -10.25600 -34.16200 -10.27900 1.000 12.21105 124 ARG B O 1
ATOM 2053 N N A ILE B 1 125 ? -11.40300 -35.44600 -8.83000 0.593 11.34599 125 ILE B N 1
ATOM 2054 N N B ILE B 1 125 ? -11.40200 -35.41700 -8.81400 0.407 11.33364 125 ILE B N 1
ATOM 2055 C CA A ILE B 1 125 ? -12.59600 -34.60800 -8.80600 0.593 10.10806 125 ILE B CA 1
ATOM 2056 C CA B ILE B 1 125 ? -12.59400 -34.57200 -8.85000 0.407 10.16532 125 ILE B CA 1
ATOM 2057 C C A ILE B 1 125 ? -12.60500 -33.89100 -7.46600 0.593 10.38259 125 ILE B C 1
ATOM 2058 C C B ILE B 1 125 ? -12.73600 -33.90400 -7.49300 0.407 10.60696 125 ILE B C 1
ATOM 2059 O O A ILE B 1 125 ? -12.45200 -34.52700 -6.41600 0.593 10.70467 125 ILE B O 1
ATOM 2060 O O B ILE B 1 125 ? -12.81200 -34.58300 -6.46100 0.407 13.38973 125 ILE B O 1
ATOM 2069 N N . TYR B 1 126 ? -12.84400 -32.66400 -7.52000 1.000 10.39498 126 TYR B N 1
ATOM 2070 C CA . TYR B 1 126 ? -12.86700 -31.83400 -6.28100 1.000 11.41837 126 TYR B CA 1
ATOM 2071 C C . TYR B 1 126 ? -14.16700 -31.05200 -6.18100 1.000 11.66523 126 TYR B C 1
ATOM 2072 O O . TYR B 1 126 ? -14.52800 -30.31000 -7.09900 1.000 11.52414 126 TYR B O 1
ATOM 2081 N N . LYS B 1 127 ? -14.82700 -31.19900 -5.03900 1.000 12.33875 127 LYS B N 1
ATOM 2082 C CA . LYS B 1 127 ? -16.10700 -30.50000 -4.76300 1.000 13.26980 127 LYS B CA 1
ATOM 2083 C C . LYS B 1 127 ? -16.44700 -30.65800 -3.28100 1.000 13.95403 127 LYS B C 1
ATOM 2084 O O . LYS B 1 127 ? -15.88600 -31.53800 -2.64200 1.000 12.90554 127 LYS B O 1
ATOM 2090 N N . ASP B 1 128 ? -17.23200 -29.71300 -2.80900 1.000 11.77396 128 ASP B N 1
ATOM 2091 C CA . ASP B 1 128 ? -17.68400 -29.81200 -1.40200 1.000 11.32928 128 ASP B CA 1
ATOM 2092 C C . ASP B 1 128 ? -18.92100 -30.70900 -1.33800 1.000 11.15251 128 ASP B C 1
ATOM 2093 O O . ASP B 1 128 ? -19.92800 -30.40400 -1.93800 1.000 14.28138 128 ASP B O 1
ATOM 2098 N N . ARG B 1 129 ? -18.80900 -31.77700 -0.57600 1.000 11.22265 129 ARG B N 1
ATOM 2099 C CA . ARG B 1 129 ? -19.94400 -32.72800 -0.44200 1.000 12.44195 129 ARG B CA 1
ATOM 2100 C C . ARG B 1 129 ? -20.87100 -32.35100 0.73100 1.000 11.15164 129 ARG B C 1
ATOM 2101 O O . ARG B 1 129 ? -21.94000 -32.93000 0.81900 1.000 12.38981 129 ARG B O 1
ATOM 2109 N N . LEU B 1 130 ? -20.44400 -31.42500 1.58200 1.000 11.01308 130 LEU B N 1
ATOM 2110 C CA . LEU B 1 130 ? -21.26800 -31.07400 2.77200 1.000 12.34894 130 LEU B CA 1
ATOM 2111 C C . LEU B 1 130 ? -22.71200 -30.72000 2.32600 1.000 13.40791 130 LEU B C 1
ATOM 2112 O O . LEU B 1 130 ? -23.65000 -31.20100 2.94900 1.000 13.00625 130 LEU B O 1
ATOM 2117 N N . PRO B 1 131 ? -22.94100 -29.92100 1.26700 1.000 12.44329 131 PRO B N 1
ATOM 2118 C CA . PRO B 1 131 ? -24.33700 -29.60600 0.90200 1.000 12.81118 131 PRO B CA 1
ATOM 2119 C C . PRO B 1 131 ? -25.16300 -30.81300 0.55800 1.000 12.34794 131 PRO B C 1
ATOM 2120 O O . PRO B 1 131 ? -26.40000 -30.74000 0.66400 1.000 13.68373 131 PRO B O 1
ATOM 2124 N N . PHE B 1 132 ? -24.56000 -31.93800 0.19500 1.000 12.29688 132 PHE B N 1
ATOM 2125 C CA . PHE B 1 132 ? -25.33000 -33.11400 -0.16400 1.000 12.05584 132 PHE B CA 1
ATOM 2126 C C . PHE B 1 132 ? -25.90900 -33.82500 1.05000 1.000 13.72830 132 PHE B C 1
ATOM 2127 O O . PHE B 1 132 ? -26.77600 -34.69700 0.86000 1.000 14.77966 132 PHE B O 1
ATOM 2135 N N . LEU B 1 133 ? -25.51700 -33.44700 2.28500 1.000 13.44072 133 LEU B N 1
ATOM 2136 C CA . LEU B 1 133 ? -26.22500 -33.99200 3.45400 1.000 14.33524 133 LEU B CA 1
ATOM 2137 C C . LEU B 1 133 ? -27.72000 -33.73900 3.35400 1.000 17.77459 133 LEU B C 1
ATOM 2138 O O . LEU B 1 133 ? -28.51500 -34.52300 3.89900 1.000 17.93319 133 LEU B O 1
ATOM 2143 N N . ALA B 1 134 ? -28.11100 -32.67000 2.66800 1.000 15.36928 134 ALA B N 1
ATOM 2144 C CA . ALA B 1 134 ? -29.54100 -32.29000 2.53700 1.000 18.47653 134 ALA B CA 1
ATOM 2145 C C . ALA B 1 134 ? -30.36700 -33.31900 1.76500 1.000 20.15764 134 ALA B C 1
ATOM 2146 O O . ALA B 1 134 ? -31.59300 -33.29700 1.87800 1.000 24.39686 134 ALA B O 1
ATOM 2148 N N . LEU B 1 135 ? -29.73300 -34.19900 1.01600 1.000 18.71557 135 LEU B N 1
ATOM 2149 C CA . LEU B 1 135 ? -30.46300 -35.26500 0.29400 1.000 19.92025 135 LEU B CA 1
ATOM 2150 C C . LEU B 1 135 ? -30.96700 -36.33100 1.28300 1.000 22.54454 135 LEU B C 1
ATOM 2151 O O . LEU B 1 135 ? -31.93000 -37.01400 0.93800 1.000 25.36406 135 LEU B O 1
ATOM 2156 N N . HIS B 1 136 ? -30.31300 -36.47800 2.43100 1.000 20.85637 136 HIS B N 1
ATOM 2157 C CA . HIS B 1 136 ? -30.73600 -37.43800 3.48200 1.000 24.89867 136 HIS B CA 1
ATOM 2158 C C . HIS B 1 136 ? -31.43000 -36.64100 4.60100 1.000 33.78061 136 HIS B C 1
ATOM 2159 O O . HIS B 1 136 ? -31.82400 -37.31500 5.55500 1.000 44.46344 136 HIS B O 1
ATOM 2166 N N . GLU C 1 5 ? -8.70500 10.36900 -19.34600 1.000 50.02280 5 GLU C N 1
ATOM 2167 C CA . GLU C 1 5 ? -9.29600 9.35300 -18.47900 1.000 45.01152 5 GLU C CA 1
ATOM 2168 C C . GLU C 1 5 ? -10.82900 9.41500 -18.45800 1.000 43.13390 5 GLU C C 1
ATOM 2169 O O . GLU C 1 5 ? -11.44000 10.48400 -18.43200 1.000 40.42306 5 GLU C O 1
ATOM 2175 N N . ILE C 1 6 ? -11.43600 8.23600 -18.44600 1.000 30.55841 6 ILE C N 1
ATOM 2176 C CA . ILE C 1 6 ? -12.88700 8.09300 -18.46900 1.000 25.27708 6 ILE C CA 1
ATOM 2177 C C . ILE C 1 6 ? -13.40400 8.19500 -17.03900 1.000 24.62515 6 ILE C C 1
ATOM 2178 O O . ILE C 1 6 ? -13.00300 7.42200 -16.16600 1.000 33.54268 6 ILE C O 1
ATOM 2183 N N . GLN C 1 7 ? -14.30400 9.14200 -16.81000 1.000 22.25388 7 GLN C N 1
ATOM 2184 C CA . GLN C 1 7 ? -14.87300 9.37700 -15.47800 1.000 20.43610 7 GLN C CA 1
ATOM 2185 C C . GLN C 1 7 ? -16.38600 9.46700 -15.45100 1.000 33.56324 7 GLN C C 1
ATOM 2186 O O . GLN C 1 7 ? -16.95300 9.46500 -14.35300 1.000 36.62564 7 GLN C O 1
ATOM 2192 N N . THR C 1 8 ? -17.05500 9.58700 -16.59100 1.000 22.43809 8 THR C N 1
ATOM 2193 C CA . THR C 1 8 ? -18.50100 9.70500 -16.64300 1.000 22.79123 8 THR C CA 1
ATOM 2194 C C . THR C 1 8 ? -19.05000 8.63800 -17.57800 1.000 23.63173 8 THR C C 1
ATOM 2195 O O . THR C 1 8 ? -18.33700 8.13800 -18.46200 1.000 22.68523 8 THR C O 1
ATOM 2199 N N . PRO C 1 9 ? -20.33100 8.28500 -17.42500 1.000 24.05199 9 PRO C N 1
ATOM 2200 C CA . PRO C 1 9 ? -20.94800 7.34400 -18.37900 1.000 22.72806 9 PRO C CA 1
ATOM 2201 C C . PRO C 1 9 ? -20.85000 7.82900 -19.81100 1.000 26.91724 9 PRO C C 1
ATOM 2202 O O . PRO C 1 9 ? -20.57500 7.02100 -20.71100 1.000 21.54353 9 PRO C O 1
ATOM 2206 N N . ASP C 1 10 ? -21.03300 9.13200 -20.05300 1.000 22.93659 10 ASP C N 1
ATOM 2207 C CA . ASP C 1 10 ? -20.92400 9.66300 -21.41000 1.000 26.00370 10 ASP C CA 1
ATOM 2208 C C . ASP C 1 10 ? -19.51500 9.50600 -21.96700 1.000 24.14264 10 ASP C C 1
ATOM 2209 O O . ASP C 1 10 ? -19.34100 9.20300 -23.15300 1.000 22.71322 10 ASP C O 1
ATOM 2214 N N . GLN C 1 11 ? -18.49000 9.72200 -21.14600 1.000 21.25557 11 GLN C N 1
ATOM 2215 C CA . GLN C 1 11 ? -17.12700 9.52300 -21.62300 1.000 19.10260 11 GLN C CA 1
ATOM 2216 C C . GLN C 1 11 ? -16.87400 8.04700 -21.93400 1.000 18.74614 11 GLN C C 1
ATOM 2217 O O . GLN C 1 11 ? -16.18800 7.70600 -22.90300 1.000 19.02509 11 GLN C O 1
ATOM 2223 N N . ALA C 1 12 ? -17.43000 7.16300 -21.11000 1.000 18.63891 12 ALA C N 1
ATOM 2224 C CA . ALA C 1 12 ? -17.27900 5.73500 -21.31800 1.000 19.36983 12 ALA C CA 1
ATOM 2225 C C . ALA C 1 12 ? -17.97700 5.33000 -22.60700 1.000 16.25881 12 ALA C C 1
ATOM 2226 O O . ALA C 1 12 ? -17.42200 4.55700 -23.40100 1.000 17.25322 12 ALA C O 1
ATOM 2228 N N . GLU C 1 13 ? -19.18200 5.86700 -22.83200 1.000 16.16183 13 GLU C N 1
ATOM 2229 C CA . GLU C 1 13 ? -19.91400 5.55500 -24.05600 1.000 19.03528 13 GLU C CA 1
ATOM 2230 C C . GLU C 1 13 ? -19.15000 6.05100 -25.27500 1.000 18.81313 13 GLU C C 1
ATOM 2231 O O . GLU C 1 13 ? -19.04200 5.33400 -26.28200 1.000 18.75552 13 GLU C O 1
ATOM 2237 N N . ALA C 1 14 ? -18.55300 7.25500 -25.19600 1.000 19.02482 14 ALA C N 1
ATOM 2238 C CA . ALA C 1 14 ? -17.76900 7.77200 -26.32100 1.000 18.80601 14 ALA C CA 1
ATOM 2239 C C . ALA C 1 14 ? -16.54800 6.90400 -26.58400 1.000 17.44671 14 ALA C C 1
ATOM 2240 O O . ALA C 1 14 ? -16.15200 6.70500 -27.74800 1.000 18.66345 14 ALA C O 1
ATOM 2242 N N . PHE C 1 15 ? -15.93700 6.36200 -25.53000 1.000 16.80166 15 PHE C N 1
ATOM 2243 C CA . PHE C 1 15 ? -14.78500 5.50600 -25.73500 1.000 16.12882 15 PHE C CA 1
ATOM 2244 C C . PHE C 1 15 ? -15.19900 4.17900 -26.37400 1.000 17.50443 15 PHE C C 1
ATOM 2245 O O . PHE C 1 15 ? -14.56400 3.71700 -27.32400 1.000 16.77728 15 PHE C O 1
ATOM 2253 N N . VAL C 1 16 ? -16.31600 3.59700 -25.92500 1.000 16.78162 16 VAL C N 1
ATOM 2254 C CA . VAL C 1 16 ? -16.83300 2.38600 -26.57300 1.000 16.49072 16 VAL C CA 1
ATOM 2255 C C . VAL C 1 16 ? -17.11700 2.64600 -28.06100 1.000 16.25039 16 VAL C C 1
ATOM 2256 O O . VAL C 1 16 ? -16.81400 1.80200 -28.91900 1.000 16.76697 16 VAL C O 1
ATOM 2260 N N . ALA C 1 17 ? -17.68000 3.80900 -28.38300 1.000 16.48906 17 ALA C N 1
ATOM 2261 C CA . ALA C 1 17 ? -17.93800 4.13900 -29.78800 1.000 16.82669 17 ALA C CA 1
ATOM 2262 C C . ALA C 1 17 ? -16.64300 4.21000 -30.58600 1.000 23.38966 17 ALA C C 1
ATOM 2263 O O . ALA C 1 17 ? -16.56400 3.67700 -31.70200 1.000 19.59677 17 ALA C O 1
ATOM 2265 N N . LYS C 1 18 ? -15.60600 4.83300 -30.01500 1.000 20.10656 18 LYS C N 1
ATOM 2266 C CA . LYS C 1 18 ? -14.29100 4.86800 -30.65600 1.000 21.29759 18 LYS C CA 1
ATOM 2267 C C . LYS C 1 18 ? -13.72700 3.46900 -30.85800 1.000 20.73165 18 LYS C C 1
ATOM 2268 O O . LYS C 1 18 ? -13.16000 3.15900 -31.92000 1.000 20.23194 18 LYS C O 1
ATOM 2274 N N . VAL C 1 19 ? -13.84200 2.61400 -29.84100 1.000 15.55219 19 VAL C N 1
ATOM 2275 C CA . VAL C 1 19 ? -13.34700 1.24700 -29.94800 1.000 16.81685 19 VAL C CA 1
ATOM 2276 C C . VAL C 1 19 ? -14.00000 0.53000 -31.12400 1.000 15.37369 19 VAL C C 1
ATOM 2277 O O . VAL C 1 19 ? -13.31500 -0.01700 -31.99800 1.000 17.04134 19 VAL C O 1
ATOM 2281 N N . PHE C 1 20 ? -15.33400 0.52200 -31.16300 1.000 15.71512 20 PHE C N 1
ATOM 2282 C CA . PHE C 1 20 ? -16.00500 -0.15600 -32.27500 1.000 16.71420 20 PHE C CA 1
ATOM 2283 C C . PHE C 1 20 ? -15.74100 0.53600 -33.60900 1.000 17.30748 20 PHE C C 1
ATOM 2284 O O . PHE C 1 20 ? -15.72700 -0.14700 -34.63300 1.000 17.03907 20 PHE C O 1
ATOM 2292 N N . ASP C 1 21 ? -15.49400 1.84600 -33.63200 1.000 15.65717 21 ASP C N 1
ATOM 2293 C CA . ASP C 1 21 ? -15.10200 2.47000 -34.90900 1.000 16.57133 21 ASP C CA 1
ATOM 2294 C C . ASP C 1 21 ? -13.80900 1.84200 -35.43400 1.000 17.84262 21 ASP C C 1
ATOM 2295 O O . ASP C 1 21 ? -13.66900 1.58300 -36.63600 1.000 19.12746 21 ASP C O 1
ATOM 2300 N N . VAL C 1 22 ? -12.85500 1.55900 -34.54100 1.000 16.40364 22 VAL C N 1
ATOM 2301 C CA . VAL C 1 22 ? -11.64200 0.84800 -34.93700 1.000 16.12581 22 VAL C CA 1
ATOM 2302 C C . VAL C 1 22 ? -11.95100 -0.59900 -35.30900 1.000 16.88807 22 VAL C C 1
ATOM 2303 O O . VAL C 1 22 ? -11.54800 -1.07800 -36.37400 1.000 17.06457 22 VAL C O 1
ATOM 2307 N N . LEU C 1 23 ? -12.68500 -1.31900 -34.46800 1.000 15.55491 23 LEU C N 1
ATOM 2308 C CA . LEU C 1 23 ? -12.89800 -2.72400 -34.75500 1.000 14.25252 23 LEU C CA 1
ATOM 2309 C C . LEU C 1 23 ? -13.64600 -2.92800 -36.06900 1.000 14.46507 23 LEU C C 1
ATOM 2310 O O . LEU C 1 23 ? -13.30300 -3.82700 -36.85100 1.000 17.24012 23 LEU C O 1
ATOM 2315 N N . ASP C 1 24 ? -14.68100 -2.11600 -36.28700 1.000 13.01832 24 ASP C N 1
ATOM 2316 C CA . ASP C 1 24 ? -15.54300 -2.24000 -37.45900 1.000 16.35566 24 ASP C CA 1
ATOM 2317 C C . ASP C 1 24 ? -14.84200 -1.81000 -38.73600 1.000 17.80633 24 ASP C C 1
ATOM 2318 O O . ASP C 1 24 ? -15.38300 -2.01300 -39.83500 1.000 17.07955 24 ASP C O 1
ATOM 2323 N N . SER C 1 25 ? -13.64500 -1.22300 -38.63800 1.000 16.85507 25 SER C N 1
ATOM 2324 C CA . SER C 1 25 ? -12.83600 -0.95600 -39.82900 1.000 19.16708 25 SER C CA 1
ATOM 2325 C C . SER C 1 25 ? -12.09800 -2.19300 -40.31400 1.000 19.59281 25 SER C C 1
ATOM 2326 O O . SER C 1 25 ? -11.67400 -2.22200 -41.48100 1.000 19.88042 25 SER C O 1
ATOM 2329 N N . TYR C 1 26 ? -11.87400 -3.20100 -39.47900 1.000 17.78960 26 TYR C N 1
ATOM 2330 C CA . TYR C 1 26 ? -11.06500 -4.37200 -39.81400 1.000 18.09152 26 TYR C CA 1
ATOM 2331 C C . TYR C 1 26 ? -9.63900 -3.99900 -40.19200 1.000 20.45609 26 TYR C C 1
ATOM 2332 O O . TYR C 1 26 ? -8.93000 -4.81900 -40.76500 1.000 23.12040 26 TYR C O 1
ATOM 2341 N N . ASP C 1 27 ? -9.22100 -2.79000 -39.82300 1.000 18.87032 27 ASP C N 1
ATOM 2342 C CA . ASP C 1 27 ? -7.82000 -2.40300 -40.04000 1.000 16.87916 27 ASP C CA 1
ATOM 2343 C C . ASP C 1 27 ? -7.06200 -2.89600 -38.81700 1.000 17.33539 27 ASP C C 1
ATOM 2344 O O . ASP C 1 27 ? -6.94100 -2.18300 -37.81500 1.000 19.88147 27 ASP C O 1
ATOM 2349 N N . TYR C 1 28 ? -6.52900 -4.10200 -38.91900 1.000 19.88634 28 TYR C N 1
ATOM 2350 C CA . TYR C 1 28 ? -5.87900 -4.73000 -37.77700 1.000 19.95411 28 TYR C CA 1
ATOM 2351 C C . TYR C 1 28 ? -4.66200 -3.94300 -37.30200 1.000 20.68272 28 TYR C C 1
ATOM 2352 O O . TYR C 1 28 ? -4.27100 -4.06700 -36.13400 1.000 21.98450 28 TYR C O 1
ATOM 2361 N N . THR C 1 29 ? -4.05300 -3.14300 -38.17900 1.000 20.63241 29 THR C N 1
ATOM 2362 C CA . THR C 1 29 ? -2.88400 -2.36400 -37.77500 1.000 21.36233 29 THR C CA 1
ATOM 2363 C C . THR C 1 29 ? -3.23700 -1.27900 -36.76400 1.000 23.48720 29 THR C C 1
ATOM 2364 O O . THR C 1 29 ? -2.33300 -0.71200 -36.13000 1.000 22.72597 29 THR C O 1
ATOM 2368 N N . ARG C 1 30 ? -4.52900 -0.99200 -36.56300 1.000 18.22817 30 ARG C N 1
ATOM 2369 C CA . ARG C 1 30 ? -4.94900 0.02000 -35.61600 1.000 18.81080 30 ARG C CA 1
ATOM 2370 C C . ARG C 1 30 ? -5.54200 -0.56100 -34.33700 1.000 15.73260 30 ARG C C 1
ATOM 2371 O O . ARG C 1 30 ? -5.85900 0.20200 -33.42500 1.000 17.44998 30 ARG C O 1
ATOM 2379 N N . PHE C 1 31 ? -5.68700 -1.88100 -34.26000 1.000 17.09041 31 PHE C N 1
ATOM 2380 C CA . PHE C 1 31 ? -6.38400 -2.45900 -33.10800 1.000 16.67983 31 PHE C CA 1
ATOM 2381 C C . PHE C 1 31 ? -5.65000 -2.16400 -31.79900 1.000 18.78107 31 PHE C C 1
ATOM 2382 O O . PHE C 1 31 ? -6.28900 -1.95500 -30.75900 1.000 17.40110 31 PHE C O 1
ATOM 2390 N N . GLY C 1 32 ? -4.30000 -2.15600 -31.82800 1.000 18.51216 32 GLY C N 1
ATOM 2391 C CA . GLY C 1 32 ? -3.51900 -1.88100 -30.62400 1.000 20.11680 32 GLY C CA 1
ATOM 2392 C C . GLY C 1 32 ? -3.66200 -0.47400 -30.11200 1.000 18.23559 32 GLY C C 1
ATOM 2393 O O . GLY C 1 32 ? -3.22400 -0.18400 -28.99500 1.000 20.16286 32 GLY C O 1
ATOM 2394 N N . GLU C 1 33 ? -4.29200 0.41500 -30.88700 1.000 19.11532 33 GLU C N 1
ATOM 2395 C CA . GLU C 1 33 ? -4.54800 1.75000 -30.36400 1.000 20.31724 33 GLU C CA 1
ATOM 2396 C C . GLU C 1 33 ? -5.53400 1.71800 -29.20700 1.000 19.46112 33 GLU C C 1
ATOM 2397 O O . GLU C 1 33 ? -5.49600 2.59300 -28.32600 1.000 22.08800 33 GLU C O 1
ATOM 2403 N N . VAL C 1 34 ? -6.43800 0.73200 -29.19700 1.000 21.03782 34 VAL C N 1
ATOM 2404 C CA . VAL C 1 34 ? -7.49500 0.67100 -28.19000 1.000 18.46180 34 VAL C CA 1
ATOM 2405 C C . VAL C 1 34 ? -7.50400 -0.61600 -27.38400 1.000 19.17538 34 VAL C C 1
ATOM 2406 O O . VAL C 1 34 ? -8.16200 -0.64600 -26.32600 1.000 19.58068 34 VAL C O 1
ATOM 2410 N N . LEU C 1 35 ? -6.86000 -1.67500 -27.85700 1.000 17.46696 35 LEU C N 1
ATOM 2411 C CA . LEU C 1 35 ? -6.86300 -2.98000 -27.22100 1.000 19.45984 35 LEU C CA 1
ATOM 2412 C C . LEU C 1 35 ? -5.47400 -3.26300 -26.67700 1.000 19.58276 35 LEU C C 1
ATOM 2413 O O . LEU C 1 35 ? -4.47700 -3.05100 -27.37200 1.000 20.83456 35 LEU C O 1
ATOM 2418 N N A SER C 1 36 ? -5.41600 -3.71700 -25.42900 0.550 17.64787 36 SER C N 1
ATOM 2419 N N B SER C 1 36 ? -5.42000 -3.74600 -25.44600 0.450 17.60713 36 SER C N 1
ATOM 2420 C CA A SER C 1 36 ? -4.14600 -4.12700 -24.84000 0.550 19.58122 36 SER C CA 1
ATOM 2421 C CA B SER C 1 36 ? -4.15300 -4.10400 -24.82700 0.450 19.53831 36 SER C CA 1
ATOM 2422 C C A SER C 1 36 ? -3.56700 -5.31100 -25.59200 0.550 19.94762 36 SER C C 1
ATOM 2423 C C B SER C 1 36 ? -3.57200 -5.35900 -25.48100 0.450 19.73130 36 SER C C 1
ATOM 2424 O O A SER C 1 36 ? -4.28300 -6.15500 -26.13800 0.550 18.51755 36 SER C O 1
ATOM 2425 O O B SER C 1 36 ? -4.29200 -6.26800 -25.91200 0.450 17.95499 36 SER C O 1
ATOM 2430 N N . THR C 1 37 ? -2.23700 -5.40600 -25.57300 1.000 21.47845 37 THR C N 1
ATOM 2431 C CA . THR C 1 37 ? -1.60800 -6.57700 -26.15000 1.000 20.16575 37 THR C CA 1
ATOM 2432 C C . THR C 1 37 ? -1.88700 -7.84500 -25.35000 1.000 22.01790 37 THR C C 1
ATOM 2433 O O . THR C 1 37 ? -1.80800 -8.94700 -25.90800 1.000 24.77820 37 THR C O 1
ATOM 2437 N N . ASP C 1 38 ? -2.24200 -7.72600 -24.06500 1.000 18.22995 38 ASP C N 1
ATOM 2438 C CA . ASP C 1 38 ? -2.63200 -8.86500 -23.24800 1.000 20.18092 38 ASP C CA 1
ATOM 2439 C C . ASP C 1 38 ? -4.15300 -9.05000 -23.16000 1.000 18.42717 38 ASP C C 1
ATOM 2440 O O . ASP C 1 38 ? -4.64000 -9.65800 -22.20400 1.000 20.71639 38 ASP C O 1
ATOM 2445 N N . LEU C 1 39 ? -4.89000 -8.54300 -24.14900 1.000 18.46919 39 LEU C N 1
ATOM 2446 C CA . LEU C 1 39 ? -6.36200 -8.59500 -24.13500 1.000 16.76393 39 LEU C CA 1
ATOM 2447 C C . LEU C 1 39 ? -6.90800 -9.97900 -23.80900 1.000 17.99366 39 LEU C C 1
ATOM 2448 O O . LEU C 1 39 ? -6.49400 -10.98200 -24.38500 1.000 17.64409 39 LEU C O 1
ATOM 2453 N N . LYS C 1 40 ? -7.88200 -10.03200 -22.88100 1.000 15.37259 40 LYS C N 1
ATOM 2454 C CA . LYS C 1 40 ? -8.66200 -11.24000 -22.59200 1.000 15.64970 40 LYS C CA 1
ATOM 2455 C C . LYS C 1 40 ? -10.04900 -10.98000 -23.19600 1.000 16.04954 40 LYS C C 1
ATOM 2456 O O . LYS C 1 40 ? -10.78900 -10.12200 -22.69700 1.000 16.22515 40 LYS C O 1
ATOM 2462 N N . TYR C 1 41 ? -10.37700 -11.67900 -24.28300 1.000 15.66884 41 TYR C N 1
ATOM 2463 C CA . TYR C 1 41 ? -11.63200 -11.48300 -24.99900 1.000 13.56739 41 TYR C CA 1
ATOM 2464 C C . TYR C 1 41 ? -12.49400 -12.71600 -24.84500 1.000 15.00502 41 TYR C C 1
ATOM 2465 O O . TYR C 1 41 ? -12.01900 -13.85000 -24.94600 1.000 14.61593 41 TYR C O 1
ATOM 2474 N N . GLU C 1 42 ? -13.79500 -12.50000 -24.66800 1.000 12.92336 42 GLU C N 1
ATOM 2475 C CA . GLU C 1 42 ? -14.78600 -13.57300 -24.80400 1.000 15.23045 42 GLU C CA 1
ATOM 2476 C C . GLU C 1 42 ? -15.94600 -13.06200 -25.64000 1.000 13.32430 42 GLU C C 1
ATOM 2477 O O . GLU C 1 42 ? -16.43700 -11.96400 -25.39300 1.000 13.95162 42 GLU C O 1
ATOM 2483 N N . GLY C 1 43 ? -16.34300 -13.83200 -26.64200 1.000 12.89781 43 GLY C N 1
ATOM 2484 C CA . GLY C 1 43 ? -17.57700 -13.57100 -27.38500 1.000 14.38541 43 GLY C CA 1
ATOM 2485 C C . GLY C 1 43 ? -18.27800 -14.89300 -27.56700 1.000 13.79562 43 GLY C C 1
ATOM 2486 O O . GLY C 1 43 ? -18.01500 -15.63800 -28.51700 1.000 13.48052 43 GLY C O 1
ATOM 2487 N N . GLY C 1 44 ? -19.17700 -15.21100 -26.64800 1.000 14.61027 44 GLY C N 1
ATOM 2488 C CA . GLY C 1 44 ? -19.75800 -16.54100 -26.66600 1.000 15.31969 44 GLY C CA 1
ATOM 2489 C C . GLY C 1 44 ? -18.70300 -17.58600 -26.39100 1.000 13.53455 44 GLY C C 1
ATOM 2490 O O . GLY C 1 44 ? -17.84800 -17.41100 -25.52600 1.000 15.45612 44 GLY C O 1
ATOM 2491 N N . LEU C 1 45 ? -18.70600 -18.65600 -27.20700 1.000 13.38591 45 LEU C N 1
ATOM 2492 C CA . LEU C 1 45 ? -17.70500 -19.71600 -27.07700 1.000 14.71521 45 LEU C CA 1
ATOM 2493 C C . LEU C 1 45 ? -16.35800 -19.32800 -27.65700 1.000 16.53744 45 LEU C C 1
ATOM 2494 O O . LEU C 1 45 ? -15.38800 -20.08800 -27.48000 1.000 19.25338 45 LEU C O 1
ATOM 2499 N N . GLN C 1 46 ? -16.25100 -18.20400 -28.33300 1.000 13.68634 46 GLN C N 1
ATOM 2500 C CA . GLN C 1 46 ? -14.94100 -17.73400 -28.79800 1.000 15.25581 46 GLN C CA 1
ATOM 2501 C C . GLN C 1 46 ? -14.21900 -17.05100 -27.64400 1.000 16.75343 46 GLN C C 1
ATOM 2502 O O . GLN C 1 46 ? -14.76100 -16.13400 -27.02200 1.000 17.90003 46 GLN C O 1
ATOM 2508 N N . LYS C 1 47 ? -12.98800 -17.45300 -27.36100 1.000 16.17062 47 LYS C N 1
ATOM 2509 C CA . LYS C 1 47 ? -12.27900 -16.94200 -26.19600 1.000 16.88716 47 LYS C CA 1
ATOM 2510 C C . LYS C 1 47 ? -10.81000 -16.86800 -26.57000 1.000 16.25809 47 LYS C C 1
ATOM 2511 O O . LYS C 1 47 ? -10.24400 -17.88300 -27.00500 1.000 20.13908 47 LYS C O 1
ATOM 2517 N N . THR C 1 48 ? -10.19700 -15.69300 -26.40900 1.000 15.38444 48 THR C N 1
ATOM 2518 C CA . THR C 1 48 ? -8.80300 -15.50700 -26.81500 1.000 17.55732 48 THR C CA 1
ATOM 2519 C C . THR C 1 48 ? -8.03500 -14.76000 -25.73800 1.000 18.94735 48 THR C C 1
ATOM 2520 O O . THR C 1 48 ? -8.57600 -13.92600 -25.00600 1.000 17.46853 48 THR C O 1
ATOM 2524 N N . SER C 1 49 ? -6.73200 -15.04000 -25.70400 1.000 20.63365 49 SER C N 1
ATOM 2525 C CA . SER C 1 49 ? -5.78500 -14.33100 -24.85400 1.000 19.52570 49 SER C CA 1
ATOM 2526 C C . SER C 1 49 ? -4.70500 -13.76300 -25.76800 1.000 18.58824 49 SER C C 1
ATOM 2527 O O . SER C 1 49 ? -4.09200 -14.51100 -26.54300 1.000 21.65523 49 SER C O 1
ATOM 2530 N N . GLY C 1 50 ? -4.47900 -12.45400 -25.69200 1.000 17.73235 50 GLY C N 1
ATOM 2531 C CA . GLY C 1 50 ? -3.50400 -11.75000 -26.51000 1.000 19.35277 50 GLY C CA 1
ATOM 2532 C C . GLY C 1 50 ? -4.14600 -11.10800 -27.72700 1.000 15.87837 50 GLY C C 1
ATOM 2533 O O . GLY C 1 50 ? -5.07800 -11.67000 -28.31100 1.000 18.55049 50 GLY C O 1
ATOM 2534 N N . LEU C 1 51 ? -3.65200 -9.94300 -28.11100 1.000 16.12635 51 LEU C N 1
ATOM 2535 C CA . LEU C 1 51 ? -4.19800 -9.24600 -29.26900 1.000 15.50021 51 LEU C CA 1
ATOM 2536 C C . LEU C 1 51 ? -4.02600 -10.04300 -30.56100 1.000 18.16096 51 LEU C C 1
ATOM 2537 O O . LEU C 1 51 ? -4.92100 -10.03900 -31.41800 1.000 18.50377 51 LEU C O 1
ATOM 2542 N N . ASP C 1 52 ? -2.87600 -10.70700 -30.76200 1.000 18.14912 52 ASP C N 1
ATOM 2543 C CA . ASP C 1 52 ? -2.68500 -11.43200 -32.01800 1.000 19.15907 52 ASP C CA 1
ATOM 2544 C C . ASP C 1 52 ? -3.68100 -12.58600 -32.12100 1.000 18.08217 52 ASP C C 1
ATOM 2545 O O . ASP C 1 52 ? -4.16600 -12.90900 -33.22100 1.000 19.86969 52 ASP C O 1
ATOM 2550 N N . ASN C 1 53 ? -3.94700 -13.26700 -31.00900 1.000 17.94281 53 ASN C N 1
ATOM 2551 C CA . ASN C 1 53 ? -4.93900 -14.34400 -31.04900 1.000 18.23961 53 ASN C CA 1
ATOM 2552 C C . ASN C 1 53 ? -6.34900 -13.79400 -31.29700 1.000 17.98618 53 ASN C C 1
ATOM 2553 O O . ASN C 1 53 ? -7.14100 -14.44400 -31.99000 1.000 20.69557 53 ASN C O 1
ATOM 2558 N N . PHE C 1 54 ? -6.64400 -12.58900 -30.79300 1.000 17.91654 54 PHE C N 1
ATOM 2559 C CA . PHE C 1 54 ? -7.92800 -11.94200 -31.07000 1.000 18.80768 54 PHE C CA 1
ATOM 2560 C C . PHE C 1 54 ? -8.05100 -11.67000 -32.55700 1.000 20.75252 54 PHE C C 1
ATOM 2561 O O . PHE C 1 54 ? -9.03900 -12.06400 -33.19400 1.000 22.06254 54 PHE C O 1
ATOM 2569 N N . ILE C 1 55 ? -7.01200 -11.05800 -33.14200 1.000 18.03163 55 ILE C N 1
ATOM 2570 C CA . ILE C 1 55 ? -7.04000 -10.71800 -34.56200 1.000 19.50548 55 ILE C CA 1
ATOM 2571 C C . ILE C 1 55 ? -7.23300 -11.96400 -35.40800 1.000 21.20803 55 ILE C C 1
ATOM 2572 O O . ILE C 1 55 ? -8.02300 -11.96700 -36.36000 1.000 23.41680 55 ILE C O 1
ATOM 2577 N N . ASN C 1 56 ? -6.55300 -13.05100 -35.06800 1.000 19.51405 56 ASN C N 1
ATOM 2578 C CA . ASN C 1 56 ? -6.68600 -14.27700 -35.85400 1.000 27.42106 56 ASN C CA 1
ATOM 2579 C C . ASN C 1 56 ? -8.06700 -14.90700 -35.71500 1.000 32.33117 56 ASN C C 1
ATOM 2580 O O . ASN C 1 56 ? -8.51900 -15.60100 -36.63300 1.000 32.32982 56 ASN C O 1
ATOM 2585 N N . ASP C 1 57 ? -8.74900 -14.67700 -34.58600 1.000 27.23912 57 ASP C N 1
ATOM 2586 C CA . ASP C 1 57 ? -10.13500 -15.12200 -34.43300 1.000 28.40524 57 ASP C CA 1
ATOM 2587 C C . ASP C 1 57 ? -11.07200 -14.32000 -35.33600 1.000 27.73353 57 ASP C C 1
ATOM 2588 O O . ASP C 1 57 ? -11.97800 -14.89800 -35.95000 1.000 31.55802 57 ASP C O 1
ATOM 2593 N N . ILE C 1 58 ? -10.84600 -13.00400 -35.46900 1.000 25.41132 58 ILE C N 1
ATOM 2594 C CA . ILE C 1 58 ? -11.66400 -12.13400 -36.32200 1.000 23.65152 58 ILE C CA 1
ATOM 2595 C C . ILE C 1 58 ? -11.41100 -12.40100 -37.79400 1.000 30.55317 58 ILE C C 1
ATOM 2596 O O . ILE C 1 58 ? -12.34400 -12.37400 -38.60500 1.000 32.25049 58 ILE C O 1
ATOM 2601 N N . LYS C 1 59 ? -10.14200 -12.56400 -38.18200 1.000 31.72341 59 LYS C N 1
ATOM 2602 C CA . LYS C 1 59 ? -9.84600 -12.83600 -39.58800 1.000 31.82592 59 LYS C CA 1
ATOM 2603 C C . LYS C 1 59 ? -10.56000 -14.09300 -40.05700 1.000 39.61904 59 LYS C C 1
ATOM 2604 O O . LYS C 1 59 ? -11.09400 -14.13700 -41.17200 1.000 45.21502 59 LYS C O 1
ATOM 2610 N N . ALA C 1 60 ? -10.59100 -15.12100 -39.21600 1.000 32.58378 60 ALA C N 1
ATOM 2611 C CA . ALA C 1 60 ? -11.31400 -16.33800 -39.55600 1.000 38.46451 60 ALA C CA 1
ATOM 2612 C C . ALA C 1 60 ? -12.79800 -16.06700 -39.76700 1.000 48.26731 60 ALA C C 1
ATOM 2613 O O . ALA C 1 60 ? -13.43400 -16.70400 -40.61800 1.000 39.21078 60 ALA C O 1
ATOM 2615 N N . SER C 1 61 ? -13.36800 -15.13000 -39.00900 1.000 36.90388 61 SER C N 1
ATOM 2616 C CA . SER C 1 61 ? -14.76900 -14.78400 -39.21100 1.000 36.83277 61 SER C CA 1
ATOM 2617 C C . SER C 1 61 ? -14.97300 -14.10200 -40.55400 1.000 37.73219 61 SER C C 1
ATOM 2618 O O . SER C 1 61 ? -15.92800 -14.41500 -41.27000 1.000 43.31957 61 SER C O 1
ATOM 2621 N N . THR C 1 62 ? -14.07900 -13.18600 -40.93000 1.000 28.81142 62 THR C N 1
ATOM 2622 C CA . THR C 1 62 ? -14.22300 -12.54100 -42.23700 1.000 40.73634 62 THR C CA 1
ATOM 2623 C C . THR C 1 62 ? -14.10900 -13.52400 -43.39800 1.000 43.76461 62 THR C C 1
ATOM 2624 O O . THR C 1 62 ? -14.38000 -13.13400 -44.54000 1.000 39.12743 62 THR C O 1
ATOM 2628 N N . GLN C 1 63 ? -13.70700 -14.77100 -43.13600 1.000 43.80532 63 GLN C N 1
ATOM 2629 C CA . GLN C 1 63 ? -13.69200 -15.81700 -44.15300 1.000 43.21409 63 GLN C CA 1
ATOM 2630 C C . GLN C 1 63 ? -14.98100 -16.62600 -44.16200 1.000 39.60760 63 GLN C C 1
ATOM 2631 O O . GLN C 1 63 ? -15.43700 -17.04900 -45.23100 1.000 45.89143 63 GLN C O 1
ATOM 2637 N N . ARG C 1 64 ? -15.58900 -16.84200 -43.00000 1.000 41.56872 64 ARG C N 1
ATOM 2638 C CA . ARG C 1 64 ? -16.94200 -17.38400 -42.98100 1.000 35.23572 64 ARG C CA 1
ATOM 2639 C C . ARG C 1 64 ? -17.95200 -16.43600 -43.63100 1.000 50.11318 64 ARG C C 1
ATOM 2640 O O . ARG C 1 64 ? -19.01600 -16.88900 -44.07200 1.000 42.97125 64 ARG C O 1
ATOM 2648 N N . MET C 1 65 ? -17.62200 -15.14500 -43.73500 1.000 40.03462 65 MET C N 1
ATOM 2649 C CA . MET C 1 65 ? -18.55500 -14.10700 -44.17800 1.000 26.77965 65 MET C CA 1
ATOM 2650 C C . MET C 1 65 ? -17.81500 -13.16600 -45.12400 1.000 24.20942 65 MET C C 1
ATOM 2651 O O . MET C 1 65 ? -17.42900 -12.05500 -44.74000 1.000 20.30118 65 MET C O 1
ATOM 2656 N N . PRO C 1 66 ? -17.57600 -13.58600 -46.36900 1.000 23.48486 66 PRO C N 1
ATOM 2657 C CA . PRO C 1 66 ? -16.77200 -12.76900 -47.28600 1.000 22.15113 66 PRO C CA 1
ATOM 2658 C C . PRO C 1 66 ? -17.38900 -11.39000 -47.48300 1.000 18.64909 66 PRO C C 1
ATOM 2659 O O . PRO C 1 66 ? -18.58800 -11.27400 -47.76600 1.000 19.30325 66 PRO C O 1
ATOM 2663 N N . GLY C 1 67 ? -16.56500 -10.34700 -47.37700 1.000 19.19909 67 GLY C N 1
ATOM 2664 C CA . GLY C 1 67 ? -17.09900 -8.99900 -47.50800 1.000 16.66116 67 GLY C CA 1
ATOM 2665 C C . GLY C 1 67 ? -17.87900 -8.48900 -46.30400 1.000 12.63511 67 GLY C C 1
ATOM 2666 O O . GLY C 1 67 ? -18.62400 -7.50600 -46.42300 1.000 13.33817 67 GLY C O 1
ATOM 2667 N N . LEU C 1 68 ? -17.68900 -9.11100 -45.13900 1.000 13.26386 68 LEU C N 1
ATOM 2668 C CA . LEU C 1 68 ? -18.34100 -8.68100 -43.91600 1.000 13.62148 68 LEU C CA 1
ATOM 2669 C C . LEU C 1 68 ? -18.16600 -7.18800 -43.66500 1.000 13.10996 68 LEU C C 1
ATOM 2670 O O . LEU C 1 68 ? -17.03700 -6.66600 -43.68600 1.000 13.96084 68 LEU C O 1
ATOM 2675 N N . GLN C 1 69 ? -19.27900 -6.52700 -43.35700 1.000 12.44214 69 GLN C N 1
ATOM 2676 C CA . GLN C 1 69 ? -19.31800 -5.11600 -42.98200 1.000 13.01743 69 GLN C CA 1
ATOM 2677 C C . GLN C 1 69 ? -20.16900 -5.03100 -41.73000 1.000 13.03792 69 GLN C C 1
ATOM 2678 O O . GLN C 1 69 ? -21.25200 -5.64100 -41.66300 1.000 12.76565 69 GLN C O 1
ATOM 2684 N N . THR C 1 70 ? -19.66900 -4.32000 -40.71900 1.000 12.10205 70 THR C N 1
ATOM 2685 C CA . THR C 1 70 ? -20.34000 -4.26600 -39.42500 1.000 11.78001 70 THR C CA 1
ATOM 2686 C C . THR C 1 70 ? -20.32700 -2.84400 -38.87200 1.000 11.44119 70 THR C C 1
ATOM 2687 O O . THR C 1 70 ? -19.44500 -2.02900 -39.20000 1.000 13.61880 70 THR C O 1
ATOM 2691 N N . SER C 1 71 ? -21.30000 -2.52200 -38.04200 1.000 11.70616 71 SER C N 1
ATOM 2692 C CA . SER C 1 71 ? -21.31200 -1.27400 -37.27900 1.000 11.78776 71 SER C CA 1
ATOM 2693 C C . SER C 1 71 ? -21.99700 -1.54500 -35.95300 1.000 12.02734 71 SER C C 1
ATOM 2694 O O . SER C 1 71 ? -22.74300 -2.53300 -35.79200 1.000 12.78957 71 SER C O 1
ATOM 2697 N N . HIS C 1 72 ? -21.77300 -0.64500 -35.00700 1.000 12.85453 72 HIS C N 1
ATOM 2698 C CA . HIS C 1 72 ? -22.38300 -0.76000 -33.68700 1.000 12.90044 72 HIS C CA 1
ATOM 2699 C C . HIS C 1 72 ? -22.92000 0.58700 -33.25600 1.000 15.96845 72 HIS C C 1
ATOM 2700 O O . HIS C 1 72 ? -22.33800 1.63300 -33.56300 1.000 16.92457 72 HIS C O 1
ATOM 2707 N N . SER C 1 73 ? -24.01100 0.56100 -32.51800 1.000 13.56574 73 SER C N 1
ATOM 2708 C CA . SER C 1 73 ? -24.56000 1.74100 -31.89100 1.000 14.10635 73 SER C CA 1
ATOM 2709 C C . SER C 1 73 ? -24.73400 1.42400 -30.40600 1.000 16.90133 73 SER C C 1
ATOM 2710 O O . SER C 1 73 ? -24.68600 0.25500 -29.98900 1.000 15.70982 73 SER C O 1
ATOM 2713 N N . ARG C 1 74 ? -24.90300 2.47000 -29.58500 1.000 16.48053 74 ARG C N 1
ATOM 2714 C CA . ARG C 1 74 ? -25.03600 2.31800 -28.14100 1.000 17.56049 74 ARG C CA 1
ATOM 2715 C C . ARG C 1 74 ? -26.20500 3.16400 -27.70200 1.000 19.50072 74 ARG C C 1
ATOM 2716 O O . ARG C 1 74 ? -26.43800 4.24300 -28.26000 1.000 23.91136 74 ARG C O 1
ATOM 2724 N N . TYR C 1 75 ? -26.92000 2.70400 -26.68400 1.000 16.26727 75 TYR C N 1
ATOM 2725 C CA . TYR C 1 75 ? -27.89700 3.60000 -26.06300 1.000 22.75985 75 TYR C CA 1
ATOM 2726 C C . TYR C 1 75 ? -27.84700 3.66200 -24.55000 1.000 17.36693 75 TYR C C 1
ATOM 2727 O O . TYR C 1 75 ? -28.39200 4.62300 -24.00000 1.000 22.65992 75 TYR C O 1
ATOM 2736 N N . ARG C 1 76 ? -27.21400 2.70400 -23.85500 1.000 17.65702 76 ARG C N 1
ATOM 2737 C CA . ARG C 1 76 ? -27.23000 2.74700 -22.39500 1.000 19.17392 76 ARG C CA 1
ATOM 2738 C C . ARG C 1 76 ? -25.90400 2.20700 -21.88700 1.000 20.02813 76 ARG C C 1
ATOM 2739 O O . ARG C 1 76 ? -25.67000 0.98100 -21.90900 1.000 19.68413 76 ARG C O 1
ATOM 2747 N N . THR C 1 77 ? -25.08900 3.09800 -21.32500 1.000 17.39491 77 THR C N 1
ATOM 2748 C CA . THR C 1 77 ? -23.81100 2.73800 -20.75800 1.000 16.22043 77 THR C CA 1
ATOM 2749 C C . THR C 1 77 ? -23.71600 3.17000 -19.30000 1.000 17.73238 77 THR C C 1
ATOM 2750 O O . THR C 1 77 ? -24.13500 4.27900 -18.95800 1.000 19.99048 77 THR C O 1
ATOM 2754 N N . GLU C 1 78 ? -23.15400 2.29400 -18.46100 1.000 15.10358 78 GLU C N 1
ATOM 2755 C CA . GLU C 1 78 ? -22.78100 2.62700 -17.08300 1.000 14.55640 78 GLU C CA 1
ATOM 2756 C C . GLU C 1 78 ? -21.29600 2.40000 -16.88900 1.000 18.70470 78 GLU C C 1
ATOM 2757 O O . GLU C 1 78 ? -20.67200 1.53000 -17.51600 1.000 17.86557 78 GLU C O 1
ATOM 2763 N N . LEU C 1 79 ? -20.71900 3.20300 -15.99000 1.000 18.59317 79 LEU C N 1
ATOM 2764 C CA . LEU C 1 79 ? -19.32900 3.08400 -15.58700 1.000 20.39053 79 LEU C CA 1
ATOM 2765 C C . LEU C 1 79 ? -19.36800 2.87600 -14.07900 1.000 18.19715 79 LEU C C 1
ATOM 2766 O O . LEU C 1 79 ? -19.90200 3.72600 -13.35100 1.000 21.78565 79 LEU C O 1
ATOM 2771 N N . THR C 1 80 ? -18.86200 1.76000 -13.61400 1.000 18.10618 80 THR C N 1
ATOM 2772 C CA . THR C 1 80 ? -19.10100 1.43000 -12.21300 1.000 19.09664 80 THR C CA 1
ATOM 2773 C C . THR C 1 80 ? -17.91600 1.79400 -11.32600 1.000 21.17134 80 THR C C 1
ATOM 2774 O O . THR C 1 80 ? -16.80900 2.08200 -11.78300 1.000 18.82632 80 THR C O 1
ATOM 2778 N N . ALA C 1 81 ? -18.16500 1.73200 -10.01400 1.000 22.39507 81 ALA C N 1
ATOM 2779 C CA . ALA C 1 81 ? -17.12000 2.05500 -9.05100 1.000 22.24286 81 ALA C CA 1
ATOM 2780 C C . ALA C 1 81 ? -15.94500 1.09100 -9.12100 1.000 27.20237 81 ALA C C 1
ATOM 2781 O O . ALA C 1 81 ? -14.86000 1.41200 -8.62300 1.000 32.61521 81 ALA C O 1
ATOM 2783 N N . GLU C 1 82 ? -16.13400 -0.08900 -9.71500 1.000 26.93527 82 GLU C N 1
ATOM 2784 C CA . GLU C 1 82 ? -15.07300 -1.06100 -9.92400 1.000 25.88635 82 GLU C CA 1
ATOM 2785 C C . GLU C 1 82 ? -14.28800 -0.76000 -11.19100 1.000 22.64926 82 GLU C C 1
ATOM 2786 O O . GLU C 1 82 ? -13.30000 -1.43800 -11.48400 1.000 29.29607 82 GLU C O 1
ATOM 2792 N N . GLY C 1 83 ? -14.69000 0.27600 -11.91300 1.000 21.54426 83 GLY C N 1
ATOM 2793 C CA . GLY C 1 83 ? -14.07600 0.62200 -13.17800 1.000 25.68468 83 GLY C CA 1
ATOM 2794 C C . GLY C 1 83 ? -14.63200 -0.09500 -14.39800 1.000 21.64637 83 GLY C C 1
ATOM 2795 O O . GLY C 1 83 ? -14.13500 0.13100 -15.51000 1.000 24.41128 83 GLY C O 1
ATOM 2796 N N . THR C 1 84 ? -15.65700 -0.91700 -14.23900 1.000 17.22017 84 THR C N 1
ATOM 2797 C CA . THR C 1 84 ? -16.19800 -1.69400 -15.35600 1.000 16.02538 84 THR C CA 1
ATOM 2798 C C . THR C 1 84 ? -17.06200 -0.79600 -16.20500 1.000 16.30442 84 THR C C 1
ATOM 2799 O O . THR C 1 84 ? -17.85300 -0.01700 -15.69000 1.000 16.54384 84 THR C O 1
ATOM 2803 N N . ILE C 1 85 ? -16.95100 -0.94800 -17.53000 1.000 15.43189 85 ILE C N 1
ATOM 2804 C CA . ILE C 1 85 ? -17.88800 -0.31300 -18.44200 1.000 15.50329 85 ILE C CA 1
ATOM 2805 C C . ILE C 1 85 ? -18.87200 -1.37600 -18.91700 1.000 12.82972 85 ILE C C 1
ATOM 2806 O O . ILE C 1 85 ? -18.44300 -2.42200 -19.43300 1.000 13.57361 85 ILE C O 1
ATOM 2811 N N . TYR C 1 86 ? -20.16500 -1.11500 -18.74100 1.000 12.57945 86 TYR C N 1
ATOM 2812 C CA . TYR C 1 86 ? -21.22100 -1.94600 -19.32100 1.000 12.77948 86 TYR C CA 1
ATOM 2813 C C . TYR C 1 86 ? -21.96600 -1.10800 -20.34100 1.000 14.97976 86 TYR C C 1
ATOM 2814 O O . TYR C 1 86 ? -22.52400 -0.06000 -20.01100 1.000 15.01051 86 TYR C O 1
ATOM 2823 N N . SER C 1 87 ? -21.96100 -1.54900 -21.60200 1.000 11.99880 87 SER C N 1
ATOM 2824 C CA . SER C 1 87 ? -22.53300 -0.71600 -22.65200 1.000 13.73342 87 SER C CA 1
ATOM 2825 C C . SER C 1 87 ? -23.49700 -1.53100 -23.50700 1.000 10.89667 87 SER C C 1
ATOM 2826 O O . SER C 1 87 ? -23.06500 -2.43400 -24.23000 1.000 12.49017 87 SER C O 1
ATOM 2829 N N . GLU C 1 88 ? -24.77700 -1.21800 -23.43400 1.000 11.66102 88 GLU C N 1
ATOM 2830 C CA . GLU C 1 88 ? -25.81600 -1.89300 -24.21000 1.000 11.91270 88 GLU C CA 1
ATOM 2831 C C . GLU C 1 88 ? -26.08900 -1.11700 -25.48100 1.000 14.45774 88 GLU C C 1
ATOM 2832 O O . GLU C 1 88 ? -26.18200 0.11900 -25.47400 1.000 15.31320 88 GLU C O 1
ATOM 2838 N N . GLY C 1 89 ? -26.22700 -1.84700 -26.57600 1.000 12.85332 89 GLY C N 1
ATOM 2839 C CA . GLY C 1 89 ? -26.47000 -1.23900 -27.86900 1.000 13.01241 89 GLY C CA 1
ATOM 2840 C C . GLY C 1 89 ? -26.91400 -2.27700 -28.86200 1.000 11.84282 89 GLY C C 1
ATOM 2841 O O . GLY C 1 89 ? -27.64700 -3.20700 -28.50400 1.000 11.79082 89 GLY C O 1
ATOM 2842 N N . HIS C 1 90 ? -26.53400 -2.06400 -30.12300 1.000 12.68109 90 HIS C N 1
ATOM 2843 C CA . HIS C 1 90 ? -26.94000 -2.95800 -31.19400 1.000 10.92207 90 HIS C CA 1
ATOM 2844 C C . HIS C 1 90 ? -25.74900 -3.21100 -32.08800 1.000 11.91277 90 HIS C C 1
ATOM 2845 O O . HIS C 1 90 ? -24.86100 -2.35100 -32.23800 1.000 12.09413 90 HIS C O 1
ATOM 2852 N N . SER C 1 91 ? -25.74700 -4.39800 -32.69400 1.000 11.09414 91 SER C N 1
ATOM 2853 C CA . SER C 1 91 ? -24.72600 -4.84000 -33.64500 1.000 12.22871 91 SER C CA 1
ATOM 2854 C C . SER C 1 91 ? -25.39500 -5.08200 -34.99200 1.000 11.33595 91 SER C C 1
ATOM 2855 O O . SER C 1 91 ? -26.37600 -5.84400 -35.07200 1.000 11.82541 91 SER C O 1
ATOM 2858 N N . ASN C 1 92 ? -24.89300 -4.43100 -36.04500 1.000 11.72138 92 ASN C N 1
ATOM 2859 C CA . ASN C 1 92 ? -25.41500 -4.54400 -37.41000 1.000 10.37749 92 ASN C CA 1
ATOM 2860 C C . ASN C 1 92 ? -24.37600 -5.20600 -38.28900 1.000 11.88652 92 ASN C C 1
ATOM 2861 O O . ASN C 1 92 ? -23.18000 -4.90700 -38.17100 1.000 12.16369 92 ASN C O 1
ATOM 2866 N N . ALA C 1 93 ? -24.81300 -6.09500 -39.18800 1.000 10.96171 93 ALA C N 1
ATOM 2867 C CA . ALA C 1 93 ? -23.89600 -6.71900 -40.12700 1.000 10.77732 93 ALA C CA 1
ATOM 2868 C C . ALA C 1 93 ? -24.54600 -6.94500 -41.48000 1.000 11.94355 93 ALA C C 1
ATOM 2869 O O . ALA C 1 93 ? -25.75600 -7.19500 -41.59100 1.000 10.91902 93 ALA C O 1
ATOM 2871 N N . SER C 1 94 ? -23.70000 -6.87400 -42.50900 1.000 10.64222 94 SER C N 1
ATOM 2872 C CA . SER C 1 94 ? -24.05500 -7.18200 -43.89700 1.000 11.53585 94 SER C CA 1
ATOM 2873 C C . SER C 1 94 ? -22.86300 -7.83500 -44.55900 1.000 11.20867 94 SER C C 1
ATOM 2874 O O . SER C 1 94 ? -21.73000 -7.79500 -44.04300 1.000 11.89506 94 SER C O 1
ATOM 2877 N N . LEU C 1 95 ? -23.09600 -8.37800 -45.76700 1.000 11.61624 95 LEU C N 1
ATOM 2878 C CA . LEU C 1 95 ? -22.01700 -8.69400 -46.68600 1.000 11.36951 95 LEU C CA 1
ATOM 2879 C C . LEU C 1 95 ? -22.01200 -7.65100 -47.78200 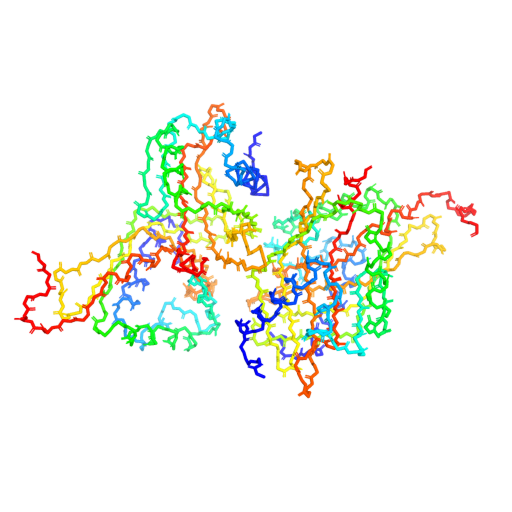1.000 11.56199 95 LEU C C 1
ATOM 2880 O O . LEU C 1 95 ? -23.06000 -7.28900 -48.31600 1.000 12.40149 95 LEU C O 1
ATOM 2885 N N . GLU C 1 96 ? -20.81000 -7.20100 -48.15200 1.000 12.11656 96 GLU C N 1
ATOM 2886 C CA . GLU C 1 96 ? -20.64600 -6.11900 -49.11700 1.000 13.20703 96 GLU C CA 1
ATOM 2887 C C . GLU C 1 96 ? -21.29800 -6.42500 -50.46400 1.000 13.13202 96 GLU C C 1
ATOM 2888 O O . GLU C 1 96 ? -21.74400 -5.50300 -51.14900 1.000 13.63700 96 GLU C O 1
ATOM 2894 N N . SER C 1 97 ? -21.40800 -7.69400 -50.81900 1.000 12.10117 97 SER C N 1
ATOM 2895 C CA . SER C 1 97 ? -22.00100 -8.05000 -52.10100 1.000 13.66222 97 SER C CA 1
ATOM 2896 C C . SER C 1 97 ? -23.49600 -7.81200 -52.14200 1.000 13.82040 97 SER C C 1
ATOM 2897 O O . SER C 1 97 ? -24.04600 -7.71800 -53.24500 1.000 15.54351 97 SER C O 1
ATOM 2900 N N . ASN C 1 98 ? -24.17200 -7.69200 -51.00200 1.000 12.86939 98 ASN C N 1
ATOM 2901 C CA . ASN C 1 98 ? -25.60700 -7.40300 -50.95700 1.000 12.62972 98 ASN C CA 1
ATOM 2902 C C . ASN C 1 98 ? -25.92500 -6.50600 -49.78100 1.000 12.41938 98 ASN C C 1
ATOM 2903 O O . ASN C 1 98 ? -26.48700 -6.93600 -48.76700 1.000 12.93150 98 ASN C O 1
ATOM 2908 N N . PRO C 1 99 ? -25.58100 -5.21800 -49.88800 1.000 12.55358 99 PRO C N 1
ATOM 2909 C CA . PRO C 1 99 ? -25.69000 -4.31800 -48.73500 1.000 13.01165 99 PRO C CA 1
ATOM 2910 C C . PRO C 1 99 ? -27.10100 -3.92900 -48.36400 1.000 12.74534 99 PRO C C 1
ATOM 2911 O O . PRO C 1 99 ? -27.28800 -3.31400 -47.31400 1.000 13.59949 99 PRO C O 1
ATOM 2915 N N . GLY C 1 100 ? -28.11300 -4.26400 -49.15800 1.000 12.42206 100 GLY C N 1
ATOM 2916 C CA . GLY C 1 100 ? -29.46500 -4.02200 -48.75900 1.000 14.06856 100 GLY C CA 1
ATOM 2917 C C . GLY C 1 100 ? -29.98400 -4.98300 -47.70900 1.000 16.00287 100 GLY C C 1
ATOM 2918 O O . GLY C 1 100 ? -31.06400 -4.74500 -47.15300 1.000 18.18091 100 GLY C O 1
ATOM 2919 N N . LYS C 1 101 ? -29.26400 -6.04000 -47.39700 1.000 12.68129 101 LYS C N 1
ATOM 2920 C CA . LYS C 1 101 ? -29.65500 -6.945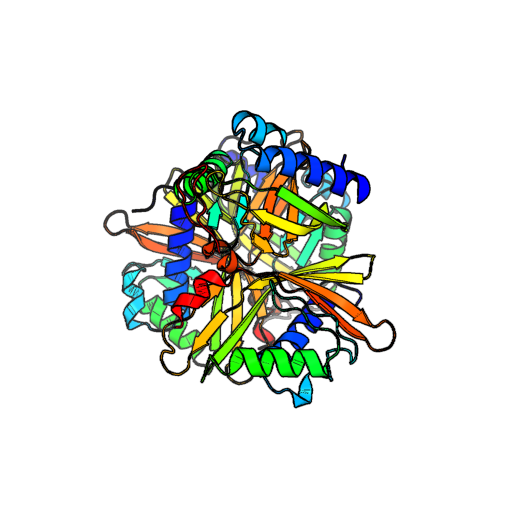00 -46.31500 1.000 11.59759 101 LYS C CA 1
ATOM 2921 C C . LYS C 1 101 ? -28.78200 -6.63600 -45.10300 1.000 11.16261 101 LYS C C 1
ATOM 2922 O O . LYS C 1 101 ? -27.55200 -6.80100 -45.15700 1.000 11.39340 101 LYS C O 1
ATOM 2928 N N . VAL C 1 102 ? -29.40600 -6.26200 -44.00300 1.000 11.46682 102 VAL C N 1
ATOM 2929 C CA . VAL C 1 102 ? -28.69500 -5.95700 -42.76300 1.000 10.42713 102 VAL C CA 1
ATOM 2930 C C . VAL C 1 102 ? -29.34000 -6.77700 -41.66100 1.000 11.26303 102 VAL C C 1
ATOM 2931 O O . VAL C 1 102 ? -30.56300 -6.78400 -41.52500 1.000 14.33117 102 VAL C O 1
ATOM 2935 N N . VAL C 1 103 ? -28.52500 -7.46000 -40.87600 1.000 10.54180 103 VAL C N 1
ATOM 2936 C CA . VAL C 1 103 ? -28.97400 -8.14300 -39.66900 1.000 11.03253 103 VAL C CA 1
ATOM 2937 C C . VAL C 1 103 ? -28.58900 -7.29000 -38.48000 1.000 10.64252 103 VAL C C 1
ATOM 2938 O O . VAL C 1 103 ? -27.42900 -6.86800 -38.37500 1.000 11.36776 103 VAL C O 1
ATOM 2942 N N . THR C 1 104 ? -29.53700 -7.05400 -37.58300 1.000 10.61447 104 THR C N 1
ATOM 2943 C CA . THR C 1 104 ? -29.28900 -6.25300 -36.38700 1.000 9.95408 104 THR C CA 1
ATOM 2944 C C . THR C 1 104 ? -29.76400 -7.02000 -35.16000 1.000 10.71251 104 THR C C 1
ATOM 2945 O O . THR C 1 104 ? -30.91700 -7.46400 -35.11300 1.000 12.24094 104 THR C O 1
ATOM 2949 N N . VAL C 1 105 ? -28.91300 -7.11700 -34.14400 1.000 10.28472 105 VAL C N 1
ATOM 2950 C CA . VAL C 1 105 ? -29.29900 -7.73800 -32.86900 1.000 11.34194 105 VAL C CA 1
ATOM 2951 C C . VAL C 1 105 ? -28.88700 -6.84000 -31.71300 1.000 10.63437 105 VAL C C 1
ATOM 2952 O O . VAL C 1 105 ? -27.90300 -6.07200 -31.82500 1.000 11.16257 105 VAL C O 1
ATOM 2956 N N . PRO C 1 106 ? -29.55200 -6.94000 -30.57200 1.000 9.83039 106 PRO C N 1
ATOM 2957 C CA . PRO C 1 106 ? -29.05200 -6.25600 -29.37300 1.000 10.16463 106 PRO C CA 1
ATOM 2958 C C . PRO C 1 106 ? -27.69000 -6.81100 -28.99000 1.000 10.13423 106 PRO C C 1
ATOM 2959 O O . PRO C 1 106 ? -27.39300 -7.98200 -29.22400 1.000 11.23463 106 PRO C O 1
ATOM 2963 N N A MET C 1 107 ? -26.89200 -5.98800 -28.32600 0.663 10.38872 107 MET C N 1
ATOM 2964 N N B MET C 1 107 ? -26.89100 -5.98900 -28.31200 0.337 10.46303 107 MET C N 1
ATOM 2965 C CA A MET C 1 107 ? -25.63700 -6.49000 -27.80300 0.663 10.44098 107 MET C CA 1
ATOM 2966 C CA B MET C 1 107 ? -25.55400 -6.40200 -27.91000 0.337 11.03477 107 MET C CA 1
ATOM 2967 C C A MET C 1 107 ? -25.34600 -5.74900 -26.51400 0.663 10.11023 107 MET C C 1
ATOM 2968 C C B MET C 1 107 ? -25.16400 -5.64500 -26.64900 0.337 11.25578 107 MET C C 1
ATOM 2969 O O A MET C 1 107 ? -25.91700 -4.69100 -26.22600 0.663 10.76553 107 MET C O 1
ATOM 2970 O O B MET C 1 107 ? -25.54000 -4.48300 -26.47300 0.337 12.53375 107 MET C O 1
ATOM 2979 N N . ILE C 1 108 ? -24.41100 -6.30500 -25.76300 1.000 10.76807 108 ILE C N 1
ATOM 2980 C CA . ILE C 1 108 ? -23.81900 -5.60900 -24.63000 1.000 11.33927 108 ILE C CA 1
ATOM 2981 C C . ILE C 1 108 ? -22.34500 -5.94000 -24.60400 1.000 11.64176 108 ILE C C 1
ATOM 2982 O O . ILE C 1 108 ? -21.93700 -7.07800 -24.89500 1.000 11.75147 108 ILE C O 1
ATOM 2987 N N . GLY C 1 109 ? -21.53300 -4.93700 -24.29300 1.000 11.43885 109 GLY C N 1
ATOM 2988 C CA . GLY C 1 109 ? -20.09900 -5.12900 -24.07100 1.000 12.75667 109 GLY C CA 1
ATOM 2989 C C . GLY C 1 109 ? -19.74900 -4.83100 -22.62900 1.000 11.74749 109 GLY C C 1
ATOM 2990 O O . GLY C 1 109 ? -20.29500 -3.89000 -22.03400 1.000 12.70347 109 GLY C O 1
ATOM 2991 N N . VAL C 1 110 ? -18.88500 -5.68100 -22.07800 1.000 12.18944 110 VAL C N 1
ATOM 2992 C CA . VAL C 1 110 ? -18.33200 -5.52700 -20.73600 1.000 11.34748 110 VAL C CA 1
ATOM 2993 C C . VAL C 1 110 ? -16.86000 -5.28400 -20.92400 1.000 11.70240 110 VAL C C 1
ATOM 2994 O O . VAL C 1 110 ? -16.17900 -6.08700 -21.55900 1.000 12.70950 110 VAL C O 1
ATOM 2998 N N . PHE C 1 111 ? -16.36500 -4.18200 -20.36900 1.000 14.09014 111 PHE C N 1
ATOM 2999 C CA . PHE C 1 111 ? -14.98200 -3.77000 -20.62300 1.000 12.84986 111 PHE C CA 1
ATOM 3000 C C . PHE C 1 111 ? -14.27500 -3.45000 -19.31200 1.000 14.89718 111 PHE C C 1
ATOM 3001 O O . PHE C 1 111 ? -14.84900 -2.79300 -18.44200 1.000 14.79255 111 PHE C O 1
ATOM 3009 N N . LYS C 1 112 ? -13.00800 -3.85200 -19.23500 1.000 14.06967 112 LYS C N 1
ATOM 3010 C CA . LYS C 1 112 ? -12.11000 -3.38200 -18.17500 1.000 14.67942 112 LYS C CA 1
ATOM 3011 C C . LYS C 1 112 ? -10.88600 -2.77500 -18.82600 1.000 16.86175 112 LYS C C 1
ATOM 3012 O O . LYS C 1 112 ? -10.36500 -3.31900 -19.80100 1.000 18.14349 112 LYS C O 1
ATOM 3018 N N . LEU C 1 113 ? -10.41700 -1.66100 -18.26700 1.000 17.37829 113 LEU C N 1
ATOM 3019 C CA . LEU C 1 113 ? -9.34400 -0.88300 -18.87400 1.000 18.37540 113 LEU C CA 1
ATOM 3020 C C . LEU C 1 113 ? -8.05000 -1.06000 -18.10000 1.000 21.26970 113 LEU C C 1
ATOM 3021 O O . LEU C 1 113 ? -8.05800 -1.29500 -16.89200 1.000 24.16563 113 LEU C O 1
ATOM 3026 N N . ASP C 1 114 ? -6.93800 -0.93500 -18.80600 1.000 22.79938 114 ASP C N 1
ATOM 3027 C CA . ASP C 1 114 ? -5.63300 -0.87600 -18.15700 1.000 24.26826 114 ASP C CA 1
ATOM 3028 C C . ASP C 1 114 ? -5.50500 0.45800 -17.42400 1.000 27.25363 114 ASP C C 1
ATOM 3029 O O . ASP C 1 114 ? -5.77500 1.52200 -17.98500 1.000 26.43310 114 ASP C O 1
ATOM 3034 N N . SER C 1 115 ? -5.08600 0.40900 -16.16100 1.000 27.76549 115 SER C N 1
ATOM 3035 C CA . SER C 1 115 ? -5.00900 1.62900 -15.36400 1.000 31.17820 115 SER C CA 1
ATOM 3036 C C . SER C 1 115 ? -3.93100 2.59200 -15.85700 1.000 35.21897 115 SER C C 1
ATOM 3037 O O . SER C 1 115 ? -4.00600 3.78700 -15.55600 1.000 39.72971 115 SER C O 1
ATOM 3040 N N . GLU C 1 116 ? -2.95100 2.10600 -16.62000 1.000 27.78475 116 GLU C N 1
ATOM 3041 C CA . GLU C 1 116 ? -1.81500 2.90800 -17.06700 1.000 35.80177 116 GLU C CA 1
ATOM 3042 C C . GLU C 1 116 ? -2.09200 3.64900 -18.36900 1.000 39.63662 116 GLU C C 1
ATOM 3043 O O . GLU C 1 116 ? -1.88000 4.86200 -18.44800 1.000 41.64502 116 GLU C O 1
ATOM 3049 N N . ASP C 1 117 ? -2.53400 2.94300 -19.41300 1.000 25.56537 117 ASP C N 1
ATOM 3050 C CA . ASP C 1 117 ? -2.68800 3.57500 -20.71500 1.000 25.37394 117 ASP C CA 1
ATOM 3051 C C . ASP C 1 117 ? -4.12400 3.59800 -21.21900 1.000 24.62510 117 ASP C C 1
ATOM 3052 O O . ASP C 1 117 ? -4.36200 4.04800 -22.34500 1.000 29.08858 117 ASP C O 1
ATOM 3057 N N . GLY C 1 118 ? -5.08500 3.14000 -20.41400 1.000 23.58842 118 GLY C N 1
ATOM 3058 C CA . GLY C 1 118 ? -6.48300 3.27300 -20.75400 1.000 23.47256 118 GLY C CA 1
ATOM 3059 C C . GLY C 1 118 ? -6.98800 2.32700 -21.82700 1.000 20.93060 118 GLY C C 1
ATOM 3060 O O . GLY C 1 118 ? -8.14900 2.45900 -22.21900 1.000 21.99484 118 GLY C O 1
ATOM 3061 N N . LYS C 1 119 ? -6.17700 1.39500 -22.30800 1.000 20.31506 119 LYS C N 1
ATOM 3062 C CA . LYS C 1 119 ? -6.64100 0.48200 -23.34900 1.000 21.00406 119 LYS C CA 1
ATOM 3063 C C . LYS C 1 119 ? -7.48600 -0.63300 -22.73400 1.000 21.03342 119 LYS C C 1
ATOM 3064 O O . LYS C 1 119 ? -7.46600 -0.86300 -21.52800 1.000 20.23369 119 LYS C O 1
ATOM 3070 N N . ILE C 1 120 ? -8.23300 -1.33700 -23.58900 1.000 18.89539 120 ILE C N 1
ATOM 3071 C CA . ILE C 1 120 ? -9.10700 -2.40900 -23.12300 1.000 19.66454 120 ILE C CA 1
ATOM 3072 C C . ILE C 1 120 ? -8.27800 -3.63800 -22.80600 1.000 15.85689 120 ILE C C 1
ATOM 3073 O O . ILE C 1 120 ? -7.63000 -4.22300 -23.68400 1.000 18.41762 120 ILE C O 1
ATOM 3078 N N . LYS C 1 121 ? -8.32600 -4.07200 -21.54100 1.000 16.93204 121 LYS C N 1
ATOM 3079 C CA . LYS C 1 121 ? -7.63500 -5.27100 -21.11500 1.000 19.21333 121 LYS C CA 1
ATOM 3080 C C . LYS C 1 121 ? -8.54400 -6.49500 -21.06400 1.000 17.33109 121 LYS C C 1
ATOM 3081 O O . LYS C 1 121 ? -8.07900 -7.62100 -21.22800 1.000 17.87394 121 LYS C O 1
ATOM 3087 N N . GLU C 1 122 ? -9.83900 -6.28500 -20.83000 1.000 15.55292 122 GLU C N 1
ATOM 3088 C CA . GLU C 1 122 ? -10.81400 -7.38200 -20.85200 1.000 17.23887 122 GLU C CA 1
ATOM 3089 C C . GLU C 1 122 ? -12.00000 -6.88100 -21.64300 1.000 14.19140 122 GLU C C 1
ATOM 3090 O O . GLU C 1 122 ? -12.44400 -5.75300 -21.44100 1.000 15.01455 122 GLU C O 1
ATOM 3096 N N . MET C 1 123 ? -12.48000 -7.70500 -22.56900 1.000 14.23786 123 MET C N 1
ATOM 3097 C CA . MET C 1 123 ? -13.64100 -7.32800 -23.38900 1.000 14.05639 123 MET C CA 1
ATOM 3098 C C . MET C 1 123 ? -14.49400 -8.57300 -23.54400 1.000 12.79579 123 MET C C 1
ATOM 3099 O O . MET C 1 123 ? -14.04400 -9.55600 -24.13300 1.000 13.33488 123 MET C O 1
ATOM 3104 N N . ARG C 1 124 ? -15.71900 -8.51900 -23.02100 1.000 12.68136 124 ARG C N 1
ATOM 3105 C CA . ARG C 1 124 ? -16.63900 -9.65000 -23.17300 1.000 13.48735 124 ARG C CA 1
ATOM 3106 C C . ARG C 1 124 ? -17.87600 -9.11800 -23.86300 1.000 13.73658 124 ARG C C 1
ATOM 3107 O O . ARG C 1 124 ? -18.52900 -8.20300 -23.35600 1.000 12.53599 124 ARG C O 1
ATOM 3115 N N . ILE C 1 125 ? -18.15200 -9.63500 -25.04200 1.000 11.86404 125 ILE C N 1
ATOM 3116 C CA . ILE C 1 125 ? -19.25500 -9.15000 -25.88000 1.000 11.70817 125 ILE C CA 1
ATOM 3117 C C . ILE C 1 125 ? -20.31300 -10.23100 -25.91600 1.000 11.08294 125 ILE C C 1
ATOM 3118 O O . ILE C 1 125 ? -20.00100 -11.40800 -26.17100 1.000 12.47591 125 ILE C O 1
ATOM 3123 N N . TYR C 1 126 ? -21.54200 -9.84800 -25.63100 1.000 10.75486 126 TYR C N 1
ATOM 3124 C CA . TYR C 1 126 ? -22.65000 -10.78700 -25.63000 1.000 11.43763 126 TYR C CA 1
ATOM 3125 C C . TYR C 1 126 ? -23.70900 -10.35400 -26.60900 1.000 11.22710 126 TYR C C 1
ATOM 3126 O O . TYR C 1 126 ? -24.19600 -9.23700 -26.58800 1.000 11.39877 126 TYR C O 1
ATOM 3135 N N A LYS C 1 127 ? -24.11100 -11.29100 -27.45800 0.521 12.93788 127 LYS C N 1
ATOM 3136 N N B LYS C 1 127 ? -24.03500 -11.25500 -27.52100 0.479 13.06185 127 LYS C N 1
ATOM 3137 C CA A LYS C 1 127 ? -25.10600 -11.02400 -28.52900 0.521 11.43786 127 LYS C CA 1
ATOM 3138 C CA B LYS C 1 127 ? -25.18000 -11.04900 -28.44100 0.479 11.71788 127 LYS C CA 1
ATOM 3139 C C A LYS C 1 127 ? -25.48900 -12.35900 -29.17000 0.521 11.89171 127 LYS C C 1
ATOM 3140 C C B LYS C 1 127 ? -25.58100 -12.41500 -28.99700 0.479 12.32141 127 LYS C C 1
ATOM 3141 O O B LYS C 1 127 ? -24.85000 -13.40800 -28.78800 0.479 11.46178 127 LYS C O 1
ATOM 3152 N N . ASP C 1 128 ? -26.71200 -12.46200 -29.66900 1.000 11.82972 128 ASP C N 1
ATOM 3153 C CA . ASP C 1 128 ? -27.12600 -13.70300 -30.30200 1.000 11.14094 128 ASP C CA 1
ATOM 3154 C C . ASP C 1 128 ? -26.57900 -13.73700 -31.72900 1.000 12.09121 128 ASP C C 1
ATOM 3155 O O . ASP C 1 128 ? -26.90000 -12.88100 -32.55000 1.000 12.65187 128 ASP C O 1
ATOM 3160 N N . ARG C 1 129 ? -25.72600 -14.68300 -32.01100 1.000 10.32047 129 ARG C N 1
ATOM 3161 C CA . ARG C 1 129 ? -25.20200 -14.81200 -33.38100 1.000 11.84470 129 ARG C CA 1
ATOM 3162 C C . ARG C 1 129 ? -26.10700 -15.61300 -34.30900 1.000 11.09736 129 ARG C C 1
ATOM 3163 O O . ARG C 1 129 ? -25.88800 -15.57500 -35.54700 1.000 11.75856 129 ARG C O 1
ATOM 3171 N N . LEU C 1 130 ? -27.11200 -16.30300 -33.78700 1.000 10.51606 130 LEU C N 1
ATOM 3172 C CA . LEU C 1 130 ? -27.95500 -17.11900 -34.65000 1.000 10.85697 130 LEU C CA 1
ATOM 3173 C C . LEU C 1 130 ? -28.59400 -16.30700 -35.77700 1.000 10.92241 130 LEU C C 1
ATOM 3174 O O . LEU C 1 130 ? -28.57800 -16.79000 -36.93700 1.000 11.15105 130 LEU C O 1
ATOM 3179 N N . PRO C 1 131 ? -29.09300 -15.09200 -35.55300 1.000 9.65517 131 PRO C N 1
ATOM 3180 C CA . PRO C 1 131 ? -29.69100 -14.34600 -36.67000 1.000 10.44669 131 PRO C CA 1
ATOM 3181 C C . PRO C 1 131 ? -28.70200 -14.03200 -37.78200 1.000 11.13674 131 PRO C C 1
ATOM 3182 O O . PRO C 1 131 ? -29.13700 -13.80500 -38.92300 1.000 11.54697 131 PRO C O 1
ATOM 3186 N N . PHE C 1 132 ? -27.40100 -14.01900 -37.50900 1.000 10.85224 132 PHE C N 1
ATOM 3187 C CA . PHE C 1 132 ? -26.43300 -13.70700 -38.55900 1.000 10.38919 132 PHE C CA 1
ATOM 3188 C C . PHE C 1 132 ? -26.29700 -14.80200 -39.59400 1.000 10.73724 132 PHE C C 1
ATOM 3189 O O . PHE C 1 132 ? -25.70900 -14.54700 -40.67000 1.000 11.38101 132 PHE C O 1
ATOM 3197 N N . LEU C 1 133 ? -26.85500 -15.99700 -39.34900 1.000 11.14644 133 LEU C N 1
ATOM 3198 C CA . LEU C 1 133 ? -26.91900 -16.99500 -40.42700 1.000 11.38701 133 LEU C CA 1
ATOM 3199 C C . LEU C 1 133 ? -27.72200 -16.49400 -41.61900 1.000 11.18202 133 LEU C C 1
ATOM 3200 O O . LEU C 1 133 ? -27.60500 -17.06800 -42.71200 1.000 12.17944 133 LEU C O 1
ATOM 3205 N N . ALA C 1 134 ? -28.51700 -15.44300 -41.45800 1.000 10.66898 134 ALA C N 1
ATOM 3206 C CA . ALA C 1 134 ? -29.27200 -14.87200 -42.58500 1.000 10.48705 134 ALA C CA 1
ATOM 3207 C C . ALA C 1 134 ? -28.39100 -14.12000 -43.58300 1.000 13.67097 134 ALA C C 1
ATOM 3208 O O . ALA C 1 134 ? -28.87500 -13.81700 -44.68400 1.000 13.49587 134 ALA C O 1
ATOM 3210 N N . LEU C 1 135 ? -27.14100 -13.83700 -43.26800 1.000 11.49752 135 LEU C N 1
ATOM 3211 C CA . LEU C 1 135 ? -26.24000 -13.22300 -44.23400 1.000 11.60483 135 LEU C CA 1
ATOM 3212 C C . LEU C 1 135 ? -25.87900 -14.24100 -45.29000 1.000 12.81798 135 LEU C C 1
ATOM 3213 O O . LEU C 1 135 ? -25.68500 -15.41300 -44.99400 1.000 14.87038 135 LEU C O 1
ATOM 3218 N N . HIS C 1 136 ? -25.79000 -13.78900 -46.53900 1.000 11.89385 136 HIS C N 1
ATOM 3219 C CA . HIS C 1 136 ? -25.55800 -14.75200 -47.62800 1.000 12.46508 136 HIS C CA 1
ATOM 3220 C C . HIS C 1 136 ? -24.77600 -14.07800 -48.74600 1.000 13.91419 136 HIS C C 1
ATOM 3221 O O . HIS C 1 136 ? -25.02300 -12.90800 -49.04400 1.000 14.56713 136 HIS C O 1
ATOM 3228 N N . GLN C 1 137 ? -23.82900 -14.82600 -49.31100 1.000 14.27567 137 GLN C N 1
ATOM 3229 C CA . GLN C 1 137 ? -23.05900 -14.34400 -50.46700 1.000 16.89886 137 GLN C CA 1
ATOM 3230 C C . GLN C 1 137 ? -23.94400 -14.11000 -51.68900 1.000 16.43296 137 GLN C C 1
ATOM 3231 O O . GLN C 1 137 ? -24.88300 -14.86600 -51.95800 1.000 19.31800 137 GLN C O 1
ATOM 3237 N N . ALA C 1 138 ? -23.60400 -13.08400 -52.46000 1.000 15.86942 138 ALA C N 1
ATOM 3238 C CA . ALA C 1 138 ? -24.37500 -12.66800 -53.63000 1.000 15.43792 138 ALA C CA 1
ATOM 3239 C C . ALA C 1 138 ? -23.41400 -12.15900 -54.69000 1.000 15.32734 138 ALA C C 1
ATOM 3240 O O . ALA C 1 138 ? -22.23600 -11.97000 -54.42400 1.000 15.75794 138 ALA C O 1
ATOM 3242 N N . LEU C 1 139 ? -23.90800 -12.01500 -55.91600 1.000 14.07481 139 LEU C N 1
ATOM 3243 C CA . LEU C 1 139 ? -23.11300 -11.32400 -56.95300 1.000 14.33817 139 LEU C CA 1
ATOM 3244 C C . LEU C 1 139 ? -23.28600 -9.81700 -56.81000 1.000 13.30911 139 LEU C C 1
ATOM 3245 O O . LEU C 1 139 ? -24.41100 -9.33000 -56.88000 1.000 15.74332 139 LEU C O 1
ATOM 3250 N N . PRO C 1 140 ? -22.21900 -9.04400 -56.63200 1.000 14.20361 140 PRO C N 1
ATOM 3251 C CA . PRO C 1 140 ? -22.38800 -7.59500 -56.47300 1.000 14.52501 140 PRO C CA 1
ATOM 3252 C C . PRO C 1 140 ? -23.07400 -7.02100 -57.70600 1.000 18.74738 140 PRO C C 1
ATOM 3253 O O . PRO C 1 140 ? -22.74800 -7.38400 -58.83600 1.000 22.07588 140 PRO C O 1
ATOM 3257 N N . GLY C 1 141 ? -24.05300 -6.15100 -57.46500 1.000 20.59807 141 GLY C N 1
ATOM 3258 C CA . GLY C 1 141 ? -24.85300 -5.59400 -58.55800 1.000 24.66788 141 GLY C CA 1
ATOM 3259 C C . GLY C 1 141 ? -25.91500 -6.52300 -59.13500 1.000 26.09652 141 GLY C C 1
ATOM 3260 O O . GLY C 1 141 ? -26.50000 -6.22100 -60.18700 1.000 21.43360 141 GLY C O 1
ATOM 3261 N N . MET C 1 142 ? -26.18700 -7.65400 -58.50600 1.000 19.31575 142 MET C N 1
ATOM 3262 C CA . MET C 1 142 ? -27.23600 -8.56800 -58.96400 1.000 16.34522 142 MET C CA 1
ATOM 3263 C C . MET C 1 142 ? -28.16900 -8.76400 -57.76800 1.000 16.05297 142 MET C C 1
ATOM 3264 O O . MET C 1 142 ? -27.71800 -9.20800 -56.69700 1.000 15.65467 142 MET C O 1
ATOM 3269 N N . LYS C 1 143 ? -29.44500 -8.42900 -57.93300 1.000 15.88034 143 LYS C N 1
ATOM 3270 C CA . LYS C 1 143 ? -30.41700 -8.56000 -56.83700 1.000 14.65809 143 LYS C CA 1
ATOM 3271 C C . LYS C 1 143 ? -30.41100 -9.96300 -56.23400 1.000 15.41094 143 LYS C C 1
ATOM 3272 O O . LYS C 1 143 ? -30.47900 -10.96100 -56.94900 1.000 14.83447 143 LYS C O 1
ATOM 3278 N N . ALA C 1 144 ? -30.29700 -10.05600 -54.90800 1.000 13.98551 144 ALA C N 1
ATOM 3279 C CA . ALA C 1 144 ? -30.17500 -11.38800 -54.25800 1.000 15.82864 144 ALA C CA 1
ATOM 3280 C C . ALA C 1 144 ? -31.20700 -11.57300 -53.15100 1.000 15.71607 144 ALA C C 1
ATOM 3281 O O . ALA C 1 144 ? -31.09700 -12.53700 -52.40100 1.000 18.18766 144 ALA C O 1
ATOM 3283 N N A ASN C 1 145 ? -32.00500 -10.53600 -52.90300 0.551 16.28615 145 ASN C N 1
ATOM 3284 N N B ASN C 1 145 ? -32.00400 -10.53500 -52.90200 0.449 16.27783 145 ASN C N 1
ATOM 3285 C CA A ASN C 1 145 ? -33.01800 -10.60300 -51.82100 0.551 15.60287 145 ASN C CA 1
ATOM 3286 C CA B ASN C 1 145 ? -33.01800 -10.60300 -51.82100 0.449 15.89187 145 ASN C CA 1
ATOM 3287 C C A ASN C 1 145 ? -34.36000 -10.17000 -52.40300 0.551 16.08394 145 ASN C C 1
ATOM 3288 C C B ASN C 1 145 ? -34.36000 -10.16800 -52.40100 0.449 16.22165 145 ASN C C 1
ATOM 3289 O O A ASN C 1 145 ? -34.38300 -9.22600 -53.19300 0.551 17.67727 145 ASN C O 1
ATOM 3290 O O B ASN C 1 145 ? -34.38200 -9.22400 -53.19400 0.449 17.61563 145 ASN C O 1
ATOM 3299 N N . ASN C 1 146 ? -35.42500 -10.90100 -52.08300 1.000 13.99104 146 ASN C N 1
ATOM 3300 C CA . ASN C 1 146 ? -36.77200 -10.49800 -52.54200 1.000 15.11045 146 ASN C CA 1
ATOM 3301 C C . ASN C 1 146 ? -37.10700 -9.15500 -51.86000 1.000 22.82129 146 ASN C C 1
ATOM 3302 O O . ASN C 1 146 ? -37.87300 -8.41900 -52.47500 1.000 26.97001 146 ASN C O 1
ATOM 3307 N N . GLU D 1 5 ? 5.20900 -10.98100 -13.32700 1.000 47.45255 5 GLU D N 1
ATOM 3308 C CA . GLU D 1 5 ? 6.53500 -11.51800 -13.04300 1.000 47.76820 5 GLU D CA 1
ATOM 3309 C C . GLU D 1 5 ? 6.55900 -13.03300 -12.83100 1.000 48.22985 5 GLU D C 1
ATOM 3310 O O . GLU D 1 5 ? 7.59600 -13.67000 -13.03100 1.000 44.47271 5 GLU D O 1
ATOM 3316 N N . ILE D 1 6 ? 5.44000 -13.61700 -12.40900 1.000 42.51381 6 ILE D N 1
ATOM 3317 C CA . ILE D 1 6 ? 5.39800 -15.07000 -12.26200 1.000 36.46418 6 ILE D CA 1
ATOM 3318 C C . ILE D 1 6 ? 5.35300 -15.67900 -13.65500 1.000 27.87129 6 ILE D C 1
ATOM 3319 O O . ILE D 1 6 ? 4.36300 -15.52100 -14.37500 1.000 30.32281 6 ILE D O 1
ATOM 3324 N N . GLN D 1 7 ? 6.42500 -16.37500 -14.03400 1.000 27.32718 7 GLN D N 1
ATOM 3325 C CA . GLN D 1 7 ? 6.52600 -16.96100 -15.35900 1.000 24.82413 7 GLN D CA 1
ATOM 3326 C C . GLN D 1 7 ? 6.84800 -18.44600 -15.39200 1.000 25.49704 7 GLN D C 1
ATOM 3327 O O . GLN D 1 7 ? 6.76500 -19.03900 -16.46900 1.000 31.16889 7 GLN D O 1
ATOM 3333 N N . THR D 1 8 ? 7.20100 -19.07300 -14.27500 1.000 22.44828 8 THR D N 1
ATOM 3334 C CA . THR D 1 8 ? 7.44200 -20.50600 -14.24400 1.000 23.34479 8 THR D CA 1
ATOM 3335 C C . THR D 1 8 ? 6.57700 -21.17200 -13.18600 1.000 23.78660 8 THR D C 1
ATOM 3336 O O . THR D 1 8 ? 6.09800 -20.51200 -12.25400 1.000 23.57270 8 THR D O 1
ATOM 3340 N N . PRO D 1 9 ? 6.40400 -22.49900 -13.28000 1.000 27.17276 9 PRO D N 1
ATOM 3341 C CA . PRO D 1 9 ? 5.72100 -23.23000 -12.19500 1.000 32.64594 9 PRO D CA 1
ATOM 3342 C C . PRO D 1 9 ? 6.40000 -23.09600 -10.84500 1.000 31.26405 9 PRO D C 1
ATOM 3343 O O . PRO D 1 9 ? 5.70600 -23.02300 -9.82100 1.000 29.92741 9 PRO D O 1
ATOM 3347 N N . ASP D 1 10 ? 7.73700 -23.07800 -10.81200 1.000 29.13932 10 ASP D N 1
ATOM 3348 C CA . ASP D 1 10 ? 8.45100 -22.91200 -9.54500 1.000 32.46108 10 ASP D CA 1
ATOM 3349 C C . ASP D 1 10 ? 8.14600 -21.56500 -8.90600 1.000 28.77896 10 ASP D C 1
ATOM 3350 O O . ASP D 1 10 ? 7.90400 -21.48500 -7.69100 1.000 27.10955 10 ASP D O 1
ATOM 3355 N N . GLN D 1 11 ? 8.15500 -20.48900 -9.69500 1.000 22.55221 11 GLN D N 1
ATOM 3356 C CA . GLN D 1 11 ? 7.73200 -19.20100 -9.16400 1.000 24.09415 11 GLN D CA 1
ATOM 3357 C C . GLN D 1 11 ? 6.28700 -19.24800 -8.69300 1.000 25.19106 11 GLN D C 1
ATOM 3358 O O . GLN D 1 11 ? 5.95400 -18.66900 -7.65200 1.000 21.03484 11 GLN D O 1
ATOM 3364 N N . ALA D 1 12 ? 5.40800 -19.90100 -9.46500 1.000 20.60658 12 ALA D N 1
ATOM 3365 C CA . ALA D 1 12 ? 4.01000 -20.03900 -9.06300 1.000 18.57929 12 ALA D CA 1
ATOM 3366 C C . ALA D 1 12 ? 3.88100 -20.77800 -7.73100 1.000 20.93486 12 ALA D C 1
ATOM 3367 O O . ALA D 1 12 ? 3.19700 -20.30700 -6.81300 1.000 21.43576 12 ALA D O 1
ATOM 3369 N N . GLU D 1 13 ? 4.55600 -21.92500 -7.60300 1.000 21.07759 13 GLU D N 1
ATOM 3370 C CA . GLU D 1 13 ? 4.51000 -22.66700 -6.34200 1.000 26.98689 13 GLU D CA 1
ATOM 3371 C C . GLU D 1 13 ? 5.06600 -21.83800 -5.19200 1.000 25.26687 13 GLU D C 1
ATOM 3372 O O . GLU D 1 13 ? 4.49400 -21.84100 -4.08700 1.000 25.63165 13 GLU D O 1
ATOM 3378 N N . ALA D 1 14 ? 6.16300 -21.09800 -5.42000 1.000 24.15588 14 ALA D N 1
ATOM 3379 C CA . ALA D 1 14 ? 6.71300 -20.27500 -4.34000 1.000 22.62827 14 ALA D CA 1
ATOM 3380 C C . ALA D 1 14 ? 5.71700 -19.20800 -3.91000 1.000 25.04587 14 ALA D C 1
ATOM 3381 O O . ALA D 1 14 ? 5.56800 -18.91800 -2.71900 1.000 22.55894 14 ALA D O 1
ATOM 3383 N N . PHE D 1 15 ? 5.02800 -18.60300 -4.87100 1.000 19.78311 15 PHE D N 1
ATOM 3384 C CA . PHE D 1 15 ? 4.04600 -17.58600 -4.54700 1.000 19.52932 15 PHE D CA 1
ATOM 3385 C C . PHE D 1 15 ? 2.87300 -18.20200 -3.78100 1.000 19.76258 15 PHE D C 1
ATOM 3386 O O . PHE D 1 15 ? 2.43000 -17.64900 -2.77100 1.000 19.54565 15 PHE D O 1
ATOM 3394 N N . VAL D 1 16 ? 2.35500 -19.32400 -4.26500 1.000 18.82502 16 VAL D N 1
ATOM 3395 C CA . VAL D 1 16 ? 1.26300 -20.00900 -3.56400 1.000 18.26329 16 VAL D CA 1
ATOM 3396 C C . VAL D 1 16 ? 1.66500 -20.35000 -2.13000 1.000 18.46568 16 VAL D C 1
ATOM 3397 O O . VAL D 1 16 ? 0.87300 -20.17900 -1.19300 1.000 18.68014 16 VAL D O 1
ATOM 3401 N N . ALA D 1 17 ? 2.90400 -20.80200 -1.93500 1.000 18.82792 17 ALA D N 1
ATOM 3402 C CA . ALA D 1 17 ? 3.36500 -21.11100 -0.57900 1.000 20.28230 17 ALA D CA 1
ATOM 3403 C C . ALA D 1 17 ? 3.33400 -19.86200 0.28900 1.000 19.00062 17 ALA D C 1
ATOM 3404 O O . ALA D 1 17 ? 2.89300 -19.90800 1.44800 1.000 19.93524 17 ALA D O 1
ATOM 3406 N N . LYS D 1 18 ? 3.79700 -18.72700 -0.25000 1.000 18.96946 18 LYS D N 1
ATOM 3407 C CA . LYS D 1 18 ? 3.76800 -17.48100 0.49900 1.000 18.97282 18 LYS D CA 1
ATOM 3408 C C . LYS D 1 18 ? 2.33000 -17.08000 0.82000 1.000 17.10231 18 LYS D C 1
ATOM 3409 O O . LYS D 1 18 ? 2.03500 -16.61100 1.93200 1.000 17.86030 18 LYS D O 1
ATOM 3415 N N . VAL D 1 19 ? 1.42000 -17.26200 -0.15100 1.000 17.26167 19 VAL D N 1
ATOM 3416 C CA . VAL D 1 19 ? 0.01600 -16.89600 0.02900 1.000 15.46620 19 VAL D CA 1
ATOM 3417 C C . VAL D 1 19 ? -0.60600 -17.71400 1.15800 1.000 16.06806 19 VAL D C 1
ATOM 3418 O O . VAL D 1 19 ? -1.27500 -17.17500 2.03200 1.000 16.76442 19 VAL D O 1
ATOM 3422 N N . PHE D 1 20 ? -0.37000 -19.03300 1.14800 1.000 18.56226 20 PHE D N 1
ATOM 3423 C CA . PHE D 1 20 ? -0.95000 -19.87000 2.19900 1.000 15.63989 20 PHE D CA 1
ATOM 3424 C C . PHE D 1 20 ? -0.32600 -19.61400 3.55300 1.000 15.93049 20 PHE D C 1
ATOM 3425 O O . PHE D 1 20 ? -1.03800 -19.69300 4.55800 1.000 17.55783 20 PHE D O 1
ATOM 3433 N N . ASP D 1 21 ? 0.94700 -19.24500 3.61800 1.000 17.34039 21 ASP D N 1
ATOM 3434 C CA . ASP D 1 21 ? 1.47900 -18.82300 4.90100 1.000 17.69929 21 ASP D CA 1
ATOM 3435 C C . ASP D 1 21 ? 0.70900 -17.62400 5.43700 1.000 16.17978 21 ASP D C 1
ATOM 3436 O O . ASP D 1 21 ? 0.39300 -17.55900 6.62700 1.000 18.00998 21 ASP D O 1
ATOM 3441 N N . VAL D 1 22 ? 0.36200 -16.66600 4.56500 1.000 16.27835 22 VAL D N 1
ATOM 3442 C CA . VAL D 1 22 ? -0.43600 -15.52900 5.00700 1.000 16.28607 22 VAL D CA 1
ATOM 3443 C C . VAL D 1 22 ? -1.81700 -15.99600 5.46700 1.000 15.71166 22 VAL D C 1
ATOM 3444 O O . VAL D 1 22 ? -2.29500 -15.64200 6.55200 1.000 16.27819 22 VAL D O 1
ATOM 3448 N N . LEU D 1 23 ? -2.49900 -16.77000 4.61600 1.000 14.36137 23 LEU D N 1
ATOM 3449 C CA . LEU D 1 23 ? -3.86900 -17.19000 4.93200 1.000 15.05903 23 LEU D CA 1
ATOM 3450 C C . LEU D 1 23 ? -3.92000 -18.01200 6.22200 1.000 13.34077 23 LEU D C 1
ATOM 3451 O O . LEU D 1 23 ? -4.76300 -17.76500 7.09200 1.000 15.66009 23 LEU D O 1
ATOM 3456 N N . ASP D 1 24 ? -2.98500 -18.97700 6.36800 1.000 14.09797 24 ASP D N 1
ATOM 3457 C CA . ASP D 1 24 ? -2.98700 -19.85200 7.53600 1.000 15.30717 24 ASP D CA 1
ATOM 3458 C C . ASP D 1 24 ? -2.47700 -19.15700 8.79600 1.000 16.15739 24 ASP D C 1
ATOM 3459 O O . ASP D 1 24 ? -2.60600 -19.70700 9.89300 1.000 16.50063 24 ASP D O 1
ATOM 3464 N N . SER D 1 25 ? -1.95800 -17.93600 8.67600 1.000 16.41195 25 SER D N 1
ATOM 3465 C CA . SER D 1 25 ? -1.60300 -17.13200 9.84700 1.000 17.09337 25 SER D CA 1
ATOM 3466 C C . SER D 1 25 ? -2.81400 -16.42000 10.43800 1.000 17.72031 25 SER D C 1
ATOM 3467 O O . SER D 1 25 ? -2.79300 -16.02000 11.61800 1.000 19.77547 25 SER D O 1
ATOM 3470 N N . TYR D 1 26 ? -3.86600 -16.21400 9.64900 1.000 16.62682 26 TYR D N 1
ATOM 3471 C CA . TYR D 1 26 ? -5.04600 -15.44900 10.05800 1.000 17.52057 26 TYR D CA 1
ATOM 3472 C C . TYR D 1 26 ? -4.70800 -13.99000 10.41800 1.000 18.29967 26 TYR D C 1
ATOM 3473 O O . TYR D 1 26 ? -5.48300 -13.33900 11.11400 1.000 22.26140 26 TYR D O 1
ATOM 3482 N N . ASP D 1 27 ? -3.56700 -13.48400 9.93000 1.000 19.91288 27 ASP D N 1
ATOM 3483 C CA . ASP D 1 27 ? -3.18700 -12.08400 10.16400 1.000 21.57428 27 ASP D CA 1
ATOM 3484 C C . ASP D 1 27 ? -3.79700 -11.29900 9.01500 1.000 19.81235 27 ASP D C 1
ATOM 3485 O O . ASP D 1 27 ? -3.17600 -11.11800 7.97200 1.000 22.75816 27 ASP D O 1
ATOM 3490 N N . TYR D 1 28 ? -5.02800 -10.84300 9.21300 1.000 20.69225 28 TYR D N 1
ATOM 3491 C CA . TYR D 1 28 ? -5.74400 -10.14000 8.15400 1.000 21.35777 28 TYR D CA 1
ATOM 3492 C C . TYR D 1 28 ? -5.02600 -8.88300 7.67300 1.000 30.12957 28 TYR D C 1
ATOM 3493 O O . TYR D 1 28 ? -5.22300 -8.48400 6.51900 1.000 26.89444 28 TYR D O 1
ATOM 3502 N N . THR D 1 29 ? -4.17200 -8.26600 8.50100 1.000 29.85278 29 THR D N 1
ATOM 3503 C CA . THR D 1 29 ? -3.44900 -7.07100 8.05600 1.000 29.94630 29 THR D CA 1
ATOM 3504 C C . THR D 1 29 ? -2.47800 -7.35800 6.92600 1.000 36.82363 29 THR D C 1
ATOM 3505 O O . THR D 1 29 ? -2.05700 -6.42200 6.23600 1.000 34.37341 29 THR D O 1
ATOM 3509 N N . ARG D 1 30 ? -2.10000 -8.61300 6.72200 1.000 24.37238 30 ARG D N 1
ATOM 3510 C CA . ARG D 1 30 ? -1.19200 -8.95900 5.64500 1.000 24.67908 30 ARG D CA 1
ATOM 3511 C C . ARG D 1 30 ? -1.90400 -9.47800 4.40000 1.000 20.23090 30 ARG D C 1
ATOM 3512 O O . ARG D 1 30 ? -1.23500 -9.71800 3.39300 1.000 24.05660 30 ARG D O 1
ATOM 3520 N N . PHE D 1 31 ? -3.22100 -9.72200 4.48100 1.000 23.62005 31 PHE D N 1
ATOM 3521 C CA . PHE D 1 31 ? -3.92100 -10.35700 3.35800 1.000 20.73626 31 PHE D CA 1
ATOM 3522 C C . PHE D 1 31 ? -3.77900 -9.51700 2.09800 1.000 22.43440 31 PHE D C 1
ATOM 3523 O O . PHE D 1 31 ? -3.5250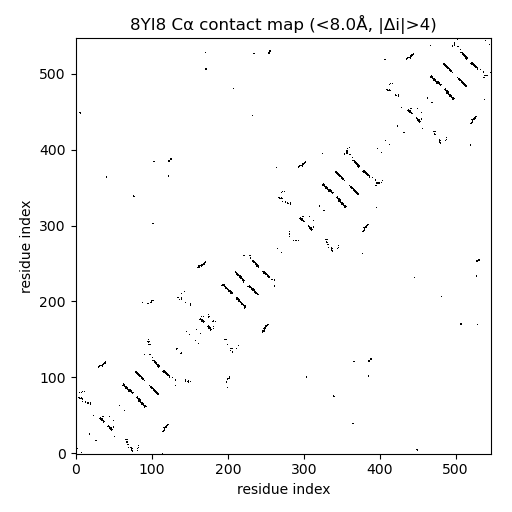0 -10.05100 1.01200 1.000 22.27971 31 PHE D O 1
ATOM 3531 N N . GLY D 1 32 ? -3.85100 -8.18600 2.24900 1.000 22.33471 32 GLY D N 1
ATOM 3532 C CA . GLY D 1 32 ? -3.74400 -7.27700 1.11800 1.000 25.50789 32 GLY D CA 1
ATOM 3533 C C . GLY D 1 32 ? -2.38800 -7.26500 0.44600 1.000 23.58349 32 GLY D C 1
ATOM 3534 O O . GLY D 1 32 ? -2.27400 -6.75900 -0.67600 1.000 28.50406 32 GLY D O 1
ATOM 3535 N N . GLU D 1 33 ? -1.35200 -7.81100 1.10600 1.000 26.49931 33 GLU D N 1
ATOM 3536 C CA . GLU D 1 33 ? -0.05700 -7.95900 0.45700 1.000 27.21799 33 GLU D CA 1
ATOM 3537 C C . GLU D 1 33 ? -0.12500 -8.88900 -0.74600 1.000 26.72803 33 GLU D C 1
ATOM 3538 O O . GLU D 1 33 ? 0.64500 -8.72700 -1.69400 1.000 29.92758 33 GLU D O 1
ATOM 3544 N N . VAL D 1 34 ? -1.00900 -9.88700 -0.71100 1.000 24.28485 34 VAL D N 1
ATOM 3545 C CA . VAL D 1 34 ? -1.05100 -10.91500 -1.74200 1.000 23.02963 34 VAL D CA 1
ATOM 3546 C C . VAL D 1 34 ? -2.40900 -11.04700 -2.41300 1.000 18.00768 34 VAL D C 1
ATOM 3547 O O . VAL D 1 34 ? -2.49300 -11.69400 -3.46400 1.000 22.04026 34 VAL D O 1
ATOM 3551 N N . LEU D 1 35 ? -3.47200 -10.47800 -1.84700 1.000 20.58899 35 LEU D N 1
ATOM 3552 C CA . LEU D 1 35 ? -4.80100 -10.55700 -2.43000 1.000 19.43786 35 LEU D CA 1
ATOM 3553 C C . LEU D 1 35 ? -5.24500 -9.17700 -2.90800 1.000 22.30525 35 LEU D C 1
ATOM 3554 O O . LEU D 1 35 ? -5.09300 -8.18500 -2.19000 1.000 21.95833 35 LEU D O 1
ATOM 3559 N N . SER D 1 36 ? -5.83400 -9.13800 -4.10300 1.000 19.72051 36 SER D N 1
ATOM 3560 C CA . SER D 1 36 ? -6.36000 -7.89100 -4.66100 1.000 20.73581 36 SER D CA 1
ATOM 3561 C C . SER D 1 36 ? -7.50400 -7.35600 -3.80300 1.000 20.34740 36 SER D C 1
ATOM 3562 O O . SER D 1 36 ? -8.30000 -8.11100 -3.21800 1.000 19.65491 36 SER D O 1
ATOM 3565 N N . THR D 1 37 ? -7.65800 -6.01700 -3.79500 1.000 22.72471 37 THR D N 1
ATOM 3566 C CA . THR D 1 37 ? -8.80600 -5.44000 -3.09800 1.000 21.04723 37 THR D CA 1
ATOM 3567 C C . THR D 1 37 ? -10.12800 -5.85900 -3.72400 1.000 20.66274 37 THR D C 1
ATOM 3568 O O . THR D 1 37 ? -11.14800 -5.85000 -3.04200 1.000 20.47442 37 THR D O 1
ATOM 3572 N N . ASP D 1 38 ? -10.13400 -6.18900 -5.01300 1.000 21.07067 38 ASP D N 1
ATOM 3573 C CA . ASP D 1 38 ? -11.32800 -6.64300 -5.70600 1.000 24.68107 38 ASP D CA 1
ATOM 3574 C C . ASP D 1 38 ? -11.35300 -8.16100 -5.86500 1.000 23.57263 38 ASP D C 1
ATOM 3575 O O . ASP D 1 38 ? -11.88800 -8.67200 -6.84800 1.000 23.49622 38 ASP D O 1
ATOM 3580 N N . LEU D 1 39 ? -10.77800 -8.88400 -4.89700 1.000 20.08907 39 LEU D N 1
ATOM 3581 C CA . LEU D 1 39 ? -10.65600 -10.34300 -5.00000 1.000 17.84468 39 LEU D CA 1
ATOM 3582 C C . LEU D 1 39 ? -12.00800 -10.98200 -5.25800 1.000 15.79114 39 LEU D C 1
ATOM 3583 O O . LEU D 1 39 ? -12.99900 -10.67800 -4.58400 1.000 17.26332 39 LEU D O 1
ATOM 3588 N N . LYS D 1 40 ? -12.03200 -11.90400 -6.22200 1.000 16.04522 40 LYS D N 1
ATOM 3589 C CA . LYS D 1 40 ? -13.19500 -12.74800 -6.46100 1.000 16.01974 40 LYS D CA 1
ATOM 3590 C C . LYS D 1 40 ? -12.86300 -14.14700 -5.94700 1.000 17.47804 40 LYS D C 1
ATOM 3591 O O . LYS D 1 40 ? -11.98700 -14.81900 -6.48900 1.000 17.08270 40 LYS D O 1
ATOM 3597 N N . TYR D 1 41 ? -13.52300 -14.55100 -4.85200 1.000 16.58650 41 TYR D N 1
ATOM 3598 C CA . TYR D 1 41 ? -13.28900 -15.84100 -4.21000 1.000 14.04013 41 TYR D CA 1
ATOM 3599 C C . TYR D 1 41 ? -14.50600 -16.74300 -4.32400 1.000 13.37428 41 TYR D C 1
ATOM 3600 O O . TYR D 1 41 ? -15.65000 -16.29700 -4.15600 1.000 14.48055 41 TYR D O 1
ATOM 3609 N N . GLU D 1 42 ? -14.25100 -18.02700 -4.61100 1.000 13.72496 42 GLU D N 1
ATOM 3610 C CA . GLU D 1 42 ? -15.30900 -19.02000 -4.46400 1.000 14.50491 42 GLU D CA 1
ATOM 3611 C C . GLU D 1 42 ? -14.71600 -20.24200 -3.77300 1.000 13.41080 42 GLU D C 1
ATOM 3612 O O . GLU D 1 42 ? -13.63300 -20.71900 -4.16300 1.000 15.22460 42 GLU D O 1
ATOM 3618 N N . GLY D 1 43 ? -15.44800 -20.73200 -2.76800 1.000 13.23421 43 GLY D N 1
ATOM 3619 C CA . GLY D 1 43 ? -15.08600 -21.98600 -2.12400 1.000 15.18482 43 GLY D CA 1
ATOM 3620 C C . GLY D 1 43 ? -16.34400 -22.77700 -1.85700 1.000 13.55294 43 GLY D C 1
ATOM 3621 O O . GLY D 1 43 ? -17.02800 -22.55000 -0.84300 1.000 14.73499 43 GLY D O 1
ATOM 3622 N N . GLY D 1 44 ? -16.70500 -23.65900 -2.77000 1.000 14.18773 44 GLY D N 1
ATOM 3623 C CA . GLY D 1 44 ? -17.98300 -24.31300 -2.61000 1.000 14.99827 44 GLY D CA 1
ATOM 3624 C C . GLY D 1 44 ? -19.11000 -23.31300 -2.76400 1.000 12.79799 44 GLY D C 1
ATOM 3625 O O . GLY D 1 44 ? -19.09400 -22.46000 -3.65800 1.000 15.16080 44 GLY D O 1
ATOM 3626 N N . LEU D 1 45 ? -20.07300 -23.39000 -1.85500 1.000 14.37500 45 LEU D N 1
ATOM 3627 C CA . LEU D 1 45 ? -21.19900 -22.44200 -1.81600 1.000 13.98209 45 LEU D CA 1
ATOM 3628 C C . LEU D 1 45 ? -20.84700 -21.11100 -1.18100 1.000 14.79472 45 LEU D C 1
ATOM 3629 O O . LEU D 1 45 ? -21.72800 -20.22900 -1.12600 1.000 21.11317 45 LEU D O 1
ATOM 3634 N N . GLN D 1 46 ? -19.63300 -20.93600 -0.68200 1.000 13.95052 46 GLN D N 1
ATOM 3635 C CA . GLN D 1 46 ? -19.18500 -19.63900 -0.17500 1.000 16.12945 46 GLN D CA 1
ATOM 3636 C C . GLN D 1 46 ? -18.60500 -18.85300 -1.34000 1.000 15.94391 46 GLN D C 1
ATOM 3637 O O . GLN D 1 46 ? -17.73600 -19.34300 -2.07300 1.000 16.34780 46 GLN D O 1
ATOM 3643 N N . LYS D 1 47 ? -19.05400 -17.62500 -1.50700 1.000 17.61440 47 LYS D N 1
ATOM 3644 C CA . LYS D 1 47 ? -18.62100 -16.84800 -2.66800 1.000 21.58721 47 LYS D CA 1
ATOM 3645 C C . LYS D 1 47 ? -18.59400 -15.37300 -2.27900 1.000 19.69155 47 LYS D C 1
ATOM 3646 O O . LYS D 1 47 ? -19.57300 -14.87000 -1.70500 1.000 23.75052 47 LYS D O 1
ATOM 3652 N N . THR D 1 48 ? -17.46900 -14.70500 -2.51000 1.000 17.15168 48 THR D N 1
ATOM 3653 C CA . THR D 1 48 ? -17.33400 -13.30900 -2.11200 1.000 19.42863 48 THR D CA 1
ATOM 3654 C C . THR D 1 48 ? -16.68000 -12.49200 -3.21300 1.000 19.22978 48 THR D C 1
ATOM 3655 O O . THR D 1 48 ? -15.90200 -12.99600 -4.02700 1.000 17.75862 48 THR D O 1
ATOM 3659 N N A SER D 1 49 ? -17.01400 -11.20400 -3.19700 0.459 19.58883 49 SER D N 1
ATOM 3660 N N B SER D 1 49 ? -17.00400 -11.20900 -3.23200 0.541 19.43712 49 SER D N 1
ATOM 3661 C CA A SER D 1 49 ? -16.38000 -10.19100 -4.02400 0.459 20.82597 49 SER D CA 1
ATOM 3662 C CA B SER D 1 49 ? -16.28000 -10.26500 -4.06800 0.541 20.62363 49 SER D CA 1
ATOM 3663 C C A SER D 1 49 ? -15.84700 -9.09100 -3.11800 0.459 18.55794 49 SER D C 1
ATOM 3664 C C B SER D 1 49 ? -15.85500 -9.09100 -3.20600 0.541 18.58074 49 SER D C 1
ATOM 3665 O O A SER D 1 49 ? -16.57600 -8.56800 -2.26900 0.459 22.40181 49 SER D O 1
ATOM 3666 O O B SER D 1 49 ? -16.66800 -8.52300 -2.47200 0.541 22.21305 49 SER D O 1
ATOM 3671 N N . GLY D 1 50 ? -14.58400 -8.74200 -3.30500 1.000 16.64706 50 GLY D N 1
ATOM 3672 C CA . GLY D 1 50 ? -13.97300 -7.74400 -2.45300 1.000 17.93751 50 GLY D CA 1
ATOM 3673 C C . GLY D 1 50 ? -13.18300 -8.36500 -1.31900 1.000 18.04489 50 GLY D C 1
ATOM 3674 O O . GLY D 1 50 ? -13.65100 -9.29200 -0.64200 1.000 19.21035 50 GLY D O 1
ATOM 3675 N N . LEU D 1 51 ? -12.01500 -7.79500 -1.06800 1.000 18.61275 51 LEU D N 1
ATOM 3676 C CA . LEU D 1 51 ? -11.15700 -8.30900 -0.00600 1.000 17.83694 51 LEU D CA 1
ATOM 3677 C C . LEU D 1 51 ? -11.83500 -8.23100 1.35100 1.000 21.01957 51 LEU D C 1
ATOM 3678 O O . LEU D 1 51 ? -11.72700 -9.15100 2.17500 1.000 18.29668 51 LEU D O 1
ATOM 3683 N N . ASP D 1 52 ? -12.53400 -7.13500 1.62500 1.000 21.55279 52 ASP D N 1
ATOM 3684 C CA . ASP D 1 52 ? -13.19200 -7.03100 2.92200 1.000 19.67993 52 ASP D CA 1
ATOM 3685 C C . ASP D 1 52 ? -14.20000 -8.15400 3.13500 1.000 19.91684 52 ASP D C 1
ATOM 3686 O O . ASP D 1 52 ? -14.32000 -8.71000 4.23300 1.000 21.47588 52 ASP D O 1
ATOM 3691 N N . ASN D 1 53 ? -14.96500 -8.48700 2.10300 1.000 20.64324 53 ASN D N 1
ATOM 3692 C CA . ASN D 1 53 ? -15.93500 -9.54700 2.24800 1.000 20.22056 53 ASN D CA 1
ATOM 3693 C C . ASN D 1 53 ? -15.25200 -10.91000 2.36900 1.000 18.58378 53 ASN D C 1
ATOM 3694 O O . ASN D 1 53 ? -15.74700 -11.76900 3.09300 1.000 19.63568 53 ASN D O 1
ATOM 3699 N N . PHE D 1 54 ? -14.13100 -11.10900 1.68400 1.000 17.14837 54 PHE D N 1
ATOM 3700 C CA . PHE D 1 54 ? -13.37900 -12.35200 1.88900 1.000 16.33518 54 PHE D CA 1
ATOM 3701 C C . PHE D 1 54 ? -12.93600 -12.48600 3.34200 1.000 18.80276 54 PHE D C 1
ATOM 3702 O O . PHE D 1 54 ? -13.14000 -13.53200 3.98200 1.000 17.83431 54 PHE D O 1
ATOM 3710 N N . ILE D 1 55 ? -12.33700 -11.42000 3.88700 1.000 18.36274 55 ILE D N 1
ATOM 3711 C CA . ILE D 1 55 ? -11.88900 -11.44200 5.27900 1.000 17.78357 55 ILE D CA 1
ATOM 3712 C C . ILE D 1 55 ? -13.04200 -11.72700 6.22500 1.000 18.26603 55 ILE D C 1
ATOM 3713 O O . ILE D 1 55 ? -12.89900 -12.50400 7.18200 1.000 20.19565 55 ILE D O 1
ATOM 3718 N N . ASN D 1 56 ? -14.21300 -11.13800 5.97800 1.000 19.01533 56 ASN D N 1
ATOM 3719 C CA . ASN D 1 56 ? -15.34700 -11.39600 6.85800 1.000 21.44218 56 ASN D CA 1
ATOM 3720 C C . ASN D 1 56 ? -15.78500 -12.85700 6.80400 1.000 21.50533 56 ASN D C 1
ATOM 3721 O O . ASN D 1 56 ? -16.20800 -13.42500 7.82400 1.000 22.97326 56 ASN D O 1
ATOM 3726 N N . ASP D 1 57 ? -15.68000 -13.49300 5.62300 1.000 19.86755 57 ASP D N 1
ATOM 3727 C CA . ASP D 1 57 ? -16.03400 -14.91000 5.50200 1.000 24.98910 57 ASP D CA 1
ATOM 3728 C C . ASP D 1 57 ? -15.06900 -15.78400 6.30300 1.000 19.05277 57 ASP D C 1
ATOM 3729 O O . ASP D 1 57 ? -15.49000 -16.69800 7.02000 1.000 20.21209 57 ASP D O 1
ATOM 3734 N N . ILE D 1 58 ? -13.78000 -15.47900 6.23300 1.000 18.39282 58 ILE D N 1
ATOM 3735 C CA . ILE D 1 58 ? -12.81800 -16.23200 7.03100 1.000 18.77030 58 ILE D CA 1
ATOM 3736 C C . ILE D 1 58 ? -13.05100 -16.00300 8.51700 1.000 19.53725 58 ILE D C 1
ATOM 3737 O O . ILE D 1 58 ? -13.00900 -16.94100 9.33000 1.000 19.63906 58 ILE D O 1
ATOM 3742 N N . LYS D 1 59 ? -13.27300 -14.74400 8.90900 1.000 19.11979 59 LYS D N 1
ATOM 3743 C CA . LYS D 1 59 ? -13.52900 -14.48000 10.32900 1.000 18.85903 59 LYS D CA 1
ATOM 3744 C C . LYS D 1 59 ? -14.73600 -15.26300 10.82000 1.000 18.73508 59 LYS D C 1
ATOM 3745 O O . LYS D 1 59 ? -14.69300 -15.86300 11.90200 1.000 21.38545 59 LYS D O 1
ATOM 3751 N N . ALA D 1 60 ? -15.79800 -15.32700 10.01900 1.000 23.40084 60 ALA D N 1
ATOM 3752 C CA . ALA D 1 60 ? -16.97000 -16.10400 10.41600 1.000 23.88673 60 ALA D CA 1
ATOM 3753 C C . ALA D 1 60 ? -16.62900 -17.57800 10.58500 1.000 23.34805 60 ALA D C 1
ATOM 3754 O O . ALA D 1 60 ? -17.14300 -18.23500 11.49700 1.000 25.69606 60 ALA D O 1
ATOM 3756 N N . SER D 1 61 ? -15.76900 -18.12100 9.72200 1.000 21.75518 61 SER D N 1
ATOM 3757 C CA . SER D 1 61 ? -15.35300 -19.51000 9.90200 1.000 21.87477 61 SER D CA 1
ATOM 3758 C C . SER D 1 61 ? -14.64000 -19.71300 11.23400 1.000 22.13571 61 SER D C 1
ATOM 3759 O O . SER D 1 61 ? -14.89400 -20.71100 11.93800 1.000 21.58941 61 SER D O 1
ATOM 3762 N N . THR D 1 62 ? -13.75600 -18.77900 11.60900 1.000 20.79953 62 THR D N 1
ATOM 3763 C CA . THR D 1 62 ? -13.01100 -18.91300 12.85600 1.000 20.71207 62 THR D CA 1
ATOM 3764 C C . THR D 1 62 ? -13.91600 -18.73700 14.05600 1.000 24.96224 62 THR D C 1
ATOM 3765 O O . THR D 1 62 ? -13.56500 -19.17400 15.15700 1.000 25.98259 62 THR D O 1
ATOM 3769 N N . GLN D 1 63 ? -15.06400 -18.08900 13.87100 1.000 25.23451 63 GLN D N 1
ATOM 3770 C CA . GLN D 1 63 ? -16.04300 -17.99200 14.94800 1.000 31.64499 63 GLN D CA 1
ATOM 3771 C C . GLN D 1 63 ? -16.84600 -19.27600 15.07500 1.000 23.68891 63 GLN D C 1
ATOM 3772 O O . GLN D 1 63 ? -17.20500 -19.67200 16.19300 1.000 27.12134 63 GLN D O 1
ATOM 3778 N N . ARG D 1 64 ? -17.12000 -19.95300 13.95600 1.000 21.60235 64 ARG D N 1
ATOM 3779 C CA . ARG D 1 64 ? -17.80600 -21.24000 13.97800 1.000 26.63022 64 ARG D CA 1
ATOM 3780 C C . ARG D 1 64 ? -16.90200 -22.38900 14.39800 1.000 32.94543 64 ARG D C 1
ATOM 3781 O O . ARG D 1 64 ? -17.40700 -23.45000 14.78900 1.000 29.19926 64 ARG D O 1
ATOM 3789 N N . MET D 1 65 ? -15.58700 -22.22400 14.27300 1.000 24.11552 65 MET D N 1
ATOM 3790 C CA . MET D 1 65 ? -14.60300 -23.26000 14.60000 1.000 20.45172 65 MET D CA 1
ATOM 3791 C C . MET D 1 65 ? -13.59700 -22.60400 15.53500 1.000 20.85653 65 MET D C 1
ATOM 3792 O O . MET D 1 65 ? -12.49400 -22.23400 15.13100 1.000 17.22410 65 MET D O 1
ATOM 3797 N N . PRO D 1 66 ? -13.95000 -22.42500 16.80000 1.000 23.17993 66 PRO D N 1
ATOM 3798 C CA . PRO D 1 66 ? -13.09000 -21.63100 17.68600 1.000 23.12649 66 PRO D CA 1
ATOM 3799 C C . PRO D 1 66 ? -11.71500 -22.26500 17.86000 1.000 16.04394 66 PRO D C 1
ATOM 3800 O O . PRO D 1 66 ? -11.58900 -23.48200 18.01800 1.000 19.31194 66 PRO D O 1
ATOM 3804 N N . GLY D 1 67 ? -10.68700 -21.44600 17.71200 1.000 16.59158 67 GLY D N 1
ATOM 3805 C CA . GLY D 1 67 ? -9.32400 -21.95100 17.74100 1.000 15.35419 67 GLY D CA 1
ATOM 3806 C C . GLY D 1 67 ? -8.88100 -22.67300 16.48700 1.000 12.61992 67 GLY D C 1
ATOM 3807 O O . GLY D 1 67 ? -7.89800 -23.40000 16.53900 1.000 13.35420 67 GLY D O 1
ATOM 3808 N N . LEU D 1 68 ? -9.52500 -22.42000 15.34000 1.000 13.36626 68 LEU D N 1
ATOM 3809 C CA . LEU D 1 68 ? -9.13200 -23.07400 14.09700 1.000 12.27930 68 LEU D CA 1
ATOM 3810 C C . LEU D 1 68 ? -7.64800 -22.86500 13.79800 1.000 13.26631 68 LEU D C 1
ATOM 3811 O O . LEU D 1 68 ? -7.12600 -21.73300 13.84700 1.000 14.07653 68 LEU D O 1
ATOM 3816 N N . GLN D 1 69 ? -6.96400 -23.95200 13.46300 1.000 11.70435 69 GLN D N 1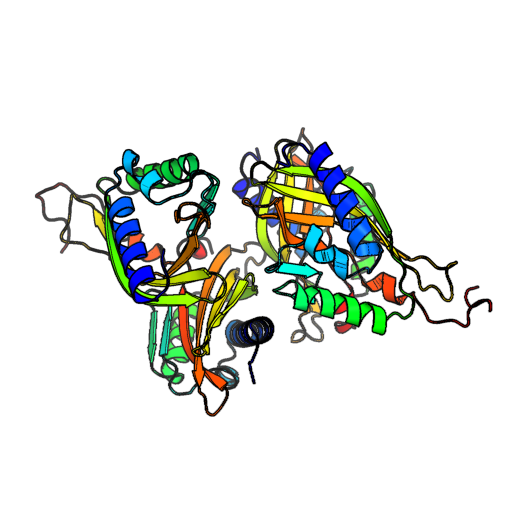
ATOM 3817 C CA . GLN D 1 69 ? -5.57700 -23.90700 13.02000 1.000 11.86954 69 GLN D CA 1
ATOM 3818 C C . GLN D 1 69 ? -5.49200 -24.71400 11.73900 1.000 13.32733 69 GLN D C 1
ATOM 3819 O O . GLN D 1 69 ? -6.03600 -25.82800 11.67400 1.000 13.06948 69 GLN D O 1
ATOM 3825 N N . THR D 1 70 ? -4.82500 -24.16900 10.72100 1.000 11.80041 70 THR D N 1
ATOM 3826 C CA . THR D 1 70 ? -4.81000 -24.82400 9.42000 1.000 11.19895 70 THR D CA 1
ATOM 3827 C C . THR D 1 70 ? -3.42000 -24.76400 8.81000 1.000 12.69504 70 THR D C 1
ATOM 3828 O O . THR D 1 70 ? -2.61800 -23.88000 9.14900 1.000 11.82897 70 THR D O 1
ATOM 3832 N N . SER D 1 71 ? -3.12000 -25.72400 7.93800 1.000 11.75467 71 SER D N 1
ATOM 3833 C CA . SER D 1 71 ? -1.90900 -25.65000 7.13300 1.000 11.48877 71 SER D CA 1
ATOM 3834 C C . SER D 1 71 ? -2.21800 -26.27600 5.80000 1.000 14.00697 71 SER D C 1
ATOM 3835 O O . SER D 1 71 ? -3.21500 -26.98200 5.64100 1.000 13.13209 71 SER D O 1
ATOM 3838 N N . HIS D 1 72 ? -1.32700 -26.04800 4.84200 1.000 13.34859 72 HIS D N 1
ATOM 3839 C CA . HIS D 1 72 ? -1.49700 -26.56200 3.48700 1.000 14.18553 72 HIS D CA 1
ATOM 3840 C C . HIS D 1 72 ? -0.16700 -27.04500 2.96600 1.000 17.67791 72 HIS D C 1
ATOM 3841 O O . HIS D 1 72 ? 0.86600 -26.40400 3.19500 1.000 19.06879 72 HIS D O 1
ATOM 3848 N N . SER D 1 73 ? -0.20900 -28.12900 2.22600 1.000 16.10853 73 SER D N 1
ATOM 3849 C CA . SER D 1 73 ? 0.93600 -28.62000 1.46900 1.000 16.35308 73 SER D CA 1
ATOM 3850 C C . SER D 1 73 ? 0.50600 -28.74500 0.00700 1.000 19.40881 73 SER D C 1
ATOM 3851 O O . SER D 1 73 ? -0.68900 -28.77900 -0.31600 1.000 18.43632 73 SER D O 1
ATOM 3854 N N . ARG D 1 74 ? 1.48100 -28.78700 -0.90600 1.000 16.23742 74 ARG D N 1
ATOM 3855 C CA . ARG D 1 74 ? 1.18500 -28.88500 -2.32600 1.000 17.65087 74 ARG D CA 1
ATOM 3856 C C . ARG D 1 74 ? 2.19200 -29.81600 -2.94000 1.000 20.48477 74 ARG D C 1
ATOM 3857 O O . ARG D 1 74 ? 3.36500 -29.78700 -2.55000 1.000 21.63239 74 ARG D O 1
ATOM 3865 N N . TYR D 1 75 ? 1.75800 -30.62000 -3.90400 1.000 15.80620 75 TYR D N 1
ATOM 3866 C CA . TYR D 1 75 ? 2.70400 -31.49400 -4.58300 1.000 21.06970 75 TYR D CA 1
ATOM 3867 C C . TYR D 1 75 ? 2.81600 -31.25900 -6.07100 1.000 19.22773 75 TYR D C 1
ATOM 3868 O O . TYR D 1 75 ? 3.76000 -31.78300 -6.67500 1.000 19.01688 75 TYR D O 1
ATOM 3877 N N . ARG D 1 76 ? 1.89000 -30.53800 -6.69900 1.000 18.48566 76 ARG D N 1
ATOM 3878 C CA . ARG D 1 76 ? 2.10300 -30.20600 -8.09700 1.000 19.56683 76 ARG D CA 1
ATOM 3879 C C . ARG D 1 76 ? 1.41900 -28.89400 -8.40000 1.000 20.22918 76 ARG D C 1
ATOM 3880 O O . ARG D 1 76 ? 0.34500 -28.59500 -7.87800 1.000 20.96146 76 ARG D O 1
ATOM 3888 N N . THR D 1 77 ? 2.05800 -28.11500 -9.23600 1.000 19.24031 77 THR D N 1
ATOM 3889 C CA . THR D 1 77 ? 1.54000 -26.82700 -9.63000 1.000 19.41377 77 THR D CA 1
ATOM 3890 C C . THR D 1 77 ? 1.78800 -26.68500 -11.12500 1.000 20.84322 77 THR D C 1
ATOM 3891 O O . THR D 1 77 ? 2.85600 -27.07400 -11.62000 1.000 22.92650 77 THR D O 1
ATOM 3895 N N . GLU D 1 78 ? 0.79700 -26.17600 -11.85600 1.000 17.93562 78 GLU D N 1
ATOM 3896 C CA . GLU D 1 78 ? 0.97600 -25.78300 -13.24800 1.000 17.38630 78 GLU D CA 1
ATOM 3897 C C . GLU D 1 78 ? 0.66900 -24.30200 -13.37600 1.000 19.39517 78 GLU D C 1
ATOM 3898 O O . GLU D 1 78 ? -0.19900 -23.76800 -12.68400 1.000 17.39192 78 GLU D O 1
ATOM 3904 N N . LEU D 1 79 ? 1.41100 -23.62700 -14.25400 1.000 19.06884 79 LEU D N 1
ATOM 3905 C CA . LEU D 1 79 ? 1.11800 -22.26600 -14.67300 1.000 19.70949 79 LEU D CA 1
ATOM 3906 C C . LEU D 1 79 ? 0.80900 -22.35900 -16.15900 1.000 18.72905 79 LEU D C 1
ATOM 3907 O O . LEU D 1 79 ? 1.66600 -22.77100 -16.95200 1.000 20.69924 79 LEU D O 1
ATOM 3912 N N . THR D 1 80 ? -0.39700 -21.97700 -16.55200 1.000 16.04562 80 THR D N 1
ATOM 3913 C CA . THR D 1 80 ? -0.75100 -22.17800 -17.95000 1.000 17.21463 80 THR D CA 1
ATOM 3914 C C . THR D 1 80 ? -0.45400 -20.94800 -18.82600 1.000 18.19427 80 THR D C 1
ATOM 3915 O O . THR D 1 80 ? -0.20000 -19.84300 -18.33800 1.000 19.83149 80 THR D O 1
ATOM 3919 N N . ALA D 1 81 ? -0.59900 -21.15200 -20.14100 1.000 18.51133 81 ALA D N 1
ATOM 3920 C CA . ALA D 1 81 ? -0.38900 -20.05400 -21.09300 1.000 20.67865 81 ALA D CA 1
ATOM 3921 C C . ALA D 1 81 ? -1.39600 -18.92200 -20.89700 1.000 24.26518 81 ALA D C 1
ATOM 3922 O O . ALA D 1 81 ? -1.09200 -17.76100 -21.20800 1.000 33.63270 81 ALA D O 1
ATOM 3924 N N . GLU D 1 82 ? -2.57700 -19.22900 -20.35700 1.000 25.89319 82 GLU D N 1
ATOM 3925 C CA . GLU D 1 82 ? -3.59100 -18.23300 -20.00100 1.000 30.36252 82 GLU D CA 1
ATOM 3926 C C . GLU D 1 82 ? -3.23300 -17.45900 -18.73800 1.000 23.12073 82 GLU D C 1
ATOM 3927 O O . GLU D 1 82 ? -3.94200 -16.50600 -18.38700 1.000 26.70833 82 GLU D O 1
ATOM 3933 N N . GLY D 1 83 ? -2.16300 -17.83900 -18.04600 1.000 19.18395 83 GLY D N 1
ATOM 3934 C CA . GLY D 1 83 ? -1.84300 -17.24200 -16.76800 1.000 19.58720 83 GLY D CA 1
ATOM 3935 C C . GLY D 1 83 ? -2.50300 -17.88200 -15.55800 1.000 19.84050 83 GLY D C 1
ATOM 3936 O O . GLY D 1 83 ? -2.35700 -17.36500 -14.44500 1.000 20.96146 83 GLY D O 1
ATOM 3937 N N . THR D 1 84 ? -3.20700 -18.99200 -15.71700 1.000 16.53266 84 THR D N 1
ATOM 3938 C CA . THR D 1 84 ? -3.86400 -19.60200 -14.57000 1.000 17.36784 84 THR D CA 1
ATOM 3939 C C . THR D 1 84 ? -2.85800 -20.43800 -13.77500 1.000 15.85775 84 THR D C 1
ATOM 3940 O O . THR D 1 84 ? -2.04300 -21.16600 -14.34500 1.000 15.69072 84 THR D O 1
ATOM 3944 N N . ILE D 1 85 ? -2.92000 -20.34400 -12.45000 1.000 15.50375 85 ILE D N 1
ATOM 3945 C CA . ILE D 1 85 ? -2.18800 -21.26500 -11.58400 1.000 14.39608 85 ILE D CA 1
ATOM 3946 C C . ILE D 1 85 ? -3.17600 -22.32000 -11.09800 1.000 15.42202 85 ILE D C 1
ATOM 3947 O O . ILE D 1 85 ? -4.21400 -21.98400 -10.49600 1.000 15.24724 85 ILE D O 1
ATOM 3952 N N . TYR D 1 86 ? -2.85400 -23.58800 -11.33000 1.000 13.53875 86 TYR D N 1
ATOM 3953 C CA . TYR D 1 86 ? -3.55300 -24.71100 -10.70000 1.000 12.78794 86 TYR D CA 1
ATOM 3954 C C . TYR D 1 86 ? -2.58600 -25.38300 -9.73700 1.000 15.56322 86 TYR D C 1
ATOM 3955 O O . TYR D 1 86 ? -1.49000 -25.79600 -10.14300 1.000 16.75073 86 TYR D O 1
ATOM 3964 N N . SER D 1 87 ? -2.98400 -25.52800 -8.47000 1.000 13.29141 87 SER D N 1
ATOM 3965 C CA . SER D 1 87 ? -2.09600 -26.07400 -7.45900 1.000 14.97981 87 SER D CA 1
ATOM 3966 C C . SER D 1 87 ? -2.83800 -27.13600 -6.65600 1.000 12.99573 87 SER D C 1
ATOM 3967 O O . SER D 1 87 ? -3.80200 -26.80300 -5.96200 1.000 14.11994 87 SER D O 1
ATOM 3970 N N . GLU D 1 88 ? -2.38000 -28.37800 -6.72500 1.000 13.19390 88 GLU D N 1
ATOM 3971 C CA . GLU D 1 88 ? -3.00300 -29.49600 -6.00800 1.000 12.81490 88 GLU D CA 1
ATOM 3972 C C . GLU D 1 88 ? -2.16100 -29.84100 -4.79400 1.000 15.17696 88 GLU D C 1
ATOM 3973 O O . GLU D 1 88 ? -0.92400 -29.85400 -4.85400 1.000 14.81441 88 GLU D O 1
ATOM 3979 N N . GLY D 1 89 ? -2.83800 -30.13600 -3.69800 1.000 14.02718 89 GLY D N 1
ATOM 3980 C CA . GLY D 1 89 ? -2.17100 -30.43500 -2.44700 1.000 12.95898 89 GLY D CA 1
ATOM 3981 C C . GLY D 1 89 ? -3.17100 -30.95500 -1.44100 1.000 12.23721 89 GLY D C 1
ATOM 3982 O O . GLY D 1 89 ? -4.12700 -31.65400 -1.80400 1.000 13.00712 89 GLY D O 1
ATOM 3983 N N . HIS D 1 90 ? -2.92800 -30.66200 -0.16300 1.000 12.83404 90 HIS D N 1
ATOM 3984 C CA . HIS D 1 90 ? -3.79800 -31.10800 0.90700 1.000 12.87144 90 HIS D CA 1
ATOM 3985 C C . HIS D 1 90 ? -4.02900 -29.96800 1.86700 1.000 12.54630 90 HIS D C 1
ATOM 3986 O O . HIS D 1 90 ? -3.17200 -29.09000 2.03500 1.000 14.46992 90 HIS D O 1
ATOM 3993 N N . SER D 1 91 ? -5.19100 -30.01200 2.52100 1.000 11.26954 91 SER D N 1
ATOM 3994 C CA . SER D 1 91 ? -5.57300 -29.02300 3.51400 1.000 11.66958 91 SER D CA 1
ATOM 3995 C C . SER D 1 91 ? -5.76100 -29.74800 4.83600 1.000 11.98155 91 SER D C 1
ATOM 3996 O O . SER D 1 91 ? -6.49100 -30.75000 4.90300 1.000 12.04621 91 SER D O 1
ATOM 3999 N N . ASN D 1 92 ? -5.08500 -29.24700 5.88400 1.000 11.13353 92 ASN D N 1
ATOM 4000 C CA . ASN D 1 92 ? -5.13600 -29.81900 7.22600 1.000 12.14625 92 ASN D CA 1
ATOM 4001 C C . ASN D 1 92 ? -5.76500 -28.82600 8.19000 1.000 11.26402 92 ASN D C 1
ATOM 4002 O O . ASN D 1 92 ? -5.47700 -27.62600 8.12500 1.000 12.23671 92 ASN D O 1
ATOM 4007 N N . ALA D 1 93 ? -6.58700 -29.32100 9.12100 1.000 11.03907 93 ALA D N 1
ATOM 4008 C CA . ALA D 1 93 ? -7.17300 -28.43300 10.10400 1.000 10.75112 93 ALA D CA 1
ATOM 4009 C C . ALA D 1 93 ? -7.35800 -29.11100 11.44100 1.000 10.11915 93 ALA D C 1
ATOM 4010 O O . ALA D 1 93 ? -7.62600 -30.31600 11.52400 1.000 11.35084 93 ALA D O 1
ATOM 4012 N N A SER D 1 94 ? -7.22200 -28.29800 12.49300 0.769 10.37686 94 SER D N 1
ATOM 4013 N N B SER D 1 94 ? -7.26200 -28.30200 12.49200 0.231 10.41638 94 SER D N 1
ATOM 4014 C CA A SER D 1 94 ? -7.50900 -28.71300 13.86100 0.769 10.32512 94 SER D CA 1
ATOM 4015 C CA B SER D 1 94 ? -7.54100 -28.74200 13.84900 0.231 10.35446 94 SER D CA 1
ATOM 4016 C C A SER D 1 94 ? -8.14400 -27.55000 14.59400 0.769 12.04671 94 SER D C 1
ATOM 4017 C C B SER D 1 94 ? -8.11300 -27.55600 14.60600 0.231 11.98071 94 SER D C 1
ATOM 4018 O O A SER D 1 94 ? -8.15800 -26.41500 14.11700 0.769 11.92900 94 SER D O 1
ATOM 4019 O O B SER D 1 94 ? -8.08500 -26.41900 14.13200 0.231 11.89190 94 SER D O 1
ATOM 4024 N N . LEU D 1 95 ? -8.62000 -27.82700 15.80300 1.000 11.39767 95 LEU D N 1
ATOM 4025 C CA . LEU D 1 95 ? -8.95500 -26.78600 16.75800 1.000 11.65735 95 LEU D CA 1
ATOM 4026 C C . LEU D 1 95 ? -7.88900 -26.80300 17.84000 1.000 11.91315 95 LEU D C 1
ATOM 4027 O O . LEU D 1 95 ? -7.52000 -27.86800 18.35100 1.000 13.01774 95 LEU D O 1
ATOM 4032 N N . GLU D 1 96 ? -7.46000 -25.60100 18.22400 1.000 12.64202 96 GLU D N 1
ATOM 4033 C CA . GLU D 1 96 ? -6.38300 -25.44500 19.17800 1.000 12.52122 96 GLU D CA 1
ATOM 4034 C C . GLU D 1 96 ? -6.65800 -26.14500 20.50600 1.000 13.87094 96 GLU D C 1
ATOM 4035 O O . GLU D 1 96 ? -5.70000 -26.58400 21.15300 1.000 13.48912 96 GLU D O 1
ATOM 4041 N N . SER D 1 97 ? -7.92500 -26.24700 20.92900 1.000 11.72767 97 SER D N 1
ATOM 4042 C CA . SER D 1 97 ? -8.23700 -26.89700 22.19900 1.000 12.73746 97 SER D CA 1
ATOM 4043 C C . SER D 1 97 ? -8.03200 -28.40600 22.17600 1.000 12.52211 97 SER D C 1
ATOM 4044 O O . SER D 1 97 ? -7.96900 -29.02300 23.24800 1.000 15.02881 97 SER D O 1
ATOM 4047 N N . ASN D 1 98 ? -7.92900 -29.04200 21.00500 1.000 12.80597 98 ASN D N 1
ATOM 4048 C CA . ASN D 1 98 ? -7.59300 -30.46800 20.92800 1.000 13.98466 98 ASN D CA 1
ATOM 4049 C C . ASN D 1 98 ? -6.74600 -30.74600 19.71700 1.000 11.03931 98 ASN D C 1
ATOM 4050 O O . ASN D 1 98 ? -7.21500 -31.26400 18.68200 1.000 11.89454 98 ASN D O 1
ATOM 4055 N N . PRO D 1 99 ? -5.46300 -30.39600 19.79300 1.000 12.13124 99 PRO D N 1
ATOM 4056 C CA . PRO D 1 99 ? -4.64000 -30.40400 18.58400 1.000 14.56606 99 PRO D CA 1
ATOM 4057 C C . PRO D 1 99 ? -4.17400 -31.78300 18.17000 1.000 12.58551 99 PRO D C 1
ATOM 4058 O O . PRO D 1 99 ? -3.59600 -31.91900 17.08000 1.000 15.38054 99 PRO D O 1
ATOM 4062 N N . GLY D 1 100 ? -4.50600 -32.80900 18.93600 1.000 13.93386 100 GLY D N 1
ATOM 4063 C CA . GLY D 1 100 ? -4.21200 -34.15100 18.49900 1.000 15.64545 100 GLY D CA 1
ATOM 4064 C C . GLY D 1 100 ? -5.15100 -34.64700 17.41000 1.000 14.22597 100 GLY D C 1
ATOM 4065 O O . GLY D 1 100 ? -4.84500 -35.65300 16.77300 1.000 19.22662 100 GLY D O 1
ATOM 4066 N N . LYS D 1 101 ? -6.26600 -33.98000 17.18800 1.000 11.60836 101 LYS D N 1
ATOM 4067 C CA . LYS D 1 101 ? -7.18700 -34.35600 16.11500 1.000 12.24772 101 LYS D CA 1
ATOM 4068 C C . LYS D 1 101 ? -6.94000 -33.43900 14.92900 1.000 10.96346 101 LYS D C 1
ATOM 4069 O O . LYS D 1 101 ? -7.13200 -32.21500 15.01600 1.000 12.56585 101 LYS D O 1
ATOM 4075 N N . VAL D 1 102 ? -6.58300 -34.01900 13.80100 1.000 11.27161 102 VAL D N 1
ATOM 4076 C CA . VAL D 1 102 ? -6.34000 -33.27200 12.57100 1.000 11.61715 102 VAL D CA 1
ATOM 4077 C C . VAL D 1 102 ? -7.17500 -33.91200 11.47500 1.000 12.87048 102 VAL D C 1
ATOM 4078 O O . VAL D 1 102 ? -7.18200 -35.14700 11.32700 1.000 14.06273 102 VAL D O 1
ATOM 4082 N N . VAL D 1 103 ? -7.88700 -33.09200 10.72100 1.000 10.73880 103 VAL D N 1
ATOM 4083 C CA . VAL D 1 103 ? -8.60100 -33.53300 9.52200 1.000 10.92827 103 VAL D CA 1
ATOM 4084 C C . VAL D 1 103 ? -7.77500 -33.08400 8.32000 1.000 11.43537 103 VAL D C 1
ATOM 4085 O O . VAL D 1 103 ? -7.35600 -31.91500 8.24200 1.000 11.43134 103 VAL D O 1
ATOM 4089 N N . THR D 1 104 ? -7.55500 -33.99200 7.37000 1.000 10.89400 104 THR D N 1
ATOM 4090 C CA . THR D 1 104 ? -6.80100 -33.68100 6.15100 1.000 10.73327 104 THR D CA 1
ATOM 4091 C C . THR D 1 104 ? -7.59300 -34.15100 4.93800 1.000 12.09918 104 THR D C 1
ATOM 4092 O O . THR D 1 104 ? -8.04900 -35.30400 4.87800 1.000 12.60797 104 THR D O 1
ATOM 4096 N N . VAL D 1 105 ? -7.75500 -33.27100 3.95900 1.000 11.00267 105 VAL D N 1
ATOM 4097 C CA . VAL D 1 105 ? -8.38300 -33.66000 2.69300 1.000 11.34842 105 VAL D CA 1
ATOM 4098 C C . VAL D 1 105 ? -7.54000 -33.15100 1.53300 1.000 10.75208 105 VAL D C 1
ATOM 4099 O O . VAL D 1 105 ? -6.82400 -32.15100 1.65100 1.000 11.44370 105 VAL D O 1
ATOM 4103 N N . PRO D 1 106 ? -7.68400 -33.76500 0.35600 1.000 10.93700 106 PRO D N 1
ATOM 4104 C CA . PRO D 1 106 ? -7.09600 -33.15700 -0.85600 1.000 11.56114 106 PRO D CA 1
ATOM 4105 C C . PRO D 1 106 ? -7.72000 -31.80400 -1.16400 1.000 10.62559 106 PRO D C 1
ATOM 4106 O O . PRO D 1 106 ? -8.88300 -31.55100 -0.85600 1.000 11.22756 106 PRO D O 1
ATOM 4110 N N A MET D 1 107 ? -6.95700 -30.92200 -1.81500 0.580 10.09734 107 MET D N 1
ATOM 4111 N N B MET D 1 107 ? -6.95500 -30.93700 -1.81400 0.420 10.17423 107 MET D N 1
ATOM 4112 C CA A MET D 1 107 ? -7.44000 -29.58800 -2.16700 0.580 10.92362 107 MET D CA 1
ATOM 4113 C CA B MET D 1 107 ? -7.49300 -29.65600 -2.24100 0.420 11.01601 107 MET D CA 1
ATOM 4114 C C A MET D 1 107 ? -6.78100 -29.13700 -3.46800 0.580 11.06077 107 MET D C 1
ATOM 4115 C C B MET D 1 107 ? -6.84900 -29.27300 -3.56400 0.420 10.69368 107 MET D C 1
ATOM 4116 O O A MET D 1 107 ? -5.62400 -29.47400 -3.74300 0.580 12.38864 107 MET D O 1
ATOM 4117 O O B MET D 1 107 ? -5.77300 -29.76700 -3.93200 0.420 11.82851 107 MET D O 1
ATOM 4126 N N . ILE D 1 108 ? -7.52200 -28.36700 -4.26800 1.000 10.72777 108 ILE D N 1
ATOM 4127 C CA . ILE D 1 108 ? -6.94100 -27.69300 -5.42800 1.000 11.21873 108 ILE D CA 1
ATOM 4128 C C . ILE D 1 108 ? -7.30800 -26.23100 -5.36100 1.000 12.21674 108 ILE D C 1
ATOM 4129 O O . ILE D 1 108 ? -8.43100 -25.88300 -4.98800 1.000 12.71727 108 ILE D O 1
ATOM 4134 N N . GLY D 1 109 ? -6.33200 -25.36700 -5.66100 1.000 12.99649 109 GLY D N 1
ATOM 4135 C CA . GLY D 1 109 ? -6.56600 -23.93700 -5.80200 1.000 13.19877 109 GLY D CA 1
ATOM 4136 C C . GLY D 1 109 ? -6.37200 -23.53300 -7.25600 1.000 13.06058 109 GLY D C 1
ATOM 4137 O O . GLY D 1 109 ? -5.46000 -24.02600 -7.93300 1.000 14.04838 109 GLY D O 1
ATOM 4138 N N . VAL D 1 110 ? -7.26600 -22.67500 -7.72100 1.000 13.48074 110 VAL D N 1
ATOM 4139 C CA . VAL D 1 110 ? -7.20400 -22.07900 -9.04600 1.000 12.65550 110 VAL D CA 1
ATOM 4140 C C . VAL D 1 110 ? -7.04900 -20.58700 -8.82300 1.000 12.43143 110 VAL D C 1
ATOM 4141 O O . VAL D 1 110 ? -7.86200 -19.96300 -8.14000 1.000 14.42649 110 VAL D O 1
ATOM 4145 N N . PHE D 1 111 ? -6.01000 -20.00200 -9.41900 1.000 14.87456 111 PHE D N 1
ATOM 4146 C CA . PHE D 1 111 ? -5.66600 -18.61200 -9.14600 1.000 14.17624 111 PHE D CA 1
ATOM 4147 C C . PHE D 1 111 ? -5.44000 -17.85500 -10.43800 1.000 17.42977 111 PHE D C 1
ATOM 4148 O O . PHE D 1 111 ? -4.83000 -18.38800 -11.37100 1.000 16.00138 111 PHE D O 1
ATOM 4156 N N . LYS D 1 112 ? -5.87600 -16.59500 -10.45900 1.000 16.53428 112 LYS D N 1
ATOM 4157 C CA . LYS D 1 112 ? -5.51000 -15.68000 -11.53900 1.000 18.72173 112 LYS D CA 1
ATOM 4158 C C . LYS D 1 112 ? -4.97500 -14.43500 -10.88200 1.000 21.44306 112 LYS D C 1
ATOM 4159 O O . LYS D 1 112 ? -5.50400 -14.00900 -9.85700 1.000 22.64218 112 LYS D O 1
ATOM 4165 N N . LEU D 1 113 ? -3.93900 -13.84800 -11.48000 1.000 19.70014 113 LEU D N 1
ATOM 4166 C CA . LEU D 1 113 ? -3.25100 -12.72600 -10.87800 1.000 21.96281 113 LEU D CA 1
ATOM 4167 C C . LEU D 1 113 ? -3.59900 -11.44200 -11.61700 1.000 21.74177 113 LEU D C 1
ATOM 4168 O O . LEU D 1 113 ? -3.88800 -11.44800 -12.82100 1.000 25.98286 113 LEU D O 1
ATOM 4173 N N . ASP D 1 114 ? -3.55600 -10.35400 -10.87600 1.000 25.48715 114 ASP D N 1
ATOM 4174 C CA . ASP D 1 114 ? -3.70000 -9.03300 -11.46300 1.000 31.22620 114 ASP D CA 1
ATOM 4175 C C . ASP D 1 114 ? -2.47500 -8.72600 -12.31700 1.000 33.98528 114 ASP D C 1
ATOM 4176 O O . ASP D 1 114 ? -1.34400 -8.77300 -11.82400 1.000 31.17420 114 ASP D O 1
ATOM 4181 N N . SER D 1 115 ? -2.69900 -8.39000 -13.59100 1.000 35.15765 115 SER D N 1
ATOM 4182 C CA . SER D 1 115 ? -1.58300 -8.13700 -14.49800 1.000 46.62228 115 SER D CA 1
ATOM 4183 C C . SER D 1 115 ? -0.72600 -6.97600 -14.01900 1.000 48.99146 115 SER D C 1
ATOM 4184 O O . SER D 1 115 ? 0.49500 -6.97700 -14.22000 1.000 55.14065 115 SER D O 1
ATOM 4187 N N . GLU D 1 116 ? -1.33500 -5.99200 -13.36300 1.000 34.01311 116 GLU D N 1
ATOM 4188 C CA . GLU D 1 116 ? -0.61300 -4.77000 -13.04300 1.000 40.36751 116 GLU D CA 1
ATOM 4189 C C . GLU D 1 116 ? 0.21200 -4.89600 -11.76900 1.000 47.57868 116 GLU D C 1
ATOM 4190 O O . GLU D 1 116 ? 1.22000 -4.19800 -11.62200 1.000 48.95598 116 GLU D O 1
ATOM 4196 N N . ASP D 1 117 ? -0.17900 -5.76600 -10.83400 1.000 33.41812 117 ASP D N 1
ATOM 4197 C CA . ASP D 1 117 ? 0.56800 -5.84900 -9.58700 1.000 28.99711 117 ASP D CA 1
ATOM 4198 C C . ASP D 1 117 ? 0.82900 -7.26300 -9.07400 1.000 29.42963 117 ASP D C 1
ATOM 4199 O O . ASP D 1 117 ? 1.49900 -7.41700 -8.04600 1.000 34.74222 117 ASP D O 1
ATOM 4204 N N . GLY D 1 118 ? 0.34600 -8.28900 -9.76000 1.000 29.23078 118 GLY D N 1
ATOM 4205 C CA . GLY D 1 118 ? 0.68500 -9.64200 -9.40500 1.000 32.13008 118 GLY D CA 1
ATOM 4206 C C . GLY D 1 118 ? -0.04200 -10.21600 -8.20800 1.000 29.55098 118 GLY D C 1
ATOM 4207 O O . GLY D 1 118 ? 0.19400 -11.38000 -7.88400 1.000 30.32581 118 GLY D O 1
ATOM 4208 N N . LYS D 1 119 ? -0.90900 -9.45000 -7.54900 1.000 21.22745 119 LYS D N 1
ATOM 4209 C CA . LYS D 1 119 ? -1.70700 -9.99500 -6.45100 1.000 22.75112 119 LYS D CA 1
ATOM 4210 C C . LYS D 1 119 ? -2.80400 -10.90100 -7.00100 1.000 23.55119 119 LYS D C 1
ATOM 4211 O O . LYS D 1 119 ? -3.21300 -10.80700 -8.16200 1.000 22.75978 119 LYS D O 1
ATOM 4217 N N . ILE D 1 120 ? -3.27900 -11.80200 -6.14600 1.000 21.37290 120 ILE D N 1
ATOM 4218 C CA . ILE D 1 120 ? -4.32000 -12.74000 -6.56200 1.000 18.95826 120 ILE D CA 1
ATOM 4219 C C . ILE D 1 120 ? -5.62700 -11.98200 -6.75100 1.000 16.71811 120 ILE D C 1
ATOM 4220 O O . ILE D 1 120 ? -6.14000 -11.36700 -5.81200 1.000 19.03733 120 ILE D O 1
ATOM 4225 N N . LYS D 1 121 ? -6.19300 -12.03000 -7.96000 1.000 18.61523 121 LYS D N 1
ATOM 4226 C CA . LYS D 1 121 ? -7.46800 -11.38200 -8.18500 1.000 18.66037 1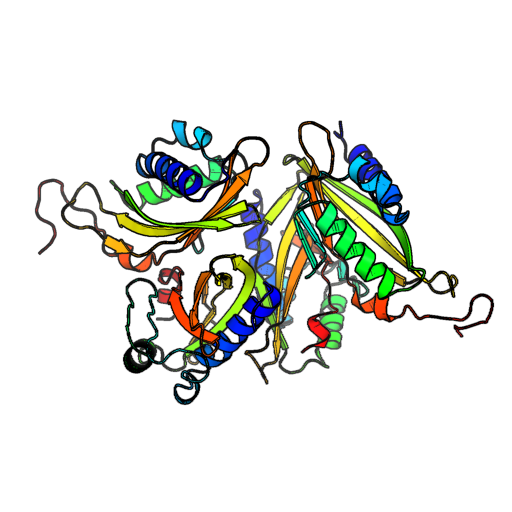21 LYS D CA 1
ATOM 4227 C C . LYS D 1 121 ? -8.64800 -12.34000 -8.30400 1.000 18.06238 121 LYS D C 1
ATOM 4228 O O . LYS D 1 121 ? -9.77500 -11.92800 -8.02300 1.000 17.82453 121 LYS D O 1
ATOM 4234 N N . GLU D 1 122 ? -8.40800 -13.60500 -8.66000 1.000 17.50007 122 GLU D N 1
ATOM 4235 C CA . GLU D 1 122 ? -9.42100 -14.65400 -8.55900 1.000 19.04068 122 GLU D CA 1
ATOM 4236 C C . GLU D 1 122 ? -8.81700 -15.85000 -7.83500 1.000 17.06579 122 GLU D C 1
ATOM 4237 O O . GLU D 1 122 ? -7.68300 -16.25500 -8.11800 1.000 18.89441 122 GLU D O 1
ATOM 4243 N N . MET D 1 123 ? -9.56500 -16.40700 -6.87600 1.000 16.24696 123 MET D N 1
ATOM 4244 C CA . MET D 1 123 ? -9.10800 -17.58100 -6.13300 1.000 16.05199 123 MET D CA 1
ATOM 4245 C C . MET D 1 123 ? -10.31300 -18.47900 -5.93800 1.000 14.67043 123 MET D C 1
ATOM 4246 O O . MET D 1 123 ? -11.30100 -18.06800 -5.31500 1.000 16.30156 123 MET D O 1
ATOM 4251 N N . ARG D 1 124 ? -10.25400 -19.67400 -6.52300 1.000 15.38876 124 ARG D N 1
ATOM 4252 C CA . ARG D 1 124 ? -11.32000 -20.66400 -6.35700 1.000 14.65633 124 ARG D CA 1
ATOM 4253 C C . ARG D 1 124 ? -10.67800 -21.88300 -5.71700 1.000 13.38860 124 ARG D C 1
ATOM 4254 O O . ARG D 1 124 ? -9.69700 -22.42900 -6.23000 1.000 14.96354 124 ARG D O 1
ATOM 4262 N N . ILE D 1 125 ? -11.19000 -22.26500 -4.56100 1.000 13.77476 125 ILE D N 1
ATOM 4263 C CA . ILE D 1 125 ? -10.62400 -23.35000 -3.76400 1.000 14.62084 125 ILE D CA 1
ATOM 4264 C C . ILE D 1 125 ? -11.63300 -24.48300 -3.76300 1.000 12.99358 125 ILE D C 1
ATOM 4265 O O . ILE D 1 125 ? -12.81300 -24.26000 -3.47500 1.000 12.97703 125 ILE D O 1
ATOM 4270 N N . TYR D 1 126 ? -11.18800 -25.67100 -4.12300 1.000 11.17401 126 TYR D N 1
ATOM 4271 C CA . TYR D 1 126 ? -12.06500 -26.84900 -4.12000 1.000 10.25676 126 TYR D CA 1
ATOM 4272 C C . TYR D 1 126 ? -11.51500 -27.91000 -3.17300 1.000 12.02557 126 TYR D C 1
ATOM 4273 O O . TYR D 1 126 ? -10.36100 -28.34200 -3.28600 1.000 12.53555 126 TYR D O 1
ATOM 4282 N N . LYS D 1 127 ? -12.37800 -28.36300 -2.27100 1.000 14.01449 127 LYS D N 1
ATOM 4283 C CA . LYS D 1 127 ? -12.03700 -29.45900 -1.32900 1.000 13.51008 127 LYS D CA 1
ATOM 4284 C C . LYS D 1 127 ? -13.35300 -29.96600 -0.74000 1.000 12.04390 127 LYS D C 1
ATOM 4285 O O . LYS D 1 127 ? -14.36200 -29.21100 -0.75900 1.000 12.83135 127 LYS D O 1
ATOM 4291 N N . ASP D 1 128 ? -13.33800 -31.16300 -0.17900 1.000 11.62517 128 ASP D N 1
ATOM 4292 C CA . ASP D 1 128 ? -14.52000 -31.63500 0.51300 1.000 11.03808 128 ASP D CA 1
ATOM 4293 C C . ASP D 1 128 ? -14.51600 -31.09300 1.93900 1.000 11.26788 128 ASP D C 1
ATOM 4294 O O . ASP D 1 128 ? -13.62100 -31.42400 2.73000 1.000 12.23280 128 ASP D O 1
ATOM 4299 N N . ARG D 1 129 ? -15.48500 -30.25600 2.27300 1.000 10.22529 129 ARG D N 1
ATOM 4300 C CA . ARG D 1 129 ? -15.52800 -29.75000 3.63700 1.000 11.16752 129 ARG D CA 1
ATOM 4301 C C . ARG D 1 129 ? -16.26300 -30.65800 4.58800 1.000 11.15953 129 ARG D C 1
ATOM 4302 O O . ARG D 1 129 ? -16.19000 -30.45100 5.81200 1.000 11.76070 129 ARG D O 1
ATOM 4310 N N . LEU D 1 130 ? -16.95000 -31.67400 4.09100 1.000 10.73057 130 LEU D N 1
ATOM 4311 C CA . LEU D 1 130 ? -17.72200 -32.55000 4.97300 1.000 10.72540 130 LEU D CA 1
ATOM 4312 C C . LEU D 1 130 ? -16.85000 -33.21800 6.03000 1.000 10.36033 130 LEU D C 1
ATOM 4313 O O . LEU D 1 130 ? -17.28000 -33.26100 7.20400 1.000 11.19720 130 LEU D O 1
ATOM 4318 N N . PRO D 1 131 ? -15.64800 -33.70200 5.73700 1.000 9.86621 131 PRO D N 1
ATOM 4319 C CA . PRO D 1 131 ? -14.84500 -34.30200 6.82100 1.000 11.60211 131 PRO D CA 1
ATOM 4320 C C . PRO D 1 131 ? -14.50400 -33.33000 7.94700 1.000 11.42031 131 PRO D C 1
ATOM 4321 O O . PRO D 1 131 ? -14.21300 -33.78700 9.06000 1.000 11.53594 131 PRO D O 1
ATOM 4325 N N . PHE D 1 132 ? -14.52100 -32.01800 7.72700 1.000 10.89928 132 PHE D N 1
ATOM 4326 C CA . PHE D 1 132 ? -14.16700 -31.09400 8.78500 1.000 10.61813 132 PHE D CA 1
ATOM 4327 C C . PHE D 1 132 ? -15.24800 -30.97700 9.84800 1.000 12.47955 132 PHE D C 1
ATOM 4328 O O . PHE D 1 132 ? -14.99600 -30.38700 10.91600 1.000 12.18420 132 PHE D O 1
ATOM 4336 N N . LEU D 1 133 ? -16.43400 -31.56900 9.62000 1.000 11.07089 133 LEU D N 1
ATOM 4337 C CA . LEU D 1 133 ? -17.39600 -31.67400 10.72100 1.000 12.07211 133 LEU D CA 1
ATOM 4338 C C . LEU D 1 133 ? -16.83800 -32.50700 11.87500 1.000 11.01613 133 LEU D C 1
ATOM 4339 O O . LEU D 1 133 ? -17.37900 -32.42700 12.98800 1.000 12.40140 133 LEU D O 1
ATOM 4344 N N . ALA D 1 134 ? -15.78700 -33.28800 11.65500 1.000 11.81178 134 ALA D N 1
ATOM 4345 C CA . ALA D 1 134 ? -15.17900 -34.06700 12.72900 1.000 11.83878 134 ALA D CA 1
ATOM 4346 C C . ALA D 1 134 ? -14.39800 -33.21600 13.72700 1.000 13.86496 134 ALA D C 1
ATOM 4347 O O . ALA D 1 134 ? -14.03300 -33.73600 14.80100 1.000 14.30013 134 ALA D O 1
ATOM 4349 N N . LEU D 1 135 ? -14.15500 -31.93500 13.45300 1.000 11.38335 135 LEU D N 1
ATOM 4350 C CA . LEU D 1 135 ? -13.52800 -31.04700 14.42600 1.000 11.77733 135 LEU D CA 1
ATOM 4351 C C . LEU D 1 135 ? -14.53200 -30.68400 15.50000 1.000 13.77772 135 LEU D C 1
ATOM 4352 O O . LEU D 1 135 ? -15.70600 -30.43100 15.21100 1.000 14.56517 135 LEU D O 1
ATOM 4357 N N . HIS D 1 136 ? -14.03800 -30.66500 16.73400 1.000 12.91629 136 HIS D N 1
ATOM 4358 C CA . HIS D 1 136 ? -14.95600 -30.43500 17.87600 1.000 13.38721 136 HIS D CA 1
ATOM 4359 C C . HIS D 1 136 ? -14.25300 -29.68000 19.00200 1.000 15.13578 136 HIS D C 1
ATOM 4360 O O . HIS D 1 136 ? -13.09800 -29.90900 19.27300 1.000 15.82477 136 HIS D O 1
ATOM 4367 N N . GLN D 1 137 ? -15.03200 -28.82000 19.63100 1.000 15.98129 137 GLN D N 1
ATOM 4368 C CA . GLN D 1 137 ? -14.51500 -28.04600 20.78000 1.000 17.84054 137 GLN D CA 1
ATOM 4369 C C . GLN D 1 137 ? -14.18800 -28.97700 21.94700 1.000 19.00877 137 GLN D C 1
ATOM 4370 O O . GLN D 1 137 ? -14.91000 -29.96200 22.15100 1.000 18.43177 137 GLN D O 1
ATOM 4376 N N . ALA D 1 138 ? -13.14100 -28.62900 22.67500 1.000 16.57839 138 ALA D N 1
ATOM 4377 C CA . ALA D 1 138 ? -12.72100 -29.41000 23.84700 1.000 16.88671 138 ALA D CA 1
ATOM 4378 C C . ALA D 1 138 ? -12.22500 -28.45800 24.92700 1.000 15.99917 138 ALA D C 1
ATOM 4379 O O . ALA D 1 138 ? -12.11000 -27.26300 24.67300 1.000 16.14646 138 ALA D O 1
ATOM 4381 N N . LEU D 1 139 ? -11.99000 -29.01000 26.10100 1.000 16.34812 139 LEU D N 1
ATOM 4382 C CA . LEU D 1 139 ? -11.34600 -28.21800 27.17500 1.000 16.51342 139 LEU D CA 1
ATOM 4383 C C . LEU D 1 139 ? -9.83000 -28.40200 26.99600 1.000 16.52853 139 LEU D C 1
ATOM 4384 O O . LEU D 1 139 ? -9.34700 -29.52400 26.96900 1.000 17.82941 139 LEU D O 1
ATOM 4389 N N . PRO D 1 140 ? -9.07000 -27.30700 26.79100 1.000 18.11578 140 PRO D N 1
ATOM 4390 C CA . PRO D 1 140 ? -7.64100 -27.43200 26.57800 1.000 18.29117 140 PRO D CA 1
ATOM 4391 C C . PRO D 1 140 ? -6.93100 -28.18100 27.71200 1.000 18.14506 140 PRO D C 1
ATOM 4392 O O . PRO D 1 140 ? -7.15500 -27.86900 28.86900 1.000 25.60314 140 PRO D O 1
ATOM 4396 N N . GLY D 1 141 ? -6.11000 -29.15300 27.34700 1.000 21.19432 141 GLY D N 1
ATOM 4397 C CA . GLY D 1 141 ? -5.40900 -29.96400 28.35900 1.000 27.58326 141 GLY D CA 1
ATOM 4398 C C . GLY D 1 141 ? -6.31000 -31.03200 28.94200 1.000 27.64463 141 GLY D C 1
ATOM 4399 O O . GLY D 1 141 ? -5.90700 -31.64600 29.93500 1.000 34.98130 141 GLY D O 1
ATOM 4400 N N . MET D 1 142 ? -7.51100 -31.21100 28.40400 1.000 23.86149 142 MET D N 1
ATOM 4401 C CA . MET D 1 142 ? -8.38300 -32.32600 28.85500 1.000 20.43230 142 MET D CA 1
ATOM 4402 C C . MET D 1 142 ? -8.65200 -33.23700 27.64700 1.000 18.45214 142 MET D C 1
ATOM 4403 O O . MET D 1 142 ? -9.18100 -32.73100 26.64600 1.000 19.95350 142 MET D O 1
ATOM 4408 N N . LYS D 1 143 ? -8.29600 -34.51100 27.76200 1.000 16.99936 143 LYS D N 1
ATOM 4409 C CA . LYS D 1 143 ? -8.46700 -35.47300 26.64100 1.000 16.57244 143 LYS D CA 1
ATOM 4410 C C . LYS D 1 143 ? -9.91000 -35.44900 26.11300 1.000 15.79643 143 LYS D C 1
ATOM 4411 O O . LYS D 1 143 ? -10.83200 -35.53100 26.89500 1.000 18.83760 143 LYS D O 1
ATOM 4417 N N . ALA D 1 144 ? -10.05200 -35.29000 24.79200 1.000 16.08888 144 ALA D N 1
ATOM 4418 C CA . ALA D 1 144 ? -11.41200 -35.22300 24.19100 1.000 18.58895 144 ALA D CA 1
ATOM 4419 C C . ALA D 1 144 ? -11.57400 -36.22800 23.05600 1.000 16.32063 144 ALA D C 1
ATOM 4420 O O . ALA D 1 144 ? -12.59000 -36.18700 22.38000 1.000 18.93633 144 ALA D O 1
ATOM 4422 N N . ASN D 1 145 ? -10.54600 -37.02400 22.81500 1.000 17.35705 145 ASN D N 1
ATOM 4423 C CA . ASN D 1 145 ? -10.60300 -38.00300 21.70100 1.000 17.75150 145 ASN D CA 1
ATOM 4424 C C . ASN D 1 145 ? -10.14800 -39.36600 22.22800 1.000 17.66390 145 ASN D C 1
ATOM 4425 O O . ASN D 1 145 ? -9.24000 -39.41300 23.03900 1.000 20.39855 145 ASN D O 1
ATOM 4430 N N . ASN D 1 146 ? -10.81800 -40.43400 21.79800 0.847 14.71012 146 ASN D N 1
ATOM 4431 C CA . ASN D 1 146 ? -10.39000 -41.81000 22.17600 0.990 16.37519 146 ASN D CA 1
ATOM 4432 C C . ASN D 1 146 ? -9.05800 -42.13700 21.47600 1.000 23.70630 146 ASN D C 1
ATOM 4433 O O . ASN D 1 146 ? -8.90100 -41.66500 20.35300 0.903 23.05767 146 ASN D O 1
#

Nearest PDB structures (foldseek):
  7xsi-assembly3_E  TM=9.899E-01  e=1.433E-22  Sordaria araneosa
  2rgq-assembly1_A  TM=7.034E-01  e=6.431E-06  Nostoc punctiforme PCC 73102
  3h51-assembly1_B  TM=6.770E-01  e=2.629E-04  Xanthomonas campestris pv. campestris
  7rec-assembly1_F-2  TM=6.615E-01  e=1.216E-03  Homo sapiens
  7ury-assembly1_A  TM=6.577E-01  e=2.065E-03  Homo sapiens

Organism: Sordaria araneosa (NCBI:txid573841)